Protein AF-0000000074148153 (afdb_homodimer)

pLDDT: mean 95.46, std 7.58, range [33.03, 98.88]

InterPro domains:
  IPR000821 Alanine racemase [PTHR30511] (5-358)
  IPR001608 Alanine racemase, N-terminal [PF01168] (11-228)
  IPR029066 PLP-binding barrel [G3DSA:3.20.20.10] (13-226)
  IPR029066 PLP-binding barrel [SSF51419] (11-236)

Sequence (724 aa):
MDNICSPYLEINLPAIYHNAKIIVEKGRDYGILIDGVTKVSLGDPKIAEVLVEAGVFGISDSRIESIKRMKESNLNTNFTLIRLPCLSQVEEEIKYADISLNSELSTLRALNEAGEKLKKKHRVVIMVEMGDIREGIWNREELYFVVREVLKMKNLELFGVGTNFTCFGGVIPTEEKYMDFIEIVDDLKRKFNISFAIVSGGNSSTIPLLFKGKIPLGVNHLRIGEGIMLGRETAYRKVIPGARTDTFRFIGEILEVKEKPSVPWGVIGEDAFGHKPSFKARGVRKRAILNFGRQDIDPEGIKPEILGVEVLGATSDYTVVDISERDDLKVGDSISFSLNYSALLQAFTSPFVKKIYKEVDLMDNICSPYLEINLPAIYHNAKIIVEKGRDYGILIDGVTKVSLGDPKIAEVLVEAGVFGISDSRIESIKRMKESNLNTNFTLIRLPCLSQVEEEIKYADISLNSELSTLRALNEAGEKLKKKHRVVIMVEMGDIREGIWNREELYFVVREVLKMKNLELFGVGTNFTCFGGVIPTEEKYMDFIEIVDDLKRKFNISFAIVSGGNSSTIPLLFKGKIPLGVNHLRIGEGIMLGRETAYRKVIPGARTDTFRFIGEILEVKEKPSVPWGVIGEDAFGHKPSFKARGVRKRAILNFGRQDIDPEGIKPEILGVEVLGATSDYTVVDISERDDLKVGDSISFSLNYSALLQAFTSPFVKKIYKEVDL

Radius of gyration: 27.19 Å; Cα contacts (8 Å, |Δi|>4): 1797; chains: 2; bounding box: 56×82×61 Å

Secondary structure (DSSP, 8-state):
---PPSSEEEEEHHHHHHHHHHHHHHHHHTT-EEEEE-GGGTS-HHHHHHHHHTT-SEEEES-HHHHHHHHHTT--SEEEE-SPPPGGGHHHHHHH-SEEEE--HHHHHHHHHHHHHHT--EEEEEEB--SS-SSSB--HHHHHHHHHHHHT-TTEEEEEEE---SSSS-BPP-HHHHHHHHHHHHHHHHHHT---SEEE---GGGHHHHHTT-SPTT--EEEESHHHHHSB-SSS-PBPTT--STTEEEEEEEEEEEEEESS--S-B---TTS--------SEEEEEEES--TTTS-GGGEEESSTT-EEEEE-SS-EEEE-TT-TT--TT-EEEEEE-HHHHHHHHH-TTSEEEEE----/---PPSSEEEEEHHHHHHHHHHHHHHHHHTT-EEEEE-GGGTS-HHHHHHHHHTT-SEEEES-HHHHHHHHHTT--SEEEE-SPPPGGGHHHHHHH-SEEEE--HHHHHHHHHHHHHHT--EEEEEEB--SS-SSSB--HHHHHHHHHHHHT-TTEEEEEEE---SSSS-BPP-HHHHHHHHHHHHHHHHHHT---SEEE---GGGHHHHHTT-SPTT--EEEESHHHHHSB-SSS-PBPTT--STTEEEEEEEEEEEEEESS--SSB---TTS--------SEEEEEEES--TTTS-GGGEEESSTT-EEEEE-SS-EEEE-TT-TT--TT-EEEEEE-HHHHHHHHH-TTSEEEEE----

Organism: Dictyoglomus thermophilum (strain ATCC 35947 / DSM 3960 / H-6-12) (NCBI:txid309799)

Foldseek 3Di:
DPPDADFAKEFELVQLLQLLLVLCVLLVVQQAAEEEECALLLLDLSNLLSNVVSPHQFYEYQDLVSQVVNVVVVDDHAYEHEHEDDLVCLLSCQVRHQEYEHADLVSLVSNLVSLVVVVAAHEYAAEDELDLPDGHDDDLVVVLVSLVVSVVRDRYDDQYYEYEACDRNHHQDDLVSLVVVQVSVVVSCVVVVDDHNAYEYEELSCLVCSNVVNNDPPHRYYYYYQCSQQQAGRNVRDHRVPHDRPRMKTKWFWADKDWDFQDDDDDFDADPVRHRADTDGPGIFIKTKTQAFPQQFDLVFKDWPDPQKAFRHGDHGITMITNRVPPPDDGGDMIMIGGHSRRSSRNSVHPRHHYHYDDDPD/DPPDADFAKEFELVQLLQLLLVLCVLLVVQQAAEEEECALLLLDLSNLLSNVVSPHQFYEYQDLVSQVVNVVVVDDHAYEHEHEDDLVCLLSCQVRHQEYEYADLVSLVSNLVSLVVVVAAHEYAAEDELDLPDGHDDDLVVVLVSLVVNVPRDRYDDQYYEYEACDRNHHQDDLVSLVVVQVSVVVSCVVVVDDHNAYEYEELSCLVCSNVVNNDPPHRYYYYYQCSQQQAGRNVRDHRVPHDRPRMKTKWFWADKDWDFQDDDDDFDADPVRHRADTDGPGIFIKTKTQAFPQQFDLVFKDWPDPQKAFRHGDHGITMITNRVPPPDDGGDMIMIGGHSRRSSRNSVHPRHHYHYDDDPD

Solvent-accessible surface area (backbone atoms only — not comparable to full-atom values): 36446 Å² total; per-residue (Å²): 129,84,83,72,55,66,30,30,36,40,35,29,48,54,39,32,26,51,19,34,29,56,51,31,52,53,25,52,76,70,64,23,44,32,26,39,36,31,52,56,53,60,30,41,50,72,58,50,49,36,36,51,74,36,57,36,66,26,40,27,30,58,43,66,69,25,48,41,53,25,46,74,67,69,55,87,68,48,32,30,31,66,36,64,61,42,71,74,42,33,59,62,42,60,71,57,34,50,30,35,36,39,64,39,63,72,50,51,52,49,40,29,53,37,13,56,77,67,72,38,77,38,30,34,26,45,27,36,44,74,28,18,72,67,74,39,38,63,52,64,69,57,45,53,50,45,53,57,54,49,74,68,38,86,22,41,39,76,37,24,40,28,41,63,55,24,50,55,38,3,17,48,74,43,59,67,56,50,50,57,50,43,51,53,54,51,48,50,27,63,76,67,72,54,78,58,85,34,28,32,64,29,37,24,47,37,44,69,37,54,77,67,68,50,63,56,87,72,54,32,26,33,45,33,29,54,28,29,58,45,11,24,27,53,54,80,64,42,74,41,90,91,40,42,63,73,18,49,40,38,37,32,30,30,45,38,68,47,70,42,63,44,48,57,52,76,54,67,37,33,17,72,74,68,44,69,68,80,67,66,81,67,50,72,37,36,32,34,32,29,62,41,15,55,65,37,26,40,72,89,27,51,41,62,70,56,85,51,52,42,83,73,50,61,34,62,57,28,28,35,28,39,31,66,73,37,86,82,68,51,66,60,39,72,52,47,24,40,63,40,64,54,15,42,33,32,32,58,46,15,87,72,38,44,81,42,73,46,80,60,91,119,127,85,83,71,56,66,30,29,34,39,35,29,50,54,40,32,27,50,18,33,29,55,51,30,53,53,26,53,76,71,63,23,43,32,25,38,36,31,52,56,53,60,32,40,53,71,61,51,50,37,37,53,73,34,55,36,66,24,40,28,29,58,41,65,69,25,48,41,52,25,47,74,68,70,55,87,69,47,32,31,30,65,37,64,62,45,71,76,41,33,59,62,41,61,73,57,35,50,31,35,35,39,64,40,64,71,50,50,52,47,41,29,52,37,15,56,74,68,73,38,75,38,31,34,24,46,27,36,44,76,26,16,73,64,76,38,38,62,51,64,68,57,46,54,50,46,52,56,53,50,75,69,38,86,22,41,38,75,36,25,39,29,41,60,53,24,51,56,38,3,16,50,75,43,58,68,55,48,50,56,50,42,52,54,52,51,49,50,27,61,76,68,71,53,77,58,84,32,30,32,62,28,36,24,46,38,44,69,37,54,78,67,68,50,63,57,88,72,55,32,27,34,44,32,29,54,30,29,59,45,11,25,27,53,54,81,63,42,72,40,91,90,40,42,63,74,16,49,39,38,36,33,31,29,46,37,68,47,70,40,64,45,47,58,52,78,54,69,37,33,16,71,74,68,45,70,69,80,66,66,81,67,52,72,37,35,32,33,32,29,62,40,15,56,65,38,27,39,73,89,29,52,42,61,70,54,85,53,51,42,83,72,48,62,32,63,56,28,28,37,28,38,30,66,74,38,86,83,67,49,66,60,39,74,51,48,24,41,64,40,63,54,15,42,34,32,33,55,46,16,87,72,38,45,80,42,74,47,78,60,92,120

Structure (mmCIF, N/CA/C/O backbone):
data_AF-0000000074148153-model_v1
#
loop_
_entity.id
_entity.type
_entity.pdbx_description
1 polymer 'Amino acid racemase'
#
loop_
_atom_site.group_PDB
_atom_site.id
_atom_site.type_symbol
_atom_site.label_atom_id
_atom_site.label_alt_id
_atom_site.label_comp_id
_atom_site.label_asym_id
_atom_site.label_entity_id
_atom_site.label_seq_id
_atom_site.pdbx_PDB_ins_code
_atom_site.Cartn_x
_atom_site.Cartn_y
_atom_site.Cartn_z
_atom_site.occupancy
_atom_site.B_iso_or_equiv
_atom_site.auth_seq_id
_atom_site.auth_comp_id
_atom_site.auth_asym_id
_atom_site.auth_atom_id
_atom_site.pdbx_PDB_model_num
ATOM 1 N N . MET A 1 1 ? -25.188 -2.354 17.781 1 33.88 1 MET A N 1
ATOM 2 C CA . MET A 1 1 ? -24.25 -2.605 16.688 1 33.88 1 MET A CA 1
ATOM 3 C C . MET A 1 1 ? -22.875 -2.012 17 1 33.88 1 MET A C 1
ATOM 5 O O . MET A 1 1 ? -22.766 -0.837 17.344 1 33.88 1 MET A O 1
ATOM 9 N N . ASP A 1 2 ? -21.891 -2.617 17.359 1 46.88 2 ASP A N 1
ATOM 10 C CA . ASP A 1 2 ? -20.594 -2.305 17.922 1 46.88 2 ASP A CA 1
ATOM 11 C C . ASP A 1 2 ? -19.875 -1.222 17.109 1 46.88 2 ASP A C 1
ATOM 13 O O . ASP A 1 2 ? -19.875 -1.268 15.883 1 46.88 2 ASP A O 1
ATOM 17 N N . ASN A 1 3 ? -19.891 0.045 17.469 1 62.47 3 ASN A N 1
ATOM 18 C CA . ASN A 1 3 ? -19.406 1.287 16.875 1 62.47 3 ASN A CA 1
ATOM 19 C C . ASN A 1 3 ? -18 1.124 16.297 1 62.47 3 ASN A C 1
ATOM 21 O O . ASN A 1 3 ? -17.016 1.4 16.984 1 62.47 3 ASN A O 1
ATOM 25 N N . ILE A 1 4 ? -17.906 0.357 15.172 1 74.5 4 ILE A N 1
ATOM 26 C CA . ILE A 1 4 ? -16.625 0.093 14.555 1 74.5 4 ILE A CA 1
ATOM 27 C C . ILE A 1 4 ? -16.078 1.37 13.914 1 74.5 4 ILE A C 1
ATOM 29 O O . ILE A 1 4 ? -16.766 1.999 13.102 1 74.5 4 ILE A O 1
ATOM 33 N N . CYS A 1 5 ? -14.984 1.671 14.367 1 85.62 5 CYS A N 1
ATOM 34 C CA . CYS A 1 5 ? -14.344 2.861 13.82 1 85.62 5 CYS A CA 1
ATOM 35 C C . CYS A 1 5 ? -13.844 2.613 12.406 1 85.62 5 CYS A C 1
ATOM 37 O O . CYS A 1 5 ? -13.258 1.566 12.125 1 85.62 5 CYS A O 1
ATOM 39 N N . SER A 1 6 ? -14.18 3.393 11.562 1 91.25 6 SER A N 1
ATOM 40 C CA . SER A 1 6 ? -13.703 3.318 10.18 1 91.25 6 SER A CA 1
ATOM 41 C C . SER A 1 6 ? -12.289 3.879 10.055 1 91.25 6 SER A C 1
ATOM 43 O O . SER A 1 6 ? -11.789 4.531 10.977 1 91.25 6 SER A O 1
ATOM 45 N N . PRO A 1 7 ? -11.641 3.559 8.891 1 97 7 PRO A N 1
ATOM 46 C CA . PRO A 1 7 ? -12.109 2.748 7.766 1 97 7 PRO A CA 1
ATOM 47 C C . PRO A 1 7 ? -12.008 1.248 8.031 1 97 7 PRO A C 1
ATOM 49 O O . PRO A 1 7 ? -11.164 0.814 8.82 1 97 7 PRO A O 1
ATOM 52 N N . TYR A 1 8 ? -12.898 0.481 7.477 1 97.81 8 TYR A N 1
ATOM 53 C CA . TYR A 1 8 ? -12.797 -0.969 7.609 1 97.81 8 TYR A CA 1
ATOM 54 C C . TYR A 1 8 ? -13.305 -1.664 6.348 1 97.81 8 TYR A C 1
ATOM 56 O O . TYR A 1 8 ? -13.938 -1.037 5.496 1 97.81 8 TYR A O 1
ATOM 64 N N . LEU A 1 9 ? -12.898 -2.869 6.168 1 98.5 9 LEU A N 1
ATOM 65 C CA . LEU A 1 9 ? -13.289 -3.758 5.078 1 98.5 9 LEU A CA 1
ATOM 66 C C . LEU A 1 9 ? -14.227 -4.848 5.578 1 98.5 9 LEU A C 1
ATOM 68 O O . LEU A 1 9 ? -13.875 -5.625 6.469 1 98.5 9 LEU A O 1
ATOM 72 N N . GLU A 1 10 ? -15.43 -4.82 5.074 1 98.12 10 GLU A N 1
ATOM 73 C CA . GLU A 1 10 ? -16.344 -5.918 5.34 1 98.12 10 GLU A CA 1
ATOM 74 C C . GLU A 1 10 ? -16.078 -7.105 4.422 1 98.12 10 GLU A C 1
ATOM 76 O O . GLU A 1 10 ? -15.992 -6.941 3.201 1 98.12 10 GLU A O 1
ATOM 81 N N . ILE A 1 11 ? -15.969 -8.281 4.977 1 98.69 11 ILE A N 1
ATOM 82 C CA . ILE A 1 11 ? -15.641 -9.508 4.254 1 98.69 11 ILE A CA 1
ATOM 83 C C . ILE A 1 11 ? -16.797 -10.492 4.352 1 98.69 11 ILE A C 1
ATOM 85 O O . ILE A 1 11 ? -17.141 -10.953 5.445 1 98.69 11 ILE A O 1
ATOM 89 N N . ASN A 1 12 ? -17.391 -10.75 3.27 1 98.44 12 ASN A N 1
ATOM 90 C CA . ASN A 1 12 ? -18.516 -11.664 3.172 1 98.44 12 ASN A CA 1
ATOM 91 C C . ASN A 1 12 ? -18.047 -13.102 2.916 1 98.44 12 ASN A C 1
ATOM 93 O O . ASN A 1 12 ? -18.031 -13.555 1.771 1 98.44 12 ASN A O 1
ATOM 97 N N . LEU A 1 13 ? -17.781 -13.859 3.969 1 98.56 13 LEU A N 1
ATOM 98 C CA . LEU A 1 13 ? -17.188 -15.188 3.865 1 98.56 13 LEU A CA 1
ATOM 99 C C . LEU A 1 13 ? -18.109 -16.141 3.119 1 98.56 13 LEU A C 1
ATOM 101 O O . LEU A 1 13 ? -17.656 -16.922 2.275 1 98.56 13 LEU A O 1
ATOM 105 N N . PRO A 1 14 ? -19.469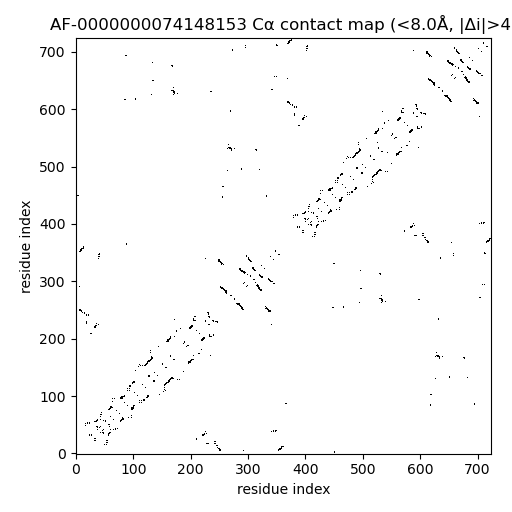 -16.078 3.354 1 98.25 14 PRO A N 1
ATOM 106 C CA . PRO A 1 14 ? -20.359 -16.938 2.58 1 98.25 14 PRO A CA 1
ATOM 107 C C . PRO A 1 14 ? -20.266 -16.703 1.076 1 98.25 14 PRO A C 1
ATOM 109 O O . PRO A 1 14 ? -20.312 -17.641 0.288 1 98.25 14 PRO A O 1
ATOM 112 N N . ALA A 1 15 ? -20.172 -15.445 0.716 1 98.5 15 ALA A N 1
ATOM 113 C CA . ALA A 1 15 ? -20.047 -15.109 -0.701 1 98.5 15 ALA A CA 1
ATOM 114 C C . ALA A 1 15 ? -18.75 -15.664 -1.284 1 98.5 15 ALA A C 1
ATOM 116 O O . ALA A 1 15 ? -18.734 -16.156 -2.41 1 98.5 15 ALA A O 1
ATOM 117 N N . ILE A 1 16 ? -17.688 -15.578 -0.573 1 98.75 16 ILE A N 1
ATOM 118 C CA . ILE A 1 16 ? -16.406 -16.109 -1.016 1 98.75 16 ILE A CA 1
ATOM 119 C C . ILE A 1 16 ? -16.484 -17.625 -1.143 1 98.75 16 ILE A C 1
ATOM 121 O O . ILE A 1 16 ? -16 -18.203 -2.123 1 98.75 16 ILE A O 1
ATOM 125 N N . TYR A 1 17 ? -17.094 -18.266 -0.165 1 98.62 17 TYR A N 1
ATOM 126 C CA . TYR A 1 17 ? -17.328 -19.703 -0.226 1 98.62 17 TYR A CA 1
ATOM 127 C C . TYR A 1 17 ? -18.094 -20.078 -1.493 1 98.62 17 TYR A C 1
ATOM 129 O O . TYR A 1 17 ? -17.703 -21.016 -2.197 1 98.62 17 TYR A O 1
ATOM 137 N N . HIS A 1 18 ? -19.172 -19.344 -1.689 1 98.62 18 HIS A N 1
ATOM 138 C CA . HIS A 1 18 ? -20 -19.594 -2.857 1 98.62 18 HIS A CA 1
ATOM 139 C C . HIS A 1 18 ? -19.188 -19.516 -4.145 1 98.62 18 HIS A C 1
ATOM 141 O O . HIS A 1 18 ? -19.297 -20.391 -5.004 1 98.62 18 HIS A O 1
ATOM 147 N N . ASN A 1 19 ? -18.422 -18.422 -4.305 1 98.81 19 ASN A N 1
ATOM 148 C CA . ASN A 1 19 ? -17.594 -18.25 -5.492 1 98.81 19 ASN A CA 1
ATOM 149 C C . ASN A 1 19 ? -16.594 -19.391 -5.656 1 98.81 19 ASN A C 1
ATOM 151 O O . ASN A 1 19 ? -16.438 -19.922 -6.758 1 98.81 19 ASN A O 1
ATOM 155 N N . ALA A 1 20 ? -15.938 -19.75 -4.551 1 98.88 20 ALA A N 1
ATOM 156 C CA . ALA A 1 20 ? -14.969 -20.844 -4.594 1 98.88 20 ALA A CA 1
ATOM 157 C C . ALA A 1 20 ? -15.641 -22.141 -5.02 1 98.88 20 ALA A C 1
ATOM 159 O O . ALA A 1 20 ? -15.109 -22.859 -5.867 1 98.88 20 ALA A O 1
ATOM 160 N N . LYS A 1 21 ? -16.75 -22.406 -4.477 1 98.75 21 LYS A N 1
ATOM 161 C CA . LYS A 1 21 ? -17.469 -23.641 -4.746 1 98.75 21 LYS A CA 1
ATOM 162 C C . LYS A 1 21 ? -17.844 -23.75 -6.223 1 98.75 21 LYS A C 1
ATOM 164 O O . LYS A 1 21 ? -17.656 -24.797 -6.84 1 98.75 21 LYS A O 1
ATOM 169 N N . ILE A 1 22 ? -18.359 -22.656 -6.762 1 98.5 22 ILE A N 1
ATOM 170 C CA . ILE A 1 22 ? -18.781 -22.672 -8.164 1 98.5 22 ILE A CA 1
ATOM 171 C C . ILE A 1 22 ? -17.578 -22.969 -9.055 1 98.5 22 ILE A C 1
ATOM 173 O O . ILE A 1 22 ? -17.688 -23.75 -10.008 1 98.5 22 ILE A O 1
ATOM 177 N N . ILE A 1 23 ? -16.469 -22.438 -8.773 1 98.69 23 ILE A N 1
ATOM 178 C CA . ILE A 1 23 ? -15.273 -22.578 -9.602 1 98.69 23 ILE A CA 1
ATOM 179 C C . ILE A 1 23 ? -14.68 -23.984 -9.414 1 98.69 23 ILE A C 1
ATOM 181 O O . ILE A 1 23 ? -14.273 -24.625 -10.383 1 98.69 23 ILE A O 1
ATOM 185 N N . VAL A 1 24 ? -14.641 -24.453 -8.172 1 98.81 24 VAL A N 1
ATOM 186 C CA . VAL A 1 24 ? -14.125 -25.781 -7.863 1 98.81 24 VAL A CA 1
ATOM 187 C C . VAL A 1 24 ? -14.977 -26.828 -8.57 1 98.81 24 VAL A C 1
ATOM 189 O O . VAL A 1 24 ? -14.445 -27.766 -9.172 1 98.81 24 VAL A O 1
ATOM 192 N N . GLU A 1 25 ? -16.297 -26.656 -8.469 1 98.62 25 GLU A N 1
ATOM 193 C CA . GLU A 1 25 ? -17.188 -27.609 -9.109 1 98.62 25 GLU A CA 1
ATOM 194 C C . GLU A 1 25 ? -17.031 -27.609 -10.625 1 98.62 25 GLU A C 1
ATOM 196 O O . GLU A 1 25 ? -17.047 -28.656 -11.258 1 98.62 25 GLU A O 1
ATOM 201 N N . LYS A 1 26 ? -16.906 -26.438 -11.18 1 98.31 26 LYS A N 1
ATOM 202 C CA . LYS A 1 26 ? -16.672 -26.359 -12.617 1 98.31 26 LYS A CA 1
ATOM 203 C C . LYS A 1 26 ? -15.367 -27.047 -13 1 98.31 26 LYS A C 1
ATOM 205 O O . LYS A 1 26 ? -15.297 -27.734 -14.023 1 98.31 26 LYS A O 1
ATOM 210 N N . GLY A 1 27 ? -14.266 -26.812 -12.234 1 98.06 27 GLY A N 1
ATOM 211 C CA . GLY A 1 27 ? -13.023 -27.531 -12.453 1 98.06 27 GLY A CA 1
ATOM 212 C C . GLY A 1 27 ? -13.188 -29.031 -12.414 1 98.06 27 GLY A C 1
ATOM 213 O O . GLY A 1 27 ? -12.68 -29.75 -13.281 1 98.06 27 GLY A O 1
ATOM 214 N N . ARG A 1 28 ? -13.953 -29.484 -11.469 1 97.75 28 ARG A N 1
ATOM 215 C CA . ARG A 1 28 ? -14.195 -30.922 -11.305 1 97.75 28 ARG A CA 1
ATOM 216 C C . ARG A 1 28 ? -14.867 -31.516 -12.539 1 97.75 28 ARG A C 1
ATOM 218 O O . ARG A 1 28 ? -14.555 -32.625 -12.953 1 97.75 28 ARG A O 1
ATOM 225 N N . ASP A 1 29 ? -15.758 -30.75 -13.094 1 97.62 29 ASP A N 1
ATOM 226 C CA . ASP A 1 29 ? -16.453 -31.188 -14.297 1 97.62 29 ASP A CA 1
ATOM 227 C C . ASP A 1 29 ? -15.477 -31.547 -15.406 1 97.62 29 ASP A C 1
ATOM 229 O O . ASP A 1 29 ? -15.758 -32.406 -16.25 1 97.62 29 ASP A O 1
ATOM 233 N N . TYR A 1 30 ? -14.328 -30.953 -15.383 1 97.06 30 TYR A N 1
ATOM 234 C CA . TYR A 1 30 ? -13.391 -31.141 -16.484 1 97.06 30 TYR A CA 1
ATOM 235 C C . TYR A 1 30 ? -12.094 -31.781 -15.984 1 97.06 30 TYR A C 1
ATOM 237 O O . TYR A 1 30 ? -11.086 -31.766 -16.688 1 97.06 30 TYR A O 1
ATOM 245 N N . GLY A 1 31 ? -12.109 -32.25 -14.734 1 97.12 31 GLY A N 1
ATOM 246 C CA . GLY A 1 31 ? -10.938 -32.906 -14.18 1 97.12 31 GLY A CA 1
ATOM 247 C C . GLY A 1 31 ? -9.797 -31.969 -13.891 1 97.12 31 GLY A C 1
ATOM 248 O O . GLY A 1 31 ? -8.625 -32.312 -14.023 1 97.12 31 GLY A O 1
ATOM 249 N N . ILE A 1 32 ? -10.117 -30.75 -13.578 1 98.31 32 ILE A N 1
ATOM 250 C CA . ILE A 1 32 ? -9.117 -29.734 -13.305 1 98.31 32 ILE A CA 1
ATOM 251 C C . ILE A 1 32 ? -9.148 -29.375 -11.82 1 98.31 32 ILE A C 1
ATOM 253 O O . ILE A 1 32 ? -10.203 -29.031 -11.273 1 98.31 32 ILE A O 1
ATOM 257 N N . LEU A 1 33 ? -8.008 -29.484 -11.148 1 98.44 33 LEU A N 1
ATOM 258 C CA . LEU A 1 33 ? -7.859 -29.109 -9.75 1 98.44 33 LEU A CA 1
ATOM 259 C C . LEU A 1 33 ? -7.73 -27.594 -9.602 1 98.44 33 LEU A C 1
ATOM 261 O O . LEU A 1 33 ? -7.086 -26.938 -10.422 1 98.44 33 LEU A O 1
ATOM 265 N N . ILE A 1 34 ? -8.383 -27.078 -8.562 1 98.75 34 ILE A N 1
ATOM 266 C CA . ILE A 1 34 ? -8.359 -25.641 -8.344 1 98.75 34 ILE A CA 1
ATOM 267 C C . ILE A 1 34 ? -7.625 -25.328 -7.035 1 98.75 34 ILE A C 1
ATOM 269 O O . ILE A 1 34 ? -8.031 -25.797 -5.965 1 98.75 34 ILE A O 1
ATOM 273 N N . ASP A 1 35 ? -6.555 -24.594 -7.09 1 98.75 35 ASP A N 1
ATOM 274 C CA . ASP A 1 35 ? -6 -23.969 -5.898 1 98.75 35 ASP A CA 1
ATOM 275 C C . ASP A 1 35 ? -6.664 -22.609 -5.641 1 98.75 35 ASP A C 1
ATOM 277 O O . ASP A 1 35 ? -6.91 -21.844 -6.574 1 98.75 35 ASP A O 1
ATOM 281 N N . GLY A 1 36 ? -7.02 -22.375 -4.414 1 98.81 36 GLY A N 1
ATOM 282 C CA . GLY A 1 36 ? -7.402 -21.031 -4.016 1 98.81 36 GLY A CA 1
ATOM 283 C C . GLY A 1 36 ? -6.215 -20.141 -3.689 1 98.81 36 GLY A C 1
ATOM 284 O O . GLY A 1 36 ? -5.406 -20.484 -2.822 1 98.81 36 GLY A O 1
ATOM 285 N N . VAL A 1 37 ? -6.07 -19.031 -4.387 1 98.69 37 VAL A N 1
ATOM 286 C CA . VAL A 1 37 ? -4.953 -18.125 -4.16 1 98.69 37 VAL A CA 1
ATOM 287 C C . VAL A 1 37 ? -5.348 -17.078 -3.119 1 98.69 37 VAL A C 1
ATOM 289 O O . VAL A 1 37 ? -6.34 -16.359 -3.289 1 98.69 37 VAL A O 1
ATOM 292 N N . THR A 1 38 ? -4.551 -16.938 -2.057 1 98.69 38 THR A N 1
ATOM 293 C CA . THR A 1 38 ? -4.895 -16.078 -0.932 1 98.69 38 THR A CA 1
ATOM 294 C C . THR A 1 38 ? -4.016 -14.828 -0.919 1 98.69 38 THR A C 1
ATOM 296 O O . THR A 1 38 ? -4.047 -14.047 0.038 1 98.69 38 THR A O 1
ATOM 299 N N . LYS A 1 39 ? -3.295 -14.586 -1.935 1 97.12 39 LYS A N 1
ATOM 300 C CA . LYS A 1 39 ? -2.344 -13.484 -2.051 1 97.12 39 LYS A CA 1
ATOM 301 C C . LYS A 1 39 ? -3.002 -12.148 -1.715 1 97.12 39 LYS A C 1
ATOM 303 O O . LYS A 1 39 ? -2.479 -11.383 -0.911 1 97.12 39 LYS A O 1
ATOM 308 N N . VAL A 1 40 ? -4.168 -11.898 -2.254 1 97.69 40 VAL A N 1
ATOM 309 C CA . VAL A 1 40 ? -4.793 -10.586 -2.17 1 97.69 40 VAL A CA 1
ATOM 310 C C . VAL A 1 40 ? -5.246 -10.32 -0.736 1 97.69 40 VAL A C 1
ATOM 312 O O . VAL A 1 40 ? -5.344 -9.164 -0.314 1 97.69 40 VAL A O 1
ATOM 315 N N . SER A 1 41 ? -5.488 -11.391 0.025 1 98.38 41 SER A N 1
ATOM 316 C CA . SER A 1 41 ? -5.949 -11.266 1.403 1 98.38 41 SER A CA 1
ATOM 317 C C . SER A 1 41 ? -4.805 -11.477 2.391 1 98.38 41 SER A C 1
ATOM 319 O O . SER A 1 41 ? -5.035 -11.688 3.582 1 98.38 41 SER A O 1
ATOM 321 N N . LEU A 1 42 ? -3.57 -11.531 1.92 1 97.88 42 LEU A N 1
ATOM 322 C CA . LEU A 1 42 ? -2.373 -11.711 2.734 1 97.88 42 LEU A CA 1
ATOM 323 C C . LEU A 1 42 ? -2.449 -13.016 3.523 1 97.88 42 LEU A C 1
ATOM 325 O O . LEU A 1 42 ? -2.051 -13.062 4.691 1 97.88 42 LEU A O 1
ATOM 329 N N . GLY A 1 43 ? -3.029 -14.023 2.943 1 98.19 43 GLY A N 1
ATOM 330 C CA . GLY A 1 43 ? -3.139 -15.297 3.633 1 98.19 43 GLY A CA 1
ATOM 331 C C . GLY A 1 43 ? -4.035 -15.242 4.855 1 98.19 43 GLY A C 1
ATOM 332 O O . GLY A 1 43 ? -3.689 -15.773 5.91 1 98.19 43 GLY A O 1
ATOM 333 N N . ASP A 1 44 ? -5.16 -14.57 4.762 1 98.31 44 ASP A N 1
ATOM 334 C CA . ASP A 1 44 ? -6.113 -14.516 5.867 1 98.31 44 ASP A CA 1
ATOM 335 C C . ASP A 1 44 ? -6.621 -15.914 6.223 1 98.31 44 ASP A C 1
ATOM 337 O O . ASP A 1 44 ? -7.234 -16.594 5.391 1 98.31 44 ASP A O 1
ATOM 341 N N . PRO A 1 45 ? -6.441 -16.375 7.434 1 98.06 45 PRO A N 1
ATOM 342 C CA . PRO A 1 45 ? -6.777 -17.75 7.785 1 98.06 45 PRO A CA 1
ATOM 343 C C . PRO A 1 45 ? -8.273 -18.047 7.672 1 98.06 45 PRO A C 1
ATOM 345 O O . PRO A 1 45 ? -8.664 -19.156 7.301 1 98.06 45 PRO A O 1
ATOM 348 N N . LYS A 1 46 ? -9.125 -17.047 7.977 1 97.62 46 LYS A N 1
ATOM 349 C CA . LYS A 1 46 ? -10.562 -17.266 7.879 1 97.62 46 LYS A CA 1
ATOM 350 C C . LYS A 1 46 ? -11 -17.469 6.43 1 97.62 46 LYS A C 1
ATOM 352 O O . LYS A 1 46 ? -11.812 -18.344 6.137 1 97.62 46 LYS A O 1
ATOM 357 N N . ILE A 1 47 ? -10.453 -16.703 5.574 1 98.5 47 ILE A N 1
ATOM 358 C CA . ILE A 1 47 ? -10.758 -16.844 4.156 1 98.5 47 ILE A CA 1
ATOM 359 C C . ILE A 1 47 ? -10.219 -18.172 3.639 1 98.5 47 ILE A C 1
ATOM 361 O O . ILE A 1 47 ? -10.898 -18.891 2.902 1 98.5 47 ILE A O 1
ATOM 365 N N . ALA A 1 48 ? -8.969 -18.516 4.047 1 98.62 48 ALA A N 1
ATOM 366 C CA . ALA A 1 48 ? -8.352 -19.766 3.623 1 98.62 48 ALA A CA 1
ATOM 367 C C . ALA A 1 48 ? -9.195 -20.969 4.062 1 98.62 48 ALA A C 1
ATOM 369 O O . ALA A 1 48 ? -9.344 -21.922 3.314 1 98.62 48 ALA A O 1
ATOM 370 N N . GLU A 1 49 ? -9.688 -20.875 5.25 1 98 49 GLU A N 1
ATOM 371 C CA . GLU A 1 49 ? -10.539 -21.953 5.762 1 98 49 GLU A CA 1
ATOM 372 C C . GLU A 1 49 ? -11.781 -22.125 4.891 1 98 49 GLU A C 1
ATOM 374 O O . GLU A 1 49 ? -12.172 -23.266 4.59 1 98 49 GLU A O 1
ATOM 379 N N . VAL A 1 50 ? -12.336 -21.031 4.527 1 97.5 50 VAL A N 1
ATOM 380 C CA . VAL A 1 50 ? -13.523 -21.031 3.672 1 97.5 50 VAL A CA 1
ATOM 381 C C . VAL A 1 50 ? -13.188 -21.688 2.33 1 97.5 50 VAL A C 1
ATOM 383 O O . VAL A 1 50 ? -13.984 -22.453 1.789 1 97.5 50 VAL A O 1
ATOM 386 N N . LEU A 1 51 ? -12.055 -21.391 1.797 1 98.75 51 LEU A N 1
ATOM 387 C CA . LEU A 1 51 ? -11.625 -21.969 0.53 1 98.75 51 LEU A CA 1
ATOM 388 C C . LEU A 1 51 ? -11.453 -23.484 0.653 1 98.75 51 LEU A C 1
ATOM 390 O O . LEU A 1 51 ? -11.883 -24.234 -0.229 1 98.75 51 LEU A O 1
ATOM 394 N N . VAL A 1 52 ? -10.828 -23.922 1.737 1 98.56 52 VAL A N 1
ATOM 395 C CA . VAL A 1 52 ? -10.633 -25.344 1.971 1 98.56 52 VAL A CA 1
ATOM 396 C C . VAL A 1 52 ? -11.984 -26.047 2.094 1 98.56 52 VAL A C 1
ATOM 398 O O . VAL A 1 52 ? -12.195 -27.109 1.514 1 98.56 52 VAL A O 1
ATOM 401 N N . GLU A 1 53 ? -12.891 -25.422 2.812 1 97.94 53 GLU A N 1
ATOM 402 C CA . GLU A 1 53 ? -14.234 -25.969 2.979 1 97.94 53 GLU A CA 1
ATOM 403 C C . GLU A 1 53 ? -14.961 -26.062 1.641 1 97.94 53 GLU A C 1
ATOM 405 O O . GLU A 1 53 ? -15.789 -26.953 1.433 1 97.94 53 GLU A O 1
ATOM 410 N N . ALA A 1 54 ? -14.664 -25.141 0.766 1 98.5 54 ALA A N 1
ATOM 411 C CA . ALA A 1 54 ? -15.312 -25.094 -0.543 1 98.5 54 ALA A CA 1
ATOM 412 C C . ALA A 1 54 ? -14.75 -26.188 -1.457 1 98.5 54 ALA A C 1
ATOM 414 O O . ALA A 1 54 ? -15.289 -26.438 -2.539 1 98.5 54 ALA A O 1
ATOM 415 N N . GLY A 1 55 ? -13.625 -26.828 -1.076 1 98.44 55 GLY A N 1
ATOM 416 C CA . GLY A 1 55 ? -13.148 -28 -1.789 1 98.44 55 GLY A CA 1
ATOM 417 C C . GLY A 1 55 ? -11.961 -27.719 -2.688 1 98.44 55 GLY A C 1
ATOM 418 O O . GLY A 1 55 ? -11.695 -28.453 -3.631 1 98.44 55 GLY A O 1
ATOM 419 N N . VAL A 1 56 ? -11.219 -26.641 -2.471 1 98.69 56 VAL A N 1
ATOM 420 C CA . VAL A 1 56 ? -10.023 -26.391 -3.264 1 98.69 56 VAL A CA 1
ATOM 421 C C . VAL A 1 56 ? -9.023 -27.516 -3.064 1 98.69 56 VAL A C 1
ATOM 423 O O . VAL A 1 56 ? -9.055 -28.219 -2.043 1 98.69 56 VAL A O 1
ATOM 426 N N . PHE A 1 57 ? -8.164 -27.719 -4.02 1 98.25 57 PHE A N 1
ATOM 427 C CA . PHE A 1 57 ? -7.113 -28.734 -3.951 1 98.25 57 PHE A CA 1
ATOM 428 C C . PHE A 1 57 ? -6.031 -28.328 -2.957 1 98.25 57 PHE A C 1
ATOM 430 O O . PHE A 1 57 ? -5.477 -29.172 -2.252 1 98.25 57 PHE A O 1
ATOM 437 N N . GLY A 1 58 ? -5.816 -27.078 -2.949 1 98.56 58 GLY A N 1
ATOM 438 C CA . GLY A 1 58 ? -4.832 -26.484 -2.059 1 98.56 58 GLY A CA 1
ATOM 439 C C . GLY A 1 58 ? -4.918 -24.969 -2.004 1 98.56 58 GLY A C 1
ATOM 440 O O . GLY A 1 58 ? -5.75 -24.359 -2.684 1 98.56 58 GLY A O 1
ATOM 441 N N . ILE A 1 59 ? -4.094 -24.391 -1.135 1 98.81 59 ILE A N 1
ATOM 442 C CA . ILE A 1 59 ? -3.992 -22.953 -0.994 1 98.81 59 ILE A CA 1
ATOM 443 C C . ILE A 1 59 ? -2.65 -22.469 -1.541 1 98.81 59 ILE A C 1
ATOM 445 O O . ILE A 1 59 ? -1.607 -23.062 -1.245 1 98.81 59 ILE A O 1
ATOM 449 N N . SER A 1 60 ? -2.734 -21.5 -2.357 1 98.62 60 SER A N 1
ATOM 450 C CA . SER A 1 60 ? -1.535 -20.891 -2.924 1 98.62 60 SER A CA 1
ATOM 451 C C . SER A 1 60 ? -1.364 -19.453 -2.443 1 98.62 60 SER A C 1
ATOM 453 O O . SER A 1 60 ? -2.336 -18.703 -2.363 1 98.62 60 SER A O 1
ATOM 455 N N . ASP A 1 61 ? -0.175 -19.078 -2.129 1 98.44 61 ASP A N 1
ATOM 456 C CA . ASP A 1 61 ? 0.147 -17.703 -1.751 1 98.44 61 ASP A CA 1
ATOM 457 C C . ASP A 1 61 ? 1.561 -17.328 -2.191 1 98.44 61 ASP A C 1
ATOM 459 O O . ASP A 1 61 ? 2.402 -18.203 -2.4 1 98.44 61 ASP A O 1
ATOM 463 N N . SER A 1 62 ? 1.806 -16.047 -2.328 1 97.69 62 SER A N 1
ATOM 464 C CA . SER A 1 62 ? 3.09 -15.594 -2.85 1 97.69 62 SER A CA 1
ATOM 465 C C . SER A 1 62 ? 4.07 -15.297 -1.72 1 97.69 62 SER A C 1
ATOM 467 O O . SER A 1 62 ? 5.262 -15.086 -1.964 1 97.69 62 SER A O 1
ATOM 469 N N . ARG A 1 63 ? 3.604 -15.297 -0.525 1 97.81 63 ARG A N 1
ATOM 470 C CA . ARG A 1 63 ? 4.469 -14.961 0.601 1 97.81 63 ARG A CA 1
ATOM 471 C C . ARG A 1 63 ? 4.566 -16.125 1.584 1 97.81 63 ARG A C 1
ATOM 473 O O . ARG A 1 63 ? 3.545 -16.641 2.047 1 97.81 63 ARG A O 1
ATOM 480 N N . ILE A 1 64 ? 5.797 -16.453 1.957 1 97.44 64 ILE A N 1
ATOM 481 C CA . ILE A 1 64 ? 6 -17.562 2.887 1 97.44 64 ILE A CA 1
ATOM 482 C C . ILE A 1 64 ? 5.441 -17.188 4.262 1 97.44 64 ILE A C 1
ATOM 484 O O . ILE A 1 64 ? 4.938 -18.047 4.984 1 97.44 64 ILE A O 1
ATOM 488 N N . GLU A 1 65 ? 5.457 -15.891 4.613 1 96.81 65 GLU A N 1
ATOM 489 C CA . GLU A 1 65 ? 4.887 -15.414 5.867 1 96.81 65 GLU A CA 1
ATOM 490 C C . GLU A 1 65 ? 3.387 -15.695 5.934 1 96.81 65 GLU A C 1
ATOM 492 O O . GLU A 1 65 ? 2.863 -16.047 6.992 1 96.81 65 GLU A O 1
ATOM 497 N N . SER A 1 66 ? 2.732 -15.523 4.82 1 97.75 66 SER A N 1
ATOM 498 C CA . SER A 1 66 ? 1.302 -15.805 4.746 1 97.75 66 SER A CA 1
ATOM 499 C C . SER A 1 66 ? 1.02 -17.297 4.926 1 97.75 66 SER A C 1
ATOM 501 O O . SER A 1 66 ? 0.091 -17.672 5.641 1 97.75 66 SER A O 1
ATOM 503 N N . ILE A 1 67 ? 1.824 -18.094 4.246 1 98.25 67 ILE A N 1
ATOM 504 C CA . ILE A 1 67 ? 1.66 -19.547 4.336 1 98.25 67 ILE A CA 1
ATOM 505 C C . ILE A 1 67 ? 1.902 -20 5.77 1 98.25 67 ILE A C 1
ATOM 507 O O . ILE A 1 67 ? 1.13 -20.797 6.312 1 98.25 67 ILE A O 1
ATOM 511 N N . LYS A 1 68 ? 2.947 -19.516 6.367 1 97.62 68 LYS A N 1
ATOM 512 C CA . LYS A 1 68 ? 3.252 -19.828 7.762 1 97.62 68 LYS A CA 1
ATOM 513 C C . LYS A 1 68 ? 2.068 -19.5 8.672 1 97.62 68 LYS A C 1
ATOM 515 O O . LYS A 1 68 ? 1.67 -20.312 9.5 1 97.62 68 LYS A O 1
ATOM 520 N N . ARG A 1 69 ? 1.498 -18.328 8.508 1 97 69 ARG A N 1
ATOM 521 C CA . ARG A 1 69 ? 0.371 -17.891 9.32 1 97 69 ARG A CA 1
ATOM 522 C C . ARG A 1 69 ? -0.821 -18.828 9.172 1 97 69 ARG A C 1
ATOM 524 O O . ARG A 1 69 ? -1.467 -19.188 10.156 1 97 69 ARG A O 1
ATOM 531 N N . MET A 1 70 ? -1.115 -19.188 7.949 1 97.94 70 MET A N 1
ATOM 532 C CA . MET A 1 70 ? -2.238 -20.094 7.695 1 97.94 70 MET A CA 1
ATOM 533 C C . MET A 1 70 ? -1.963 -21.484 8.266 1 97.94 70 MET A C 1
ATOM 535 O O . MET A 1 70 ? -2.846 -22.094 8.867 1 97.94 70 MET A O 1
ATOM 539 N N . LYS A 1 71 ? -0.765 -21.938 8.102 1 96.44 71 LYS A N 1
ATOM 540 C CA . LYS A 1 71 ? -0.398 -23.234 8.641 1 96.44 71 LYS A CA 1
ATOM 541 C C . LYS A 1 71 ? -0.482 -23.25 10.164 1 96.44 71 LYS A C 1
ATOM 543 O O . LYS A 1 71 ? -0.961 -24.219 10.758 1 96.44 71 LYS A O 1
ATOM 548 N N . GLU A 1 72 ? -0.068 -22.219 10.773 1 96.56 72 GLU A N 1
ATOM 549 C CA . GLU A 1 72 ? -0.067 -22.109 12.234 1 96.56 72 GLU A CA 1
ATOM 550 C C . GLU A 1 72 ? -1.482 -21.922 12.773 1 96.56 72 GLU A C 1
ATOM 552 O O . GLU A 1 72 ? -1.726 -22.094 13.969 1 96.56 72 GLU A O 1
ATOM 557 N N . SER A 1 73 ? -2.342 -21.625 11.938 1 95.81 73 SER A N 1
ATOM 558 C CA . SER A 1 73 ? -3.746 -21.547 12.328 1 95.81 73 SER A CA 1
ATOM 559 C C . SER A 1 73 ? -4.441 -22.891 12.172 1 95.81 73 SER A C 1
ATOM 561 O O . SER A 1 73 ? -5.672 -22.969 12.172 1 95.81 73 SER A O 1
ATOM 563 N N . ASN A 1 74 ? -3.719 -23.953 11.898 1 93.38 74 ASN A N 1
ATOM 564 C CA . ASN A 1 74 ? -4.121 -25.359 11.859 1 93.38 74 ASN A CA 1
ATOM 565 C C . ASN A 1 74 ? -4.949 -25.672 10.617 1 93.38 74 ASN A C 1
ATOM 567 O O . ASN A 1 74 ? -5.891 -26.469 10.68 1 93.38 74 ASN A O 1
ATOM 571 N N . LEU A 1 75 ? -4.727 -24.906 9.648 1 94.75 75 LEU A N 1
ATOM 572 C CA . LEU A 1 75 ? -5.328 -25.25 8.367 1 94.75 75 LEU A CA 1
ATOM 573 C C . LEU A 1 75 ? -4.59 -26.422 7.723 1 94.75 75 LEU A C 1
ATOM 575 O O . LEU A 1 75 ? -3.371 -26.375 7.555 1 94.75 75 LEU A O 1
ATOM 579 N N . ASN A 1 76 ? -5.344 -27.469 7.422 1 92 76 ASN A N 1
ATOM 580 C CA . ASN A 1 76 ? -4.75 -28.656 6.828 1 92 76 ASN A CA 1
ATOM 581 C C . ASN A 1 76 ? -5.012 -28.734 5.328 1 92 76 ASN A C 1
ATOM 583 O O . ASN A 1 76 ? -6.105 -29.109 4.902 1 92 76 ASN A O 1
ATOM 587 N N . THR A 1 77 ? -4.098 -28.438 4.555 1 97.25 77 THR A N 1
ATOM 588 C CA . THR A 1 77 ? -4.156 -28.453 3.098 1 97.25 77 THR A CA 1
ATOM 589 C C . THR A 1 77 ? -2.756 -28.375 2.498 1 97.25 77 THR A C 1
ATOM 591 O O . THR A 1 77 ? -1.77 -28.25 3.227 1 97.25 77 THR A O 1
ATOM 594 N N . ASN A 1 78 ? -2.664 -28.578 1.189 1 97.06 78 ASN A N 1
ATOM 595 C CA . ASN A 1 78 ? -1.408 -28.297 0.501 1 97.06 78 ASN A CA 1
ATOM 596 C C . ASN A 1 78 ? -1.181 -26.797 0.344 1 97.06 78 ASN A C 1
ATOM 598 O O . ASN A 1 78 ? -2.092 -26.062 -0.045 1 97.06 78 ASN A O 1
ATOM 602 N N . PHE A 1 79 ? -0.014 -26.375 0.759 1 98.69 79 PHE A N 1
ATOM 603 C CA . PHE A 1 79 ? 0.349 -24.984 0.57 1 98.69 79 PHE A CA 1
ATOM 604 C C . PHE A 1 79 ? 1.38 -24.844 -0.543 1 98.69 79 PHE A C 1
ATOM 606 O O . PHE A 1 79 ? 2.43 -25.484 -0.513 1 98.69 79 PHE A O 1
ATOM 613 N N . THR A 1 80 ? 1.046 -24.047 -1.502 1 98.69 80 THR A N 1
ATOM 614 C CA . THR A 1 80 ? 1.938 -23.781 -2.627 1 98.69 80 THR A CA 1
ATOM 615 C C . THR A 1 80 ? 2.471 -22.359 -2.576 1 98.69 80 THR A C 1
ATOM 617 O O . THR A 1 80 ? 1.694 -21.406 -2.486 1 98.69 80 THR A O 1
ATOM 620 N N . LEU A 1 81 ? 3.771 -22.188 -2.566 1 98.69 81 LEU A N 1
ATOM 621 C CA . LEU A 1 81 ? 4.406 -20.891 -2.754 1 98.69 81 LEU A CA 1
ATOM 622 C C . LEU A 1 81 ? 4.484 -20.531 -4.234 1 98.69 81 LEU A C 1
ATOM 624 O O . LEU A 1 81 ? 5.23 -21.156 -4.992 1 98.69 81 LEU A O 1
ATOM 628 N N . ILE A 1 82 ? 3.758 -19.5 -4.598 1 98.06 82 ILE A N 1
ATOM 629 C CA . ILE A 1 82 ? 3.643 -19.234 -6.027 1 98.06 82 ILE A CA 1
ATOM 630 C C . ILE A 1 82 ? 4.629 -18.141 -6.43 1 98.06 82 ILE A C 1
ATOM 632 O O . ILE A 1 82 ? 4.871 -17.922 -7.621 1 98.06 82 ILE A O 1
ATOM 636 N N . ARG A 1 83 ? 5.176 -17.375 -5.527 1 97.44 83 ARG A N 1
ATOM 637 C CA . ARG A 1 83 ? 6.359 -16.578 -5.84 1 97.44 83 ARG A CA 1
ATOM 638 C C . ARG A 1 83 ? 7.602 -17.469 -5.93 1 97.44 83 ARG A C 1
ATOM 640 O O . ARG A 1 83 ? 7.738 -18.422 -5.172 1 97.44 83 ARG A O 1
ATOM 647 N N . LEU A 1 84 ? 8.555 -17.094 -6.781 1 98.31 84 LEU A N 1
ATOM 648 C CA . LEU A 1 84 ? 9.828 -17.812 -6.832 1 98.31 84 LEU A CA 1
ATOM 649 C C . LEU A 1 84 ? 10.547 -17.734 -5.488 1 98.31 84 LEU A C 1
ATOM 651 O O . LEU A 1 84 ? 10.555 -16.672 -4.844 1 98.31 84 LEU A O 1
ATOM 655 N N . PRO A 1 85 ? 11.125 -18.828 -5.09 1 97.75 85 PRO A N 1
ATOM 656 C CA . PRO A 1 85 ? 11.797 -18.828 -3.789 1 97.75 85 PRO A CA 1
ATOM 657 C C . PRO A 1 85 ? 13.016 -17.906 -3.754 1 97.75 85 PRO A C 1
ATOM 659 O O . PRO A 1 85 ? 13.727 -17.781 -4.754 1 97.75 85 PRO A O 1
ATOM 662 N N . CYS A 1 86 ? 13.18 -17.344 -2.645 1 95.75 86 CYS A N 1
ATOM 663 C CA . CYS A 1 86 ? 14.367 -16.547 -2.365 1 95.75 86 CYS A CA 1
ATOM 664 C C . CYS A 1 86 ? 15.484 -17.422 -1.796 1 95.75 86 CYS A C 1
ATOM 666 O O . CYS A 1 86 ? 15.25 -18.203 -0.877 1 95.75 86 CYS A O 1
ATOM 668 N N . LEU A 1 87 ? 16.688 -17.234 -2.316 1 97 87 LEU A N 1
ATOM 669 C CA . LEU A 1 87 ? 17.812 -17.969 -1.749 1 97 87 LEU A CA 1
ATOM 670 C C . LEU A 1 87 ? 17.969 -17.672 -0.262 1 97 87 LEU A C 1
ATOM 672 O O . LEU A 1 87 ? 18.328 -18.547 0.521 1 97 87 LEU A O 1
ATOM 676 N N . SER A 1 88 ? 17.578 -16.469 0.115 1 93.69 88 SER A N 1
ATOM 677 C CA . SER A 1 88 ? 17.75 -16.031 1.497 1 93.69 88 SER A CA 1
ATOM 678 C C . SER A 1 88 ? 16.688 -16.641 2.402 1 93.69 88 SER A C 1
ATOM 680 O O . SER A 1 88 ? 16.766 -16.531 3.627 1 93.69 88 SER A O 1
ATOM 682 N N . GLN A 1 89 ? 15.688 -17.375 1.827 1 95.06 89 GLN A N 1
ATOM 683 C CA . GLN A 1 89 ? 14.586 -17.859 2.643 1 95.06 89 GLN A CA 1
ATOM 684 C C . GLN A 1 89 ? 14.297 -19.328 2.35 1 95.06 89 GLN A C 1
ATOM 686 O O . GLN A 1 89 ? 13.195 -19.812 2.623 1 95.06 89 GLN A O 1
ATOM 691 N N . VAL A 1 90 ? 15.203 -20.062 1.773 1 96.75 90 VAL A N 1
ATOM 692 C CA . VAL A 1 90 ? 14.938 -21.406 1.271 1 96.75 90 VAL A CA 1
ATOM 693 C C . VAL A 1 90 ? 14.547 -22.328 2.43 1 96.75 90 VAL A C 1
ATOM 695 O O . VAL A 1 90 ? 13.695 -23.203 2.275 1 96.75 90 VAL A O 1
ATOM 698 N N . GLU A 1 91 ? 15.18 -22.141 3.613 1 97.25 91 GLU A N 1
ATOM 699 C CA . GLU A 1 91 ? 14.867 -23.016 4.738 1 97.25 91 GLU A CA 1
ATOM 700 C C . GLU A 1 91 ? 13.43 -22.812 5.223 1 97.25 91 GLU A C 1
ATOM 702 O O . GLU A 1 91 ? 12.719 -23.781 5.5 1 97.25 91 GLU A O 1
ATOM 707 N N . GLU A 1 92 ? 13.031 -21.547 5.363 1 97 92 GLU A N 1
ATOM 708 C CA . GLU A 1 92 ? 11.656 -21.25 5.746 1 97 92 GLU A CA 1
ATOM 709 C C . GLU A 1 92 ? 10.664 -21.781 4.715 1 97 92 GLU A C 1
ATOM 711 O O . GLU A 1 92 ? 9.586 -22.25 5.07 1 97 92 GLU A O 1
ATOM 716 N N . GLU A 1 93 ? 11.039 -21.656 3.471 1 97.5 93 GLU A N 1
ATOM 717 C CA . GLU A 1 93 ? 10.164 -22.109 2.393 1 97.5 93 GLU A CA 1
ATOM 718 C C . GLU A 1 93 ? 9.984 -23.625 2.428 1 97.5 93 GLU A C 1
ATOM 720 O O . GLU A 1 93 ? 8.875 -24.141 2.26 1 97.5 93 GLU A O 1
ATOM 725 N N . ILE A 1 94 ? 11.102 -24.391 2.699 1 98.5 94 ILE A N 1
ATOM 726 C CA . ILE A 1 94 ? 11.023 -25.844 2.836 1 98.5 94 ILE A CA 1
ATOM 727 C C . ILE A 1 94 ? 10.195 -26.203 4.066 1 98.5 94 ILE A C 1
ATOM 729 O O . ILE A 1 94 ? 9.414 -27.141 4.039 1 98.5 94 ILE A O 1
ATOM 733 N N . LYS A 1 95 ? 10.281 -25.422 5.094 1 97.75 95 LYS A N 1
ATOM 734 C CA . LYS A 1 95 ? 9.602 -25.719 6.355 1 97.75 95 LYS A CA 1
ATOM 735 C C . LYS A 1 95 ? 8.094 -25.562 6.219 1 97.75 95 LYS A C 1
ATOM 737 O O . LYS A 1 95 ? 7.332 -26.359 6.785 1 97.75 95 LYS A O 1
ATOM 742 N N . TYR A 1 96 ? 7.613 -24.578 5.426 1 97.81 96 TYR A N 1
ATOM 743 C CA . TYR A 1 96 ? 6.199 -24.234 5.531 1 97.81 96 TYR A CA 1
ATOM 744 C C . TYR A 1 96 ? 5.457 -24.562 4.242 1 97.81 96 TYR A C 1
ATOM 746 O O . TYR A 1 96 ? 4.301 -24.984 4.273 1 97.81 96 TYR A O 1
ATOM 754 N N . ALA A 1 97 ? 6.062 -24.375 3.119 1 98.38 97 ALA A N 1
ATOM 755 C CA . ALA A 1 97 ? 5.387 -24.672 1.86 1 98.38 97 ALA A CA 1
ATOM 756 C C . ALA A 1 97 ? 5.539 -26.156 1.495 1 98.38 97 ALA A C 1
ATOM 758 O O . ALA A 1 97 ? 6.59 -26.75 1.737 1 98.38 97 ALA A O 1
ATOM 759 N N . ASP A 1 98 ? 4.547 -26.75 0.893 1 98.44 98 ASP A N 1
ATOM 760 C CA . ASP A 1 98 ? 4.602 -28.125 0.394 1 98.44 98 ASP A CA 1
ATOM 761 C C . ASP A 1 98 ? 5.078 -28.172 -1.056 1 98.44 98 ASP A C 1
ATOM 763 O O . ASP A 1 98 ? 5.699 -29.141 -1.484 1 98.44 98 ASP A O 1
ATOM 767 N N . ILE A 1 99 ? 4.715 -27.188 -1.794 1 98.75 99 ILE A N 1
ATOM 768 C CA . ILE A 1 99 ? 5.004 -27.062 -3.219 1 98.75 99 ILE A CA 1
ATOM 769 C C . ILE A 1 99 ? 5.535 -25.656 -3.512 1 98.75 99 ILE A C 1
ATOM 771 O O . ILE A 1 99 ? 5.125 -24.688 -2.875 1 98.75 99 ILE A O 1
ATOM 775 N N . SER A 1 100 ? 6.465 -25.453 -4.391 1 98.75 100 SER A N 1
ATOM 776 C CA . SER A 1 100 ? 6.895 -24.141 -4.828 1 98.75 100 SER A CA 1
ATOM 777 C C . SER A 1 100 ? 7.062 -24.078 -6.344 1 98.75 100 SER A C 1
ATOM 779 O O . SER A 1 100 ? 7.426 -25.078 -6.969 1 98.75 100 SER A O 1
ATOM 781 N N . LEU A 1 101 ? 6.766 -22.984 -6.938 1 98.62 101 LEU A N 1
ATOM 782 C CA . LEU A 1 101 ? 7.066 -22.703 -8.336 1 98.62 101 LEU A CA 1
ATOM 783 C C . LEU A 1 101 ? 8.516 -22.266 -8.5 1 98.62 101 LEU A C 1
ATOM 785 O O . LEU A 1 101 ? 9.039 -21.516 -7.668 1 98.62 101 LEU A O 1
ATOM 789 N N . ASN A 1 102 ? 9.172 -22.688 -9.609 1 98.75 102 ASN A N 1
ATOM 790 C CA . ASN A 1 102 ? 10.602 -22.438 -9.781 1 98.75 102 ASN A CA 1
ATOM 791 C C . ASN A 1 102 ? 10.953 -22.188 -11.242 1 98.75 102 ASN A C 1
ATOM 793 O O . ASN A 1 102 ? 10.328 -22.734 -12.141 1 98.75 102 ASN A O 1
ATOM 797 N N . SER A 1 103 ? 12.039 -21.375 -11.375 1 98.38 103 SER A N 1
ATOM 798 C CA . SER A 1 103 ? 12.508 -21.141 -12.734 1 98.38 103 SER A CA 1
ATOM 799 C C . SER A 1 103 ? 14.031 -21.109 -12.797 1 98.38 103 SER A C 1
ATOM 801 O O . SER A 1 103 ? 14.617 -20.875 -13.859 1 98.38 103 SER A O 1
ATOM 803 N N . GLU A 1 104 ? 14.742 -21.312 -11.672 1 98.62 104 GLU A N 1
ATOM 804 C CA . GLU A 1 104 ? 16.203 -21.203 -11.633 1 98.62 104 GLU A CA 1
ATOM 805 C C . GLU A 1 104 ? 16.844 -22.438 -11.023 1 98.62 104 GLU A C 1
ATOM 807 O O . GLU A 1 104 ? 16.469 -22.859 -9.922 1 98.62 104 GLU A O 1
ATOM 812 N N . LEU A 1 105 ? 17.859 -22.922 -11.734 1 98.56 105 LEU A N 1
ATOM 813 C CA . LEU A 1 105 ? 18.547 -24.125 -11.266 1 98.56 105 LEU A CA 1
ATOM 814 C C . LEU A 1 105 ? 19.25 -23.859 -9.938 1 98.56 105 LEU A C 1
ATOM 816 O O . LEU A 1 105 ? 19.25 -24.719 -9.055 1 98.56 105 LEU A O 1
ATOM 820 N N . SER A 1 106 ? 19.859 -22.688 -9.812 1 98.31 106 SER A N 1
ATOM 821 C CA . SER A 1 106 ? 20.562 -22.359 -8.578 1 98.31 106 SER A CA 1
ATOM 822 C C . SER A 1 106 ? 19.625 -22.406 -7.379 1 98.31 106 SER A C 1
ATOM 824 O O . SER A 1 106 ? 19.984 -22.891 -6.312 1 98.31 106 SER A O 1
ATOM 826 N N . THR A 1 107 ? 18.438 -21.938 -7.527 1 98.5 107 THR A N 1
ATOM 827 C CA . THR A 1 107 ? 17.438 -21.969 -6.465 1 98.5 107 THR A CA 1
ATOM 828 C C . THR A 1 107 ? 17 -23.391 -6.164 1 98.5 107 THR A C 1
ATOM 830 O O . THR A 1 107 ? 16.844 -23.766 -4.996 1 98.5 107 THR A O 1
ATOM 833 N N . LEU A 1 108 ? 16.828 -24.203 -7.211 1 98.81 108 LEU A N 1
ATOM 834 C CA . LEU A 1 108 ? 16.453 -25.594 -7.039 1 98.81 108 LEU A CA 1
ATOM 835 C C . LEU A 1 108 ? 17.531 -26.359 -6.266 1 98.81 108 LEU A C 1
ATOM 837 O O . LEU A 1 108 ? 17.219 -27.172 -5.398 1 98.81 108 LEU A O 1
ATOM 841 N N . ARG A 1 109 ? 18.766 -26.062 -6.605 1 98.81 109 ARG A N 1
ATOM 842 C CA . ARG A 1 109 ? 19.859 -26.672 -5.867 1 98.81 109 ARG A CA 1
ATOM 843 C C . ARG A 1 109 ? 19.812 -26.281 -4.395 1 98.81 109 ARG A C 1
ATOM 845 O O . ARG A 1 109 ? 20.016 -27.109 -3.516 1 98.81 109 ARG A O 1
ATOM 852 N N . ALA A 1 110 ? 19.547 -25.016 -4.129 1 98.62 110 ALA A N 1
ATOM 853 C CA . ALA A 1 110 ? 19.469 -24.531 -2.754 1 98.62 110 ALA A CA 1
ATOM 854 C C . ALA A 1 110 ? 18.297 -25.188 -2.016 1 98.62 110 ALA A C 1
ATOM 856 O O . ALA A 1 110 ? 18.422 -25.531 -0.838 1 98.62 110 ALA A O 1
ATOM 857 N N . LEU A 1 111 ? 17.188 -25.344 -2.682 1 98.81 111 LEU A N 1
ATOM 858 C CA . LEU A 1 111 ? 16.031 -26.016 -2.098 1 98.81 111 LEU A CA 1
ATOM 859 C C . LEU A 1 111 ? 16.375 -27.469 -1.766 1 98.81 111 LEU A C 1
ATOM 861 O O . LEU A 1 111 ? 15.992 -27.969 -0.702 1 98.81 111 LEU A O 1
ATOM 865 N N . ASN A 1 112 ? 17.047 -28.109 -2.713 1 98.81 112 ASN A N 1
ATOM 866 C CA . ASN A 1 112 ? 17.469 -29.484 -2.492 1 98.81 112 ASN A CA 1
ATOM 867 C C . ASN A 1 112 ? 18.359 -29.609 -1.254 1 98.81 112 ASN A C 1
ATOM 869 O O . ASN A 1 112 ? 18.172 -30.531 -0.447 1 98.81 112 ASN A O 1
ATOM 873 N N . GLU A 1 113 ? 19.297 -28.703 -1.136 1 98.75 113 GLU A N 1
ATOM 874 C CA . GLU A 1 113 ? 20.172 -28.703 0.021 1 98.75 113 GLU A CA 1
ATOM 875 C C . GLU A 1 113 ? 19.406 -28.453 1.312 1 98.75 113 GLU A C 1
ATOM 877 O O . GLU A 1 113 ? 19.656 -29.109 2.326 1 98.75 113 GLU A O 1
ATOM 882 N N . ALA A 1 114 ? 18.516 -27.531 1.319 1 98.56 114 ALA A N 1
ATOM 883 C CA . ALA A 1 114 ? 17.703 -27.234 2.488 1 98.56 114 ALA A CA 1
ATOM 884 C C . ALA A 1 114 ? 16.812 -28.422 2.854 1 98.56 114 ALA A C 1
ATOM 886 O O . ALA A 1 114 ? 16.578 -28.703 4.035 1 98.56 114 ALA A O 1
ATOM 887 N N . GLY A 1 115 ? 16.297 -29.078 1.825 1 98.62 115 GLY A N 1
ATOM 888 C CA . GLY A 1 115 ? 15.508 -30.281 2.061 1 98.62 115 GLY A CA 1
ATOM 889 C C . GLY A 1 115 ? 16.281 -31.375 2.775 1 98.62 115 GLY A C 1
ATOM 890 O O . GLY A 1 115 ? 15.758 -32.031 3.672 1 98.62 115 GLY A O 1
ATOM 891 N N . GLU A 1 116 ? 17.5 -31.484 2.361 1 98.56 116 GLU A N 1
ATOM 892 C CA . GLU A 1 116 ? 18.359 -32.438 3.027 1 98.56 116 GLU A CA 1
ATOM 893 C C . GLU A 1 116 ? 18.578 -32.094 4.496 1 98.56 116 GLU A C 1
ATOM 895 O O . GLU A 1 116 ? 18.438 -32.938 5.375 1 98.56 116 GLU A O 1
ATOM 900 N N . LYS A 1 117 ? 18.875 -30.891 4.707 1 98.25 117 LYS A N 1
ATOM 901 C CA . LYS A 1 117 ? 19.141 -30.406 6.059 1 98.25 117 LYS A CA 1
ATOM 902 C C . LYS A 1 117 ? 17.922 -30.594 6.957 1 98.25 117 LYS A C 1
ATOM 904 O O . LYS A 1 117 ? 18.062 -30.953 8.125 1 98.25 117 LYS A O 1
ATOM 909 N N . LEU A 1 118 ? 16.75 -30.359 6.414 1 98.25 118 LEU A N 1
ATOM 910 C CA . LEU A 1 118 ? 15.531 -30.391 7.207 1 98.25 118 LEU A CA 1
ATOM 911 C C . LEU A 1 118 ? 14.836 -31.734 7.102 1 98.25 118 LEU A C 1
ATOM 913 O O . LEU A 1 118 ? 13.766 -31.938 7.68 1 98.25 118 LEU A O 1
ATOM 917 N N . LYS A 1 119 ? 15.367 -32.656 6.363 1 98.19 119 LYS A N 1
ATOM 918 C CA . LYS A 1 119 ? 14.836 -34 6.156 1 98.19 119 LYS A CA 1
ATOM 919 C C . LYS A 1 119 ? 13.406 -33.938 5.625 1 98.19 119 LYS A C 1
ATOM 921 O O . LYS A 1 119 ? 12.516 -34.594 6.164 1 98.19 119 LYS A O 1
ATOM 926 N N . LYS A 1 120 ? 13.266 -33.125 4.641 1 97.88 120 LYS A N 1
ATOM 927 C CA . LYS A 1 120 ? 11.969 -32.969 3.994 1 97.88 120 LYS A CA 1
ATOM 928 C C . LYS A 1 120 ? 12.094 -33.062 2.475 1 97.88 120 LYS A C 1
ATOM 930 O O . LYS A 1 120 ? 13.023 -32.5 1.896 1 97.88 120 LYS A O 1
ATOM 935 N N . LYS A 1 121 ? 11.25 -33.812 1.881 1 98.06 121 LYS A N 1
ATOM 936 C CA . LYS A 1 121 ? 11.141 -33.812 0.425 1 98.06 121 LYS A CA 1
ATOM 937 C C . LYS A 1 121 ? 10.195 -32.719 -0.057 1 98.06 121 LYS A C 1
ATOM 939 O O . LYS A 1 121 ? 9.078 -32.594 0.436 1 98.06 121 LYS A O 1
ATOM 944 N N . HIS A 1 122 ? 10.602 -31.906 -0.892 1 98.69 122 HIS A N 1
ATOM 945 C CA . HIS A 1 122 ? 9.859 -30.75 -1.363 1 98.69 122 HIS A CA 1
ATOM 946 C C . HIS A 1 122 ? 9.414 -30.938 -2.811 1 98.69 122 HIS A C 1
ATOM 948 O O . HIS A 1 122 ? 10.18 -31.422 -3.643 1 98.69 122 HIS A O 1
ATOM 954 N N . ARG A 1 123 ? 8.188 -30.625 -3.08 1 98.81 123 ARG A N 1
ATOM 955 C CA . ARG A 1 123 ? 7.652 -30.719 -4.434 1 98.81 123 ARG A CA 1
ATOM 956 C C . ARG A 1 123 ? 7.895 -29.438 -5.219 1 98.81 123 ARG A C 1
ATOM 958 O O . ARG A 1 123 ? 7.672 -28.344 -4.707 1 98.81 123 ARG A O 1
ATOM 965 N N . VAL A 1 124 ? 8.352 -29.578 -6.441 1 98.88 124 VAL A N 1
ATOM 966 C CA . VAL A 1 124 ? 8.664 -28.375 -7.223 1 98.88 124 VAL A CA 1
ATOM 967 C C . VAL A 1 124 ? 7.906 -28.422 -8.547 1 98.88 124 VAL A C 1
ATOM 969 O O . VAL A 1 124 ? 7.723 -29.484 -9.133 1 98.88 124 VAL A O 1
ATOM 972 N N . VAL A 1 125 ? 7.414 -27.312 -8.969 1 98.88 125 VAL A N 1
ATOM 973 C CA . VAL A 1 125 ? 6.824 -27.094 -10.281 1 98.88 125 VAL A CA 1
ATOM 974 C C . VAL A 1 125 ? 7.746 -26.203 -11.109 1 98.88 125 VAL A C 1
ATOM 976 O O . VAL A 1 125 ? 8.125 -25.109 -10.672 1 98.88 125 VAL A O 1
ATOM 979 N N . ILE A 1 126 ? 8.125 -26.625 -12.289 1 98.81 126 ILE A N 1
ATOM 980 C CA . ILE A 1 126 ? 9 -25.844 -13.156 1 98.81 126 ILE A CA 1
ATOM 981 C C . ILE A 1 126 ? 8.156 -24.969 -14.07 1 98.81 126 ILE A C 1
ATOM 983 O O . ILE A 1 126 ? 7.266 -25.453 -14.773 1 98.81 126 ILE A O 1
ATOM 987 N N . MET A 1 127 ? 8.438 -23.672 -14.023 1 98.44 127 MET A N 1
ATOM 988 C CA . MET A 1 127 ? 7.652 -22.688 -14.773 1 98.44 127 MET A CA 1
ATOM 989 C C . MET A 1 127 ? 8.234 -22.484 -16.172 1 98.44 127 MET A C 1
ATOM 991 O O . MET A 1 127 ? 9.43 -22.25 -16.312 1 98.44 127 MET A O 1
ATOM 995 N N . VAL A 1 128 ? 7.367 -22.516 -17.125 1 98 128 VAL A N 1
ATOM 996 C CA . VAL A 1 128 ? 7.723 -22.328 -18.516 1 98 128 VAL A CA 1
ATOM 997 C C . VAL A 1 128 ? 7.211 -20.969 -19.016 1 98 128 VAL A C 1
ATOM 999 O O . VAL A 1 128 ? 6.086 -20.578 -18.688 1 98 128 VAL A O 1
ATOM 1002 N N . GLU A 1 129 ? 8.062 -20.234 -19.734 1 96.62 129 GLU A N 1
ATOM 1003 C CA . GLU A 1 129 ? 7.668 -18.953 -20.312 1 96.62 129 GLU A CA 1
ATOM 1004 C C . GLU A 1 129 ? 6.84 -19.156 -21.578 1 96.62 129 GLU A C 1
ATOM 1006 O O . GLU A 1 129 ? 7.309 -19.75 -22.547 1 96.62 129 GLU A O 1
ATOM 1011 N N . MET A 1 130 ? 5.629 -18.609 -21.531 1 95.38 130 MET A N 1
ATOM 1012 C CA . MET A 1 130 ? 4.734 -18.797 -22.672 1 95.38 130 MET A CA 1
ATOM 1013 C C . MET A 1 130 ? 4.332 -17.469 -23.281 1 95.38 130 MET A C 1
ATOM 1015 O O . MET A 1 130 ? 3.361 -17.391 -24.031 1 95.38 130 MET A O 1
ATOM 1019 N N . GLY A 1 131 ? 4.969 -16.422 -22.859 1 93.81 131 GLY A N 1
ATOM 1020 C CA . GLY A 1 131 ? 4.723 -15.172 -23.562 1 93.81 131 GLY A CA 1
ATOM 1021 C C . GLY A 1 131 ? 4.48 -14 -22.625 1 93.81 131 GLY A C 1
ATOM 1022 O O . GLY A 1 131 ? 4.582 -12.836 -23.031 1 93.81 131 GLY A O 1
ATOM 1023 N N . ASP A 1 132 ? 4.168 -14.25 -21.359 1 92.62 132 ASP A N 1
ATOM 1024 C CA . ASP A 1 132 ? 3.844 -13.18 -20.422 1 92.62 132 ASP A CA 1
ATOM 1025 C C . ASP A 1 132 ? 5.102 -12.43 -19.984 1 92.62 132 ASP A C 1
ATOM 1027 O O . ASP A 1 132 ? 5.016 -11.328 -19.438 1 92.62 132 ASP A O 1
ATOM 1031 N N . ILE A 1 133 ? 6.227 -13.047 -20.109 1 93.31 133 ILE A N 1
ATOM 1032 C CA . ILE A 1 133 ? 7.57 -12.523 -19.891 1 93.31 133 ILE A CA 1
ATOM 1033 C C . ILE A 1 133 ? 7.742 -12.117 -18.438 1 93.31 133 ILE A C 1
ATOM 1035 O O . ILE A 1 133 ? 8.43 -11.141 -18.125 1 93.31 133 ILE A O 1
ATOM 1039 N N . ARG A 1 134 ? 6.961 -12.656 -17.578 1 93.88 134 ARG A N 1
ATOM 1040 C CA . ARG A 1 134 ? 7.23 -12.57 -16.156 1 93.88 134 ARG A CA 1
ATOM 1041 C C . ARG A 1 134 ? 8.273 -13.602 -15.727 1 93.88 134 ARG A C 1
ATOM 1043 O O . ARG A 1 134 ? 9.453 -13.477 -16.078 1 93.88 134 ARG A O 1
ATOM 1050 N N . GLU A 1 135 ? 7.91 -14.617 -14.938 1 95.12 135 GLU A N 1
ATOM 1051 C CA . GLU A 1 135 ? 8.875 -15.664 -14.586 1 95.12 135 GLU A CA 1
ATOM 1052 C C . GLU A 1 135 ? 8.688 -16.891 -15.469 1 95.12 135 GLU A C 1
ATOM 1054 O O . GLU A 1 135 ? 7.586 -17.156 -15.953 1 95.12 135 GLU A O 1
ATOM 1059 N N . GLY A 1 136 ? 9.758 -17.672 -15.648 1 97.38 136 GLY A N 1
ATOM 1060 C CA . GLY A 1 136 ? 9.703 -18.938 -16.375 1 97.38 136 GLY A CA 1
ATOM 1061 C C . GLY A 1 136 ? 10.875 -19.141 -17.312 1 97.38 136 GLY A C 1
ATOM 1062 O O . GLY A 1 136 ? 11.539 -18.172 -17.703 1 97.38 136 GLY A O 1
ATOM 1063 N N . ILE A 1 137 ? 11.086 -20.375 -17.688 1 98.06 137 ILE A N 1
ATOM 1064 C CA . ILE A 1 137 ? 12.18 -20.734 -18.594 1 98.06 137 ILE A CA 1
ATOM 1065 C C . ILE A 1 137 ? 11.703 -20.641 -20.031 1 98.06 137 ILE A C 1
ATOM 1067 O O . ILE A 1 137 ? 10.766 -21.328 -20.438 1 98.06 137 ILE A O 1
ATOM 1071 N N . TRP A 1 138 ? 12.391 -19.812 -20.75 1 95 138 TRP A N 1
ATOM 1072 C CA . TRP A 1 138 ? 12.039 -19.562 -22.156 1 95 138 TRP A CA 1
ATOM 1073 C C . TRP A 1 138 ? 12.805 -20.516 -23.078 1 95 138 TRP A C 1
ATOM 1075 O O . TRP A 1 138 ? 12.219 -21.109 -23.984 1 95 138 TRP A O 1
ATOM 1085 N N . ASN A 1 139 ? 14.047 -20.688 -22.812 1 95.75 139 ASN A N 1
ATOM 1086 C CA . ASN A 1 139 ? 14.93 -21.516 -23.641 1 95.75 139 ASN A CA 1
ATOM 1087 C C . ASN A 1 139 ? 14.664 -23 -23.438 1 95.75 139 ASN A C 1
ATOM 1089 O O . ASN A 1 139 ? 14.812 -23.516 -22.328 1 95.75 139 ASN A O 1
ATOM 1093 N N . ARG A 1 140 ? 14.375 -23.75 -24.516 1 96.25 140 ARG A N 1
ATOM 1094 C CA . ARG A 1 140 ? 14 -25.156 -24.438 1 96.25 140 ARG A CA 1
ATOM 1095 C C . ARG A 1 140 ? 15.172 -26.016 -23.953 1 96.25 140 ARG A C 1
ATOM 1097 O O . ARG A 1 140 ? 14.984 -26.953 -23.172 1 96.25 140 ARG A O 1
ATOM 1104 N N . GLU A 1 141 ? 16.328 -25.656 -24.422 1 97.44 141 GLU A N 1
ATOM 1105 C CA . GLU A 1 141 ? 17.5 -26.406 -24 1 97.44 141 GLU A CA 1
ATOM 1106 C C . GLU A 1 141 ? 17.75 -26.234 -22.5 1 97.44 141 GLU A C 1
ATOM 1108 O O . GLU A 1 141 ? 18.125 -27.203 -21.812 1 97.44 141 GLU A O 1
ATOM 1113 N N . GLU A 1 142 ? 17.578 -25.031 -22.062 1 97.81 142 GLU A N 1
ATOM 1114 C CA . GLU A 1 142 ? 17.703 -24.797 -20.625 1 97.81 142 GLU A CA 1
ATOM 1115 C C . GLU A 1 142 ? 16.641 -25.578 -19.844 1 97.81 142 GLU A C 1
ATOM 1117 O O . GLU A 1 142 ? 16.938 -26.141 -18.781 1 97.81 142 GLU A O 1
ATOM 1122 N N . LEU A 1 143 ? 15.453 -25.562 -20.406 1 98.44 143 LEU A N 1
ATOM 1123 C CA . LEU A 1 143 ? 14.359 -26.281 -19.766 1 98.44 143 LEU A CA 1
ATOM 1124 C C . LEU A 1 143 ? 14.703 -27.766 -19.594 1 98.44 143 LEU A C 1
ATOM 1126 O O . LEU A 1 143 ? 14.555 -28.328 -18.516 1 98.44 143 LEU A O 1
ATOM 1130 N N . TYR A 1 144 ? 15.211 -28.359 -20.672 1 98.44 144 TYR A N 1
ATOM 1131 C CA . TYR A 1 144 ? 15.594 -29.766 -20.641 1 98.44 144 TYR A CA 1
ATOM 1132 C C . TYR A 1 144 ? 16.703 -29.984 -19.625 1 98.44 144 TYR A C 1
ATOM 1134 O O . TYR A 1 144 ? 16.688 -30.969 -18.875 1 98.44 144 TYR A O 1
ATOM 1142 N N . PHE A 1 145 ? 17.609 -29.062 -19.656 1 98.56 145 PHE A N 1
ATOM 1143 C CA . PHE A 1 145 ? 18.734 -29.188 -18.734 1 98.56 145 PHE A CA 1
ATOM 1144 C C . PHE A 1 145 ? 18.281 -29.109 -17.281 1 98.56 145 PHE A C 1
ATOM 1146 O O . PHE A 1 145 ? 18.688 -29.938 -16.469 1 98.56 145 PHE A O 1
ATOM 1153 N N . VAL A 1 146 ? 17.453 -28.188 -16.938 1 98.69 146 VAL A N 1
ATOM 1154 C CA . VAL A 1 146 ? 16.969 -28 -15.57 1 98.69 146 VAL A CA 1
ATOM 1155 C C . VAL A 1 146 ? 16.172 -29.234 -15.133 1 98.69 146 VAL A C 1
ATOM 1157 O O . VAL A 1 146 ? 16.359 -29.734 -14.023 1 98.69 146 VAL A O 1
ATOM 1160 N N . VAL A 1 147 ? 15.289 -29.734 -16 1 98.69 147 VAL A N 1
ATOM 1161 C CA . VAL A 1 147 ? 14.484 -30.906 -15.68 1 98.69 147 VAL A CA 1
ATOM 1162 C C . VAL A 1 147 ? 15.391 -32.094 -15.398 1 98.69 147 VAL A C 1
ATOM 1164 O O . VAL A 1 147 ? 15.203 -32.812 -14.414 1 98.69 147 VAL A O 1
ATOM 1167 N N . ARG A 1 148 ? 16.375 -32.281 -16.266 1 98.56 148 ARG A N 1
ATOM 1168 C CA . ARG A 1 148 ? 17.344 -33.375 -16.078 1 98.56 148 ARG A CA 1
ATOM 1169 C C . ARG A 1 148 ? 18.031 -33.25 -14.727 1 98.56 148 ARG A C 1
ATOM 1171 O O . ARG A 1 148 ? 18.172 -34.25 -14.023 1 98.56 148 ARG A O 1
ATOM 1178 N N . GLU A 1 149 ? 18.453 -32.094 -14.367 1 98.69 149 GLU A N 1
ATOM 1179 C CA . GLU A 1 149 ? 19.156 -31.891 -13.109 1 98.69 149 GLU A CA 1
ATOM 1180 C C . GLU A 1 149 ? 18.25 -32.125 -11.914 1 98.69 149 GLU A C 1
ATOM 1182 O O . GLU A 1 149 ? 18.656 -32.719 -10.914 1 98.69 149 GLU A O 1
ATOM 1187 N N . VAL A 1 150 ? 17.016 -31.656 -11.953 1 98.75 150 VAL A N 1
ATOM 1188 C CA . VAL A 1 150 ? 16.078 -31.797 -10.852 1 98.75 150 VAL A CA 1
ATOM 1189 C C . VAL A 1 150 ? 15.805 -33.281 -10.594 1 98.75 150 VAL A C 1
ATOM 1191 O O . VAL A 1 150 ? 15.688 -33.719 -9.445 1 98.75 150 VAL A O 1
ATOM 1194 N N . LEU A 1 151 ? 15.734 -34.094 -11.641 1 98.56 151 LEU A N 1
ATOM 1195 C CA . LEU A 1 151 ? 15.438 -35.5 -11.523 1 98.56 151 LEU A CA 1
ATOM 1196 C C . LEU A 1 151 ? 16.547 -36.25 -10.773 1 98.56 151 LEU A C 1
ATOM 1198 O O . LEU A 1 151 ? 16.328 -37.344 -10.242 1 98.56 151 LEU A O 1
ATOM 1202 N N . LYS A 1 152 ? 17.688 -35.594 -10.695 1 98.38 152 LYS A N 1
ATOM 1203 C CA . LYS A 1 152 ? 18.812 -36.188 -9.977 1 98.38 152 LYS A CA 1
ATOM 1204 C C . LYS A 1 152 ? 18.797 -35.812 -8.508 1 98.38 152 LYS A C 1
ATOM 1206 O O . LYS A 1 152 ? 19.531 -36.375 -7.695 1 98.38 152 LYS A O 1
ATOM 1211 N N . MET A 1 153 ? 18.047 -34.875 -8.125 1 98.62 153 MET A N 1
ATOM 1212 C CA . MET A 1 153 ? 18.047 -34.344 -6.77 1 98.62 153 MET A CA 1
ATOM 1213 C C . MET A 1 153 ? 17.188 -35.188 -5.848 1 98.62 153 MET A C 1
ATOM 1215 O O . MET A 1 153 ? 15.992 -35.375 -6.082 1 98.62 153 MET A O 1
ATOM 1219 N N . LYS A 1 154 ? 17.703 -35.594 -4.762 1 98.25 154 LYS A N 1
ATOM 1220 C CA . LYS A 1 154 ? 17.094 -36.594 -3.908 1 98.25 154 LYS A CA 1
ATOM 1221 C C . LYS A 1 154 ? 16.031 -36 -3.008 1 98.25 154 LYS A C 1
ATOM 1223 O O . LYS A 1 154 ? 15.117 -36.688 -2.545 1 98.25 154 LYS A O 1
ATOM 1228 N N . ASN A 1 155 ? 16.172 -34.688 -2.715 1 98.62 155 ASN A N 1
ATOM 1229 C CA . ASN A 1 155 ? 15.266 -34.062 -1.754 1 98.62 155 ASN A CA 1
ATOM 1230 C C . ASN A 1 155 ? 14.211 -33.219 -2.449 1 98.62 155 ASN A C 1
ATOM 1232 O O . ASN A 1 155 ? 13.516 -32.438 -1.801 1 98.62 155 ASN A O 1
ATOM 1236 N N . LEU A 1 156 ? 14.094 -33.344 -3.771 1 98.81 156 LEU A N 1
ATOM 1237 C CA . LEU A 1 156 ? 13.039 -32.688 -4.547 1 98.81 156 LEU A CA 1
ATOM 1238 C C . LEU A 1 156 ? 12.219 -33.719 -5.312 1 98.81 156 LEU A C 1
ATOM 1240 O O . LEU A 1 156 ? 12.727 -34.781 -5.672 1 98.81 156 LEU A O 1
ATOM 1244 N N . GLU A 1 157 ? 10.992 -33.469 -5.398 1 98.69 157 GLU A N 1
ATOM 1245 C CA . GLU A 1 157 ? 10.094 -34.188 -6.293 1 98.69 157 GLU A CA 1
ATOM 1246 C C . GLU A 1 157 ? 9.586 -33.281 -7.41 1 98.69 157 GLU A C 1
ATOM 1248 O O . GLU A 1 157 ? 8.945 -32.25 -7.145 1 98.69 157 GLU A O 1
ATOM 1253 N N . LEU A 1 158 ? 9.961 -33.625 -8.633 1 98.69 158 LEU A N 1
ATOM 1254 C CA . LEU A 1 158 ? 9.375 -32.875 -9.75 1 98.69 158 LEU A CA 1
ATOM 1255 C C . LEU A 1 158 ? 7.879 -33.156 -9.859 1 98.69 158 LEU A C 1
ATOM 1257 O O . LEU A 1 158 ? 7.465 -34.125 -10.516 1 98.69 158 LEU A O 1
ATOM 1261 N N . PHE A 1 159 ? 7.125 -32.281 -9.25 1 98.5 159 PHE A N 1
ATOM 1262 C CA . PHE A 1 159 ? 5.691 -32.469 -9.055 1 98.5 159 PHE A CA 1
ATOM 1263 C C . PHE A 1 159 ? 4.922 -32.062 -10.305 1 98.5 159 PHE A C 1
ATOM 1265 O O . PHE A 1 159 ? 3.873 -32.625 -10.609 1 98.5 159 PHE A O 1
ATOM 1272 N N . GLY A 1 160 ? 5.477 -31.094 -10.992 1 98.38 160 GLY A N 1
ATOM 1273 C CA . GLY A 1 160 ? 4.754 -30.656 -12.172 1 98.38 160 GLY A CA 1
ATOM 1274 C C . GLY A 1 160 ? 5.492 -29.594 -12.969 1 98.38 160 GLY A C 1
ATOM 1275 O O . GLY A 1 160 ? 6.68 -29.359 -12.742 1 98.38 160 GLY A O 1
ATOM 1276 N N . VAL A 1 161 ? 4.758 -29.078 -14.008 1 98.5 161 VAL A N 1
ATOM 1277 C CA . VAL A 1 161 ? 5.168 -27.953 -14.836 1 98.5 161 VAL A CA 1
ATOM 1278 C C . VAL A 1 161 ? 4.051 -26.906 -14.883 1 98.5 161 VAL A C 1
ATOM 1280 O O . VAL A 1 161 ? 2.875 -27.25 -14.727 1 98.5 161 VAL A O 1
ATOM 1283 N N . GLY A 1 162 ? 4.43 -25.672 -14.922 1 98.12 162 GLY A N 1
ATOM 1284 C CA . GLY A 1 162 ? 3.414 -24.625 -14.938 1 98.12 162 GLY A CA 1
ATOM 1285 C C . GLY A 1 162 ? 3.773 -23.469 -15.836 1 98.12 162 GLY A C 1
ATOM 1286 O O . GLY A 1 162 ? 4.879 -23.406 -16.375 1 98.12 162 GLY A O 1
ATOM 1287 N N . THR A 1 163 ? 2.795 -22.594 -16.047 1 96.81 163 THR A N 1
ATOM 1288 C CA . THR A 1 163 ? 2.979 -21.344 -16.766 1 96.81 163 THR A CA 1
ATOM 1289 C C . THR A 1 163 ? 2.07 -20.25 -16.188 1 96.81 163 THR A C 1
ATOM 1291 O O . THR A 1 163 ? 1.212 -20.531 -15.352 1 96.81 163 THR A O 1
ATOM 1294 N N . ASN A 1 164 ? 2.363 -19 -16.531 1 93.19 164 ASN A N 1
ATOM 1295 C CA . ASN A 1 164 ? 1.563 -17.859 -16.078 1 93.19 164 ASN A CA 1
ATOM 1296 C C . ASN A 1 164 ? 1.058 -17.031 -17.25 1 93.19 164 ASN A C 1
ATOM 1298 O O . ASN A 1 164 ? 1.774 -16.844 -18.234 1 93.19 164 ASN A O 1
ATOM 1302 N N . PHE A 1 165 ? -0.161 -16.5 -17.062 1 91.5 165 PHE A N 1
ATOM 1303 C CA . PHE A 1 165 ? -0.769 -15.609 -18.047 1 91.5 165 PHE A CA 1
ATOM 1304 C C . PHE A 1 165 ? -1.331 -14.359 -17.391 1 91.5 165 PHE A C 1
ATOM 1306 O O . PHE A 1 165 ? -1.703 -14.383 -16.203 1 91.5 165 PHE A O 1
ATOM 1313 N N . THR A 1 166 ? -1.364 -13.172 -18.109 1 88.5 166 THR A N 1
ATOM 1314 C CA . THR A 1 166 ? -2.143 -11.969 -17.859 1 88.5 166 THR A CA 1
ATOM 1315 C C . THR A 1 166 ? -1.537 -11.164 -16.703 1 88.5 166 THR A C 1
ATOM 1317 O O . THR A 1 166 ? -2.027 -10.078 -16.375 1 88.5 166 THR A O 1
ATOM 1320 N N . CYS A 1 167 ? -0.451 -11.547 -16.172 1 87.44 167 CYS A N 1
ATOM 1321 C CA . CYS A 1 167 ? 0.037 -10.93 -14.953 1 87.44 167 CYS A CA 1
ATOM 1322 C C . CYS A 1 167 ? 0.952 -9.75 -15.258 1 87.44 167 CYS A C 1
ATOM 1324 O O . CYS A 1 167 ? 0.749 -8.648 -14.75 1 87.44 167 CYS A O 1
ATOM 1326 N N . PHE A 1 168 ? 1.927 -9.922 -16.062 1 89.31 168 PHE A N 1
ATOM 1327 C CA . PHE A 1 168 ? 2.893 -8.867 -16.344 1 89.31 168 PHE A CA 1
ATOM 1328 C C . PHE A 1 168 ? 2.699 -8.328 -17.75 1 89.31 168 PHE A C 1
ATOM 1330 O O . PHE A 1 168 ? 2.348 -7.164 -17.938 1 89.31 168 PHE A O 1
ATOM 1337 N N . GLY A 1 169 ? 2.717 -9.156 -18.703 1 88.75 169 GLY A N 1
ATOM 1338 C CA . GLY A 1 169 ? 2.602 -8.773 -20.094 1 88.75 169 GLY A CA 1
ATOM 1339 C C . GLY A 1 169 ? 1.163 -8.664 -20.562 1 88.75 169 GLY A C 1
ATOM 1340 O O . GLY A 1 169 ? 0.903 -8.195 -21.672 1 88.75 169 GLY A O 1
ATOM 1341 N N . GLY A 1 170 ? 0.25 -9.133 -19.766 1 89.12 170 GLY A N 1
ATOM 1342 C CA . GLY A 1 170 ? -1.164 -9.055 -20.094 1 89.12 170 GLY A CA 1
ATOM 1343 C C . GLY A 1 170 ? -1.598 -10.094 -21.109 1 89.12 170 GLY A C 1
ATOM 1344 O O . GLY A 1 170 ? -2.615 -9.922 -21.781 1 89.12 170 GLY A O 1
ATOM 1345 N N . VAL A 1 171 ? -0.808 -11.094 -21.328 1 91.06 171 VAL A N 1
ATOM 1346 C CA . VAL A 1 171 ? -1.108 -12.102 -22.344 1 91.06 171 VAL A CA 1
ATOM 1347 C C . VAL A 1 171 ? -2.326 -12.914 -21.906 1 91.06 171 VAL A C 1
ATOM 1349 O O . VAL A 1 171 ? -2.303 -13.57 -20.875 1 91.06 171 VAL A O 1
ATOM 1352 N N . ILE A 1 172 ? -3.307 -12.922 -22.688 1 92.38 172 ILE A N 1
ATOM 1353 C CA . ILE A 1 172 ? -4.539 -13.656 -22.422 1 92.38 172 ILE A CA 1
ATOM 1354 C C . ILE A 1 172 ? -4.363 -15.125 -22.797 1 92.38 172 ILE A C 1
ATOM 1356 O O . ILE A 1 172 ? -3.834 -15.438 -23.875 1 92.38 172 ILE A O 1
ATOM 1360 N N . PRO A 1 173 ? -4.738 -16.031 -21.891 1 94.12 173 PRO A N 1
ATOM 1361 C CA . PRO A 1 173 ? -4.688 -17.453 -22.281 1 94.12 173 PRO A CA 1
ATOM 1362 C C . PRO A 1 173 ? -5.695 -17.797 -23.375 1 94.12 173 PRO A C 1
ATOM 1364 O O . PRO A 1 173 ? -6.875 -17.453 -23.266 1 94.12 173 PRO A O 1
ATOM 1367 N N . THR A 1 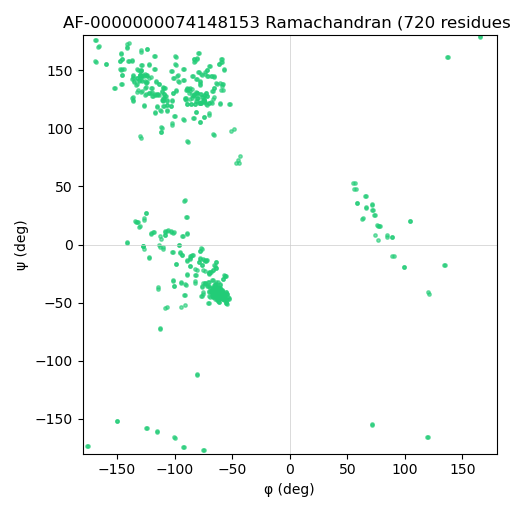174 ? -5.238 -18.344 -24.406 1 94.62 174 THR A N 1
ATOM 1368 C CA . THR A 1 174 ? -6.074 -18.859 -25.484 1 94.62 174 THR A CA 1
ATOM 1369 C C . THR A 1 174 ? -5.914 -20.359 -25.625 1 94.62 174 THR A C 1
ATOM 1371 O O . THR A 1 174 ? -4.98 -20.953 -25.062 1 94.62 174 THR A O 1
ATOM 1374 N N . GLU A 1 175 ? -6.855 -20.984 -26.297 1 95.62 175 GLU A N 1
ATOM 1375 C CA . GLU A 1 175 ? -6.73 -22.422 -26.578 1 95.62 175 GLU A CA 1
ATOM 1376 C C . GLU A 1 175 ? -5.414 -22.734 -27.281 1 95.62 175 GLU A C 1
ATOM 1378 O O . GLU A 1 175 ? -4.75 -23.719 -26.938 1 95.62 175 GLU A O 1
ATOM 1383 N N . GLU A 1 176 ? -5.098 -21.922 -28.188 1 95 176 GLU A N 1
ATOM 1384 C CA . GLU A 1 176 ? -3.855 -22.109 -28.938 1 95 176 GLU A CA 1
ATOM 1385 C C . GLU A 1 176 ? -2.643 -22.047 -28.016 1 95 176 GLU A C 1
ATOM 1387 O O . GLU A 1 176 ? -1.72 -22.859 -28.141 1 95 176 GLU A O 1
ATOM 1392 N N . LYS A 1 177 ? -2.625 -21.156 -27.125 1 94 177 LYS A N 1
ATOM 1393 C CA . LYS A 1 177 ? -1.52 -21.016 -26.172 1 94 177 LYS A CA 1
ATOM 1394 C C . LYS A 1 177 ? -1.396 -22.25 -25.297 1 94 177 LYS A C 1
ATOM 1396 O O . LYS A 1 177 ? -0.288 -22.672 -24.953 1 94 177 LYS A O 1
ATOM 1401 N N . TYR A 1 178 ? -2.523 -22.734 -24.906 1 95.81 178 TYR A N 1
ATOM 1402 C CA . TYR A 1 178 ? -2.506 -23.938 -24.078 1 95.81 178 TYR A CA 1
ATOM 1403 C C . TYR A 1 178 ? -1.991 -25.141 -24.891 1 95.81 178 TYR A C 1
ATOM 1405 O O . TYR A 1 178 ? -1.272 -25.984 -24.344 1 95.81 178 TYR A O 1
ATOM 1413 N N . MET A 1 179 ? -2.381 -25.141 -26.141 1 96.44 179 MET A N 1
ATOM 1414 C CA . MET A 1 179 ? -1.89 -26.219 -26.984 1 96.44 179 MET A CA 1
ATOM 1415 C C . MET A 1 179 ? -0.371 -26.172 -27.109 1 96.44 179 MET A C 1
ATOM 1417 O O . MET A 1 179 ? 0.301 -27.203 -27.047 1 96.44 179 MET A O 1
ATOM 1421 N N . ASP A 1 180 ? 0.121 -24.984 -27.328 1 96 180 ASP A N 1
ATOM 1422 C CA . ASP A 1 180 ? 1.569 -24.812 -27.375 1 96 180 ASP A CA 1
ATOM 1423 C C . ASP A 1 180 ? 2.223 -25.266 -26.078 1 96 180 ASP A C 1
ATOM 1425 O O . ASP A 1 180 ? 3.268 -25.922 -26.094 1 96 180 ASP A O 1
ATOM 1429 N N . PHE A 1 181 ? 1.67 -24.922 -25 1 97.12 181 PHE A N 1
ATOM 1430 C CA . PHE A 1 181 ? 2.18 -25.281 -23.688 1 97.12 181 PHE A CA 1
ATOM 1431 C C . PHE A 1 181 ? 2.166 -26.797 -23.5 1 97.12 181 PHE A C 1
ATOM 1433 O O . PHE A 1 181 ? 3.156 -27.375 -23.047 1 97.12 181 PHE A O 1
ATOM 1440 N N . ILE A 1 182 ? 1.099 -27.438 -23.844 1 97.31 182 ILE A N 1
ATOM 1441 C CA . ILE A 1 182 ? 0.937 -28.875 -23.688 1 97.31 182 ILE A CA 1
ATOM 1442 C C . ILE A 1 182 ? 1.957 -29.609 -24.562 1 97.31 182 ILE A C 1
ATOM 1444 O O . ILE A 1 182 ? 2.484 -30.656 -24.172 1 97.31 182 ILE A O 1
ATOM 1448 N N . GLU A 1 183 ? 2.211 -29.047 -25.703 1 97.81 183 GLU A N 1
ATOM 1449 C CA . GLU A 1 183 ? 3.234 -29.641 -26.547 1 97.81 183 GLU A CA 1
ATOM 1450 C C . GLU A 1 183 ? 4.578 -29.719 -25.828 1 97.81 183 GLU A C 1
ATOM 1452 O O . GLU A 1 183 ? 5.289 -30.719 -25.938 1 97.81 183 GLU A O 1
ATOM 1457 N N . ILE A 1 184 ? 4.93 -28.656 -25.172 1 98 184 ILE A N 1
ATOM 1458 C CA . ILE A 1 184 ? 6.172 -28.625 -24.406 1 98 184 ILE A CA 1
ATOM 1459 C C . ILE A 1 184 ? 6.113 -29.656 -23.281 1 98 184 ILE A C 1
ATOM 1461 O O . ILE A 1 184 ? 7.074 -30.391 -23.062 1 98 184 ILE A O 1
ATOM 1465 N N . VAL A 1 185 ? 5.004 -29.766 -22.594 1 97.88 185 VAL A N 1
ATOM 1466 C CA . VAL A 1 185 ? 4.805 -30.703 -21.516 1 97.88 185 VAL A CA 1
ATOM 1467 C C . VAL A 1 185 ? 4.977 -32.125 -22.031 1 97.88 185 VAL A C 1
ATOM 1469 O O . VAL A 1 185 ? 5.676 -32.938 -21.406 1 97.88 185 VAL A O 1
ATOM 1472 N N . ASP A 1 186 ? 4.363 -32.375 -23.156 1 98 186 ASP A N 1
ATOM 1473 C CA . ASP A 1 186 ? 4.434 -33.719 -23.734 1 98 186 ASP A CA 1
ATOM 1474 C C . ASP A 1 186 ? 5.863 -34.062 -24.156 1 98 186 ASP A C 1
ATOM 1476 O O . ASP A 1 186 ? 6.293 -35.219 -24.031 1 98 186 ASP A O 1
ATOM 1480 N N . ASP A 1 187 ? 6.48 -33.094 -24.672 1 98 187 ASP A N 1
ATOM 1481 C CA . ASP A 1 187 ? 7.875 -33.312 -25.047 1 98 187 ASP A CA 1
ATOM 1482 C C . ASP A 1 187 ? 8.727 -33.688 -23.844 1 98 187 ASP A C 1
ATOM 1484 O O . ASP A 1 187 ? 9.586 -34.562 -23.938 1 98 187 ASP A O 1
ATOM 1488 N N . LEU A 1 188 ? 8.555 -33.031 -22.734 1 98.31 188 LEU A N 1
ATOM 1489 C CA . LEU A 1 188 ? 9.273 -33.344 -21.5 1 98.31 188 LEU A CA 1
ATOM 1490 C C . LEU A 1 188 ? 8.969 -34.75 -21.031 1 98.31 188 LEU A C 1
ATOM 1492 O O . LEU A 1 188 ? 9.875 -35.5 -20.641 1 98.31 188 LEU A O 1
ATOM 1496 N N . LYS A 1 189 ? 7.703 -35.125 -21.062 1 98.19 189 LYS A N 1
ATOM 1497 C CA . LYS A 1 189 ? 7.301 -36.469 -20.641 1 98.19 189 LYS A CA 1
ATOM 1498 C C . LYS A 1 189 ? 8.008 -37.531 -21.484 1 98.19 189 LYS A C 1
ATOM 1500 O O . LYS A 1 189 ? 8.516 -38.531 -20.938 1 98.19 189 LYS A O 1
ATOM 1505 N N . ARG A 1 190 ? 8.047 -37.312 -22.719 1 98.19 190 ARG A N 1
ATOM 1506 C CA . ARG A 1 190 ? 8.641 -38.281 -23.625 1 98.19 190 ARG A CA 1
ATOM 1507 C C . ARG A 1 190 ? 10.156 -38.344 -23.453 1 98.19 190 ARG A C 1
ATOM 1509 O O . ARG A 1 190 ? 10.734 -39.406 -23.344 1 98.19 190 ARG A O 1
ATOM 1516 N N . LYS A 1 191 ? 10.734 -37.188 -23.484 1 97.88 191 LYS A N 1
ATOM 1517 C CA . LYS A 1 191 ? 12.195 -37.094 -23.453 1 97.88 191 LYS A CA 1
ATOM 1518 C C . LYS A 1 191 ? 12.75 -37.719 -22.172 1 97.88 191 LYS A C 1
ATOM 1520 O O . LYS A 1 191 ? 13.812 -38.375 -22.203 1 97.88 191 LYS A O 1
ATOM 1525 N N . PHE A 1 192 ? 12.102 -37.562 -21.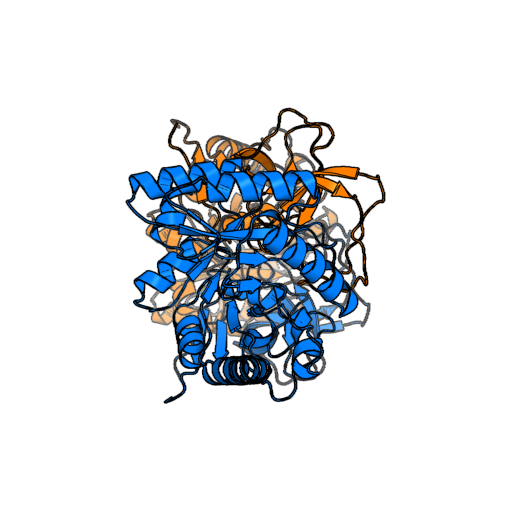078 1 98.31 192 PHE A N 1
ATOM 1526 C CA . PHE A 1 192 ? 12.656 -38 -19.812 1 98.31 192 PHE A CA 1
ATOM 1527 C C . PHE A 1 192 ? 11.898 -39.188 -19.266 1 98.31 192 PHE A C 1
ATOM 1529 O O . PHE A 1 192 ? 12.242 -39.719 -18.203 1 98.31 192 PHE A O 1
ATOM 1536 N N . ASN A 1 193 ? 10.859 -39.656 -19.922 1 98.12 193 ASN A N 1
ATOM 1537 C CA . ASN A 1 193 ? 10.023 -40.781 -19.516 1 98.12 193 ASN A CA 1
ATOM 1538 C C . ASN A 1 193 ? 9.453 -40.594 -18.109 1 98.12 193 ASN A C 1
ATOM 1540 O O . ASN A 1 193 ? 9.625 -41.438 -17.234 1 98.12 193 ASN A O 1
ATOM 1544 N N . ILE A 1 194 ? 8.805 -39.406 -17.938 1 97.69 194 ILE A N 1
ATOM 1545 C CA . ILE A 1 194 ? 8.227 -39.062 -16.641 1 97.69 194 ILE A CA 1
ATOM 1546 C C . ILE A 1 194 ? 6.777 -38.625 -16.844 1 97.69 194 ILE A C 1
ATOM 1548 O O . ILE A 1 194 ? 6.316 -38.438 -17.969 1 97.69 194 ILE A O 1
ATOM 1552 N N . SER A 1 195 ? 6.039 -38.531 -15.734 1 97.38 195 SER A N 1
ATOM 1553 C CA . SER A 1 195 ? 4.711 -37.938 -15.68 1 97.38 195 SER A CA 1
ATOM 1554 C C . SER A 1 195 ? 4.664 -36.781 -14.664 1 97.38 195 SER A C 1
ATOM 1556 O O . SER A 1 195 ? 5.484 -36.719 -13.742 1 97.38 195 SER A O 1
ATOM 1558 N N . PHE A 1 196 ? 3.807 -35.938 -14.867 1 97.94 196 PHE A N 1
ATOM 1559 C CA . PHE A 1 196 ? 3.617 -34.812 -13.945 1 97.94 196 PHE A CA 1
ATOM 1560 C C . PHE A 1 196 ? 2.301 -34.938 -13.195 1 97.94 196 PHE A C 1
ATOM 1562 O O . PHE A 1 196 ? 1.261 -35.219 -13.797 1 97.94 196 PHE A O 1
ATOM 1569 N N . ALA A 1 197 ? 2.324 -34.781 -11.906 1 97.88 197 ALA A N 1
ATOM 1570 C CA . ALA A 1 197 ? 1.094 -34.781 -11.117 1 97.88 197 ALA A CA 1
ATOM 1571 C C . ALA A 1 197 ? 0.215 -33.594 -11.461 1 97.88 197 ALA A C 1
ATOM 1573 O O . ALA A 1 197 ? -1.01 -33.719 -11.539 1 97.88 197 ALA A O 1
ATOM 1574 N N . ILE A 1 198 ? 0.888 -32.438 -11.711 1 97.88 198 ILE A N 1
ATOM 1575 C CA . ILE A 1 198 ? 0.094 -31.266 -12.086 1 97.88 198 ILE A CA 1
ATOM 1576 C C . ILE A 1 198 ? 0.729 -30.594 -13.297 1 97.88 198 ILE A C 1
ATOM 1578 O O . ILE A 1 198 ? 1.955 -30.531 -13.406 1 97.88 198 ILE A O 1
ATOM 1582 N N . VAL A 1 199 ? -0.067 -30.219 -14.172 1 98.5 199 VAL A N 1
ATOM 1583 C CA . VAL A 1 199 ? 0.201 -29.266 -15.234 1 98.5 199 VAL A CA 1
ATOM 1584 C C . VAL A 1 199 ? -0.6 -27.984 -14.992 1 98.5 199 VAL A C 1
ATOM 1586 O O . VAL A 1 199 ? -1.782 -27.906 -15.336 1 98.5 199 VAL A O 1
ATOM 1589 N N . SER A 1 200 ? 0.115 -27.016 -14.383 1 97.31 200 SER A N 1
ATOM 1590 C CA . SER A 1 200 ? -0.532 -25.812 -13.852 1 97.31 200 SER A CA 1
ATOM 1591 C C . SER A 1 200 ? -0.545 -24.703 -14.883 1 97.31 200 SER A C 1
ATOM 1593 O O . SER A 1 200 ? 0.491 -24.094 -15.156 1 97.31 200 SER A O 1
ATOM 1595 N N . GLY A 1 201 ? -1.722 -24.375 -15.484 1 85.38 201 GLY A N 1
ATOM 1596 C CA . GLY A 1 201 ? -1.686 -23.453 -16.625 1 85.38 201 GLY A CA 1
ATOM 1597 C C . GLY A 1 201 ? -2.617 -22.266 -16.453 1 85.38 201 GLY A C 1
ATOM 1598 O O . GLY A 1 201 ? -2.971 -21.625 -17.438 1 85.38 201 GLY A O 1
ATOM 1599 N N . GLY A 1 202 ? -2.98 -21.922 -15.195 1 86.94 202 GLY A N 1
ATOM 1600 C CA . GLY A 1 202 ? -3.939 -20.828 -15.336 1 86.94 202 GLY A CA 1
ATOM 1601 C C . GLY A 1 202 ? -4.254 -20.141 -14.016 1 86.94 202 GLY A C 1
ATOM 1602 O O . GLY A 1 202 ? -3.879 -20.625 -12.953 1 86.94 202 GLY A O 1
ATOM 1603 N N . ASN A 1 203 ? -4.703 -18.953 -14.242 1 94.38 203 ASN A N 1
ATOM 1604 C CA . ASN A 1 203 ? -5.227 -18.109 -13.164 1 94.38 203 ASN A CA 1
ATOM 1605 C C . ASN A 1 203 ? -6.645 -17.641 -13.461 1 94.38 203 ASN A C 1
ATOM 1607 O O . ASN A 1 203 ? -7.375 -18.281 -14.219 1 94.38 203 ASN A O 1
ATOM 1611 N N . SER A 1 204 ? -7.051 -16.578 -12.844 1 96.12 204 SER A N 1
ATOM 1612 C CA . SER A 1 204 ? -8.438 -16.125 -12.984 1 96.12 204 SER A CA 1
ATOM 1613 C C . SER A 1 204 ? -8.75 -15.719 -14.422 1 96.12 204 SER A C 1
ATOM 1615 O O . SER A 1 204 ? -9.914 -15.703 -14.828 1 96.12 204 SER A O 1
ATOM 1617 N N . SER A 1 205 ? -7.746 -15.43 -15.211 1 95.06 205 SER A N 1
ATOM 1618 C CA . SER A 1 205 ? -7.973 -15.07 -16.609 1 95.06 205 SER A CA 1
ATOM 1619 C C . SER A 1 205 ? -8.375 -16.297 -17.422 1 95.06 205 SER A C 1
ATOM 1621 O O . SER A 1 205 ? -8.852 -16.156 -18.562 1 95.06 205 SER A O 1
ATOM 1623 N N . THR A 1 206 ? -8.227 -17.516 -16.922 1 96.38 206 THR A N 1
ATOM 1624 C CA . THR A 1 206 ? -8.547 -18.766 -17.609 1 96.38 206 THR A CA 1
ATOM 1625 C C . THR A 1 206 ? -10.016 -19.125 -17.422 1 96.38 206 THR A C 1
ATOM 1627 O O . THR A 1 206 ? -10.539 -20 -18.109 1 96.38 206 THR A O 1
ATOM 1630 N N . ILE A 1 207 ? -10.711 -18.438 -16.562 1 97.25 207 ILE A N 1
ATOM 1631 C CA . ILE A 1 207 ? -12.055 -18.812 -16.125 1 97.25 207 ILE A CA 1
ATOM 1632 C C . ILE A 1 207 ? -13.008 -18.797 -17.312 1 97.25 207 ILE A C 1
ATOM 1634 O O . ILE A 1 207 ? -13.828 -19.703 -17.469 1 97.25 207 ILE A O 1
ATOM 1638 N N . PRO A 1 208 ? -12.922 -17.828 -18.234 1 96.25 208 PRO A N 1
ATOM 1639 C CA . PRO A 1 208 ? -13.82 -17.891 -19.391 1 96.25 208 PRO A CA 1
ATOM 1640 C C . PRO A 1 208 ? -13.68 -19.188 -20.188 1 96.25 208 PRO A C 1
ATOM 1642 O O . PRO A 1 208 ? -14.688 -19.781 -20.594 1 96.25 208 PRO A O 1
ATOM 1645 N N . LEU A 1 209 ? -12.438 -19.688 -20.406 1 96.94 209 LEU A N 1
ATOM 1646 C CA . LEU A 1 209 ? -12.219 -20.938 -21.109 1 96.94 209 LEU A CA 1
ATOM 1647 C C . LEU A 1 209 ? -12.734 -22.125 -20.281 1 96.94 209 LEU A C 1
ATOM 1649 O O . LEU A 1 209 ? -13.289 -23.078 -20.844 1 96.94 209 LEU A O 1
ATOM 1653 N N . LEU A 1 210 ? -12.5 -22.062 -18.969 1 97.56 210 LEU A N 1
ATOM 1654 C CA . LEU A 1 210 ? -12.961 -23.125 -18.078 1 97.56 210 LEU A CA 1
ATOM 1655 C C . LEU A 1 210 ? -14.469 -23.281 -18.172 1 97.56 210 LEU A C 1
ATOM 1657 O O . LEU A 1 210 ? -14.969 -24.406 -18.328 1 97.56 210 LEU A O 1
ATOM 1661 N N . PHE A 1 211 ? -15.195 -22.172 -18.141 1 97.31 211 PHE A N 1
ATOM 1662 C CA . PHE A 1 211 ? -16.656 -22.203 -18.078 1 97.31 211 PHE A CA 1
ATOM 1663 C C . PHE A 1 211 ? -17.234 -22.562 -19.438 1 97.31 211 PHE A C 1
ATOM 1665 O O . PHE A 1 211 ? -18.391 -23 -19.531 1 97.31 211 PHE A O 1
ATOM 1672 N N . LYS A 1 212 ? -16.453 -22.438 -20.453 1 96.5 212 LYS A N 1
ATOM 1673 C CA . LYS A 1 212 ? -16.891 -22.844 -21.781 1 96.5 212 LYS A CA 1
ATOM 1674 C C . LYS A 1 212 ? -16.438 -24.266 -22.109 1 96.5 212 LYS A C 1
ATOM 1676 O O . LYS A 1 212 ? -16.75 -24.812 -23.172 1 96.5 212 LYS A O 1
ATOM 1681 N N . GLY A 1 213 ? -15.617 -24.859 -21.234 1 96.5 213 GLY A N 1
ATOM 1682 C CA . GLY A 1 213 ? -15.086 -26.188 -21.469 1 96.5 213 GLY A CA 1
ATOM 1683 C C . GLY A 1 213 ? -14.047 -26.234 -22.578 1 96.5 213 GLY A C 1
ATOM 1684 O O . GLY A 1 213 ? -13.984 -27.203 -23.344 1 96.5 213 GLY A O 1
ATOM 1685 N N . LYS A 1 214 ? -13.305 -25.156 -22.625 1 96.56 214 LYS A N 1
ATOM 1686 C CA . LYS A 1 214 ? -12.414 -25.031 -23.781 1 96.56 214 LYS A CA 1
ATOM 1687 C C . LYS A 1 214 ? -10.953 -25.125 -23.359 1 96.56 214 LYS A C 1
ATOM 1689 O O . LYS A 1 214 ? -10.047 -24.875 -24.156 1 96.56 214 LYS A O 1
ATOM 1694 N N . ILE A 1 215 ? -10.664 -25.438 -22.125 1 96 215 ILE A N 1
ATOM 1695 C CA . ILE A 1 215 ? -9.297 -25.719 -21.719 1 96 215 ILE A CA 1
ATOM 1696 C C . ILE A 1 215 ? -8.867 -27.078 -22.281 1 96 215 ILE A C 1
ATOM 1698 O O . ILE A 1 215 ? -9.508 -28.094 -22.016 1 96 215 ILE A O 1
ATOM 1702 N N . PRO A 1 216 ? -7.824 -27.047 -23.062 1 94.69 216 PRO A N 1
ATOM 1703 C CA . PRO A 1 216 ? -7.406 -28.312 -23.672 1 94.69 216 PRO A CA 1
ATOM 1704 C C . PRO A 1 216 ? -7.059 -29.375 -22.625 1 94.69 216 PRO A C 1
ATOM 1706 O O . PRO A 1 216 ? -6.625 -29.047 -21.516 1 94.69 216 PRO A O 1
ATOM 1709 N N . LEU A 1 217 ? -7.176 -30.625 -23.172 1 93.38 217 LEU A N 1
ATOM 1710 C CA . LEU A 1 217 ? -6.754 -31.75 -22.344 1 93.38 217 LEU A CA 1
ATOM 1711 C C . LEU A 1 217 ? -5.262 -31.672 -22.047 1 93.38 217 LEU A C 1
ATOM 1713 O O . LEU A 1 217 ? -4.465 -31.312 -22.906 1 93.38 217 LEU A O 1
ATOM 1717 N N . GLY A 1 218 ? -4.895 -31.969 -20.844 1 94.38 218 GLY A N 1
ATOM 1718 C CA . GLY A 1 218 ? -3.502 -31.906 -20.422 1 94.38 218 GLY A CA 1
ATOM 1719 C C . GLY A 1 218 ? -3.273 -30.953 -19.266 1 94.38 218 GLY A C 1
ATOM 1720 O O . GLY A 1 218 ? -2.441 -31.219 -18.391 1 94.38 218 GLY A O 1
ATOM 1721 N N . VAL A 1 219 ? -3.949 -29.781 -19.375 1 96.94 219 VAL A N 1
ATOM 1722 C CA . VAL A 1 219 ? -3.918 -28.891 -18.219 1 96.94 219 VAL A CA 1
ATOM 1723 C C . VAL A 1 219 ? -4.859 -29.406 -17.141 1 96.94 219 VAL A C 1
ATOM 1725 O O . VAL A 1 219 ? -6.062 -29.547 -17.359 1 96.94 219 VAL A O 1
ATOM 1728 N N . ASN A 1 220 ? -4.344 -29.625 -15.961 1 98.06 220 ASN A N 1
ATOM 1729 C CA . ASN A 1 220 ? -5.211 -30.234 -14.961 1 98.06 220 ASN A CA 1
ATOM 1730 C C . ASN A 1 220 ? -5.172 -29.469 -13.648 1 98.06 220 ASN A C 1
ATOM 1732 O O . ASN A 1 220 ? -5.605 -29.984 -12.609 1 98.06 220 ASN A O 1
ATOM 1736 N N . HIS A 1 221 ? -4.668 -28.266 -13.656 1 98.44 221 HIS A N 1
ATOM 1737 C CA . HIS A 1 221 ? -4.551 -27.484 -12.422 1 98.44 221 HIS A CA 1
ATOM 1738 C C . HIS A 1 221 ? -4.605 -26 -12.719 1 98.44 221 HIS A C 1
ATOM 1740 O O . HIS A 1 221 ? -4 -25.516 -13.688 1 98.44 221 HIS A O 1
ATOM 1746 N N . LEU A 1 222 ? -5.387 -25.25 -11.945 1 98.44 222 LEU A N 1
ATOM 1747 C CA . LEU A 1 222 ? -5.473 -23.797 -12.047 1 98.44 222 LEU A CA 1
ATOM 1748 C C . LEU A 1 222 ? -5.281 -23.141 -10.688 1 98.44 222 LEU A C 1
ATOM 1750 O O . LEU A 1 222 ? -5.598 -23.734 -9.656 1 98.44 222 LEU A O 1
ATOM 1754 N N . ARG A 1 223 ? -4.746 -21.953 -10.656 1 98.5 223 ARG A N 1
ATOM 1755 C CA . ARG A 1 223 ? -4.555 -21.125 -9.477 1 98.5 223 ARG A CA 1
ATOM 1756 C C . ARG A 1 223 ? -5.461 -19.891 -9.523 1 98.5 223 ARG A C 1
ATOM 1758 O O . ARG A 1 223 ? -5.141 -18.906 -10.18 1 98.5 223 ARG A O 1
ATOM 1765 N N . ILE A 1 224 ? -6.543 -19.938 -8.805 1 98.5 224 ILE A N 1
ATOM 1766 C CA . ILE A 1 224 ? -7.586 -18.938 -8.953 1 98.5 224 ILE A CA 1
ATOM 1767 C C . ILE A 1 224 ? -7.625 -18.047 -7.719 1 98.5 224 ILE A C 1
ATOM 1769 O O . ILE A 1 224 ? -7.816 -18.516 -6.602 1 98.5 224 ILE A O 1
ATOM 1773 N N . GLY A 1 225 ? -7.398 -16.719 -7.902 1 97.81 225 GLY A N 1
ATOM 1774 C CA . GLY A 1 225 ? -7.469 -15.734 -6.836 1 97.81 225 GLY A CA 1
ATOM 1775 C C . GLY A 1 225 ? -8.617 -14.758 -7 1 97.81 225 GLY A C 1
ATOM 1776 O O . GLY A 1 225 ? -9.703 -14.969 -6.445 1 97.81 225 GLY A O 1
ATOM 1777 N N . GLU A 1 226 ? -8.469 -13.875 -7.965 1 97.06 226 GLU A N 1
ATOM 1778 C CA . GLU A 1 226 ? -9.414 -12.789 -8.195 1 97.06 226 GLU A CA 1
ATOM 1779 C C . GLU A 1 226 ? -10.812 -13.328 -8.484 1 97.06 226 GLU A C 1
ATOM 1781 O O . GLU A 1 226 ? -11.812 -12.781 -8 1 97.06 226 GLU A O 1
ATOM 1786 N N . GLY A 1 227 ? -10.906 -14.359 -9.289 1 98.12 227 GLY A N 1
ATOM 1787 C CA . GLY A 1 227 ? -12.203 -14.938 -9.609 1 98.12 227 GLY A CA 1
ATOM 1788 C C . GLY A 1 227 ? -12.992 -15.352 -8.383 1 98.12 227 GLY A C 1
ATOM 1789 O O . GLY A 1 227 ? -14.203 -15.125 -8.312 1 98.12 227 GLY A O 1
ATOM 1790 N N . ILE A 1 228 ? -12.297 -15.906 -7.457 1 98.81 228 ILE A N 1
ATOM 1791 C CA . ILE A 1 228 ? -12.953 -16.344 -6.227 1 98.81 228 ILE A CA 1
ATOM 1792 C C . ILE A 1 228 ? -13.227 -15.133 -5.336 1 98.81 228 ILE A C 1
ATOM 1794 O O . ILE A 1 228 ? -14.336 -14.984 -4.805 1 98.81 228 ILE A O 1
ATOM 1798 N N . MET A 1 229 ? -12.289 -14.25 -5.195 1 98.69 229 MET A N 1
ATOM 1799 C CA . MET A 1 229 ? -12.32 -13.164 -4.219 1 98.69 229 MET A CA 1
ATOM 1800 C C . MET A 1 229 ? -13.312 -12.086 -4.641 1 98.69 229 MET A C 1
ATOM 1802 O O . MET A 1 229 ? -13.953 -11.461 -3.795 1 98.69 229 MET A O 1
ATOM 1806 N N . LEU A 1 230 ? -13.453 -11.883 -5.945 1 98.25 230 LEU A N 1
ATOM 1807 C CA . LEU A 1 230 ? -14.242 -10.734 -6.383 1 98.25 230 LEU A CA 1
ATOM 1808 C C . LEU A 1 230 ? -15.398 -11.172 -7.27 1 98.25 230 LEU A C 1
ATOM 1810 O O . LEU A 1 230 ? -16.266 -10.367 -7.625 1 98.25 230 LEU A O 1
ATOM 1814 N N . GLY A 1 231 ? -15.398 -12.445 -7.711 1 98.38 231 GLY A N 1
ATOM 1815 C CA . GLY A 1 231 ? -16.453 -12.961 -8.57 1 98.38 231 GLY A CA 1
ATOM 1816 C C . GLY A 1 231 ? -16.312 -12.492 -10.016 1 98.38 231 GLY A C 1
ATOM 1817 O O . GLY A 1 231 ? -17.297 -12.516 -10.766 1 98.38 231 GLY A O 1
ATOM 1818 N N . ARG A 1 232 ? -15.148 -12 -10.352 1 96.38 232 ARG A N 1
ATOM 1819 C CA . ARG A 1 232 ? -14.867 -11.523 -11.703 1 96.38 232 ARG A CA 1
ATOM 1820 C C . ARG A 1 232 ? -13.594 -12.156 -12.258 1 96.38 232 ARG A C 1
ATOM 1822 O O . ARG A 1 232 ? -12.625 -12.352 -11.523 1 96.38 232 ARG A O 1
ATOM 1829 N N . GLU A 1 233 ? -13.688 -12.453 -13.508 1 93 233 GLU A N 1
ATOM 1830 C CA . GLU A 1 233 ? -12.469 -12.961 -14.133 1 93 233 GLU A CA 1
ATOM 1831 C C . GLU A 1 233 ? -11.547 -11.82 -14.562 1 93 233 GLU A C 1
ATOM 1833 O O . GLU A 1 233 ? -11.969 -10.664 -14.609 1 93 233 GLU A O 1
ATOM 1838 N N . THR A 1 234 ? -10.25 -12.07 -14.758 1 89.81 234 THR A N 1
ATOM 1839 C CA . THR A 1 234 ? -9.203 -11.055 -14.875 1 89.81 234 THR A CA 1
ATOM 1840 C C . THR A 1 234 ? -9.031 -10.617 -16.328 1 89.81 234 THR A C 1
ATOM 1842 O O . THR A 1 234 ? -8.617 -9.492 -16.594 1 89.81 234 THR A O 1
ATOM 1845 N N . ALA A 1 235 ? -9.367 -11.461 -17.297 1 86.5 235 ALA A N 1
ATOM 1846 C CA . ALA A 1 235 ? -9.062 -11.203 -18.703 1 86.5 235 ALA A CA 1
ATOM 1847 C C . ALA A 1 235 ? -9.906 -10.047 -19.234 1 86.5 235 ALA A C 1
ATOM 1849 O O . ALA A 1 235 ? -9.391 -9.172 -19.938 1 86.5 235 ALA A O 1
ATOM 1850 N N . TYR A 1 236 ? -11.164 -10.039 -18.938 1 88 236 TYR A N 1
ATOM 1851 C CA . TYR A 1 236 ? -12.102 -9.078 -19.5 1 88 236 TYR A CA 1
ATOM 1852 C C . TYR A 1 236 ? -12.875 -8.359 -18.406 1 88 236 TYR A C 1
ATOM 1854 O O . TYR A 1 236 ? -13.742 -7.527 -18.688 1 88 236 TYR A O 1
ATOM 1862 N N . ARG A 1 237 ? -12.617 -8.781 -17.219 1 90.06 237 ARG A N 1
ATOM 1863 C CA . ARG A 1 237 ? -13.188 -8.172 -16.016 1 90.06 237 ARG A CA 1
ATOM 1864 C C . ARG A 1 237 ? -14.695 -8.383 -15.961 1 90.06 237 ARG A C 1
ATOM 1866 O O . ARG A 1 237 ? -15.438 -7.512 -15.492 1 90.06 237 ARG A O 1
ATOM 1873 N N . LYS A 1 238 ? -15.125 -9.492 -16.484 1 94.62 238 LYS A N 1
ATOM 1874 C CA . LYS A 1 238 ? -16.547 -9.82 -16.469 1 94.62 238 LYS A CA 1
ATOM 1875 C C . LYS A 1 238 ? -16.906 -10.648 -15.242 1 94.62 238 LYS A C 1
ATOM 1877 O O . LYS A 1 238 ? -16.078 -11.398 -14.727 1 94.62 238 LYS A O 1
ATOM 1882 N N . VAL A 1 239 ? -18.125 -10.469 -14.867 1 97.56 239 VAL A N 1
ATOM 1883 C CA . VAL A 1 239 ? -18.641 -11.266 -13.758 1 97.56 239 VAL A CA 1
ATOM 1884 C C . VAL A 1 239 ? -18.703 -12.734 -14.172 1 97.56 239 VAL A C 1
ATOM 1886 O O . VAL A 1 239 ? -19.125 -13.062 -15.281 1 97.56 239 VAL A O 1
ATOM 1889 N N . ILE A 1 240 ? -18.266 -13.633 -13.344 1 98.25 240 ILE A N 1
ATOM 1890 C CA . ILE A 1 240 ? -18.328 -15.07 -13.562 1 98.25 240 ILE A CA 1
ATOM 1891 C C . ILE A 1 240 ? -19.766 -15.562 -13.406 1 98.25 240 ILE A C 1
ATOM 1893 O O . ILE A 1 240 ? -20.453 -15.219 -12.438 1 98.25 240 ILE A O 1
ATOM 1897 N N . PRO A 1 241 ? -20.281 -16.328 -14.352 1 97.75 241 PRO A N 1
ATOM 1898 C CA . PRO A 1 241 ? -21.656 -16.828 -14.234 1 97.75 241 PRO A CA 1
ATOM 1899 C C . PRO A 1 241 ? -21.922 -17.516 -12.898 1 97.75 241 PRO A C 1
ATOM 1901 O O . PRO A 1 241 ? -21.219 -18.453 -12.531 1 97.75 241 PRO A O 1
ATOM 1904 N N . GLY A 1 242 ? -22.891 -16.984 -12.188 1 97.94 242 GLY A N 1
ATOM 1905 C CA . GLY A 1 242 ? -23.312 -17.578 -10.93 1 97.94 242 GLY A CA 1
ATOM 1906 C C . GLY A 1 242 ? -22.547 -17.062 -9.734 1 97.94 242 GLY A C 1
ATOM 1907 O O . GLY A 1 242 ? -22.906 -17.328 -8.586 1 97.94 242 GLY A O 1
ATOM 1908 N N . ALA A 1 243 ? -21.5 -16.328 -9.938 1 98.5 243 ALA A N 1
ATOM 1909 C CA . ALA A 1 243 ? -20.672 -15.859 -8.836 1 98.5 243 ALA A CA 1
ATOM 1910 C C . ALA A 1 243 ? -21.266 -14.609 -8.195 1 98.5 243 ALA A C 1
ATOM 1912 O O . ALA A 1 243 ? -22.125 -13.945 -8.781 1 98.5 243 ALA A O 1
ATOM 1913 N N . ARG A 1 244 ? -20.891 -14.391 -6.996 1 98.19 244 ARG A N 1
ATOM 1914 C CA . ARG A 1 244 ? -21.281 -13.195 -6.258 1 98.19 244 ARG A CA 1
ATOM 1915 C C . ARG A 1 244 ? -20.188 -12.141 -6.312 1 98.19 244 ARG A C 1
ATOM 1917 O O . ARG A 1 244 ? -19 -12.469 -6.273 1 98.19 244 ARG A O 1
ATOM 1924 N N . THR A 1 245 ? -20.625 -10.891 -6.355 1 97.69 245 THR A N 1
ATOM 1925 C CA . THR A 1 245 ? -19.672 -9.789 -6.406 1 97.69 245 THR A CA 1
ATOM 1926 C C . THR A 1 245 ? -19.719 -8.977 -5.117 1 97.69 245 THR A C 1
ATOM 1928 O O . THR A 1 245 ? -18.969 -8.008 -4.965 1 97.69 245 THR A O 1
ATOM 1931 N N . ASP A 1 246 ? -20.562 -9.273 -4.156 1 97.31 246 ASP A N 1
ATOM 1932 C CA . ASP A 1 246 ? -20.656 -8.586 -2.873 1 97.31 246 ASP A CA 1
ATOM 1933 C C . ASP A 1 246 ? -19.766 -9.242 -1.824 1 97.31 246 ASP A C 1
ATOM 1935 O O . ASP A 1 246 ? -20.172 -9.406 -0.67 1 97.31 246 ASP A O 1
ATOM 1939 N N . THR A 1 247 ? -18.578 -9.695 -2.234 1 98.38 247 THR A N 1
ATOM 1940 C CA . THR A 1 247 ? -17.656 -10.406 -1.354 1 98.38 247 THR A CA 1
ATOM 1941 C C . THR A 1 247 ? -16.969 -9.43 -0.396 1 98.38 247 THR A C 1
ATOM 1943 O O . THR A 1 247 ? -16.641 -9.797 0.734 1 98.38 247 THR A O 1
ATOM 1946 N N . PHE A 1 248 ? -16.734 -8.219 -0.88 1 98.69 248 PHE A N 1
ATOM 1947 C CA . PHE A 1 248 ? -16.047 -7.227 -0.059 1 98.69 248 PHE A CA 1
ATOM 1948 C C . PHE A 1 248 ? -16.734 -5.867 -0.186 1 98.69 248 PHE A C 1
ATOM 1950 O O . PHE A 1 248 ? -17.219 -5.508 -1.261 1 98.69 248 PHE A O 1
ATOM 1957 N N . ARG A 1 249 ? -16.781 -5.195 0.885 1 98 249 ARG A N 1
ATOM 1958 C CA . ARG A 1 249 ? -17.266 -3.818 0.94 1 98 249 ARG A CA 1
ATOM 1959 C C . ARG A 1 249 ? -16.359 -2.953 1.811 1 98 249 ARG A C 1
ATOM 1961 O O . ARG A 1 249 ? -16.062 -3.305 2.955 1 98 249 ARG A O 1
ATOM 1968 N N . PHE A 1 250 ? -15.891 -1.837 1.256 1 98.69 250 PHE A N 1
ATOM 1969 C CA . PHE A 1 250 ? -15.023 -0.911 1.979 1 98.69 250 PHE A CA 1
ATOM 1970 C C . PHE A 1 250 ? -15.828 0.263 2.527 1 98.69 250 PHE A C 1
ATOM 1972 O O . PHE A 1 250 ? -16.625 0.867 1.805 1 98.69 250 PHE A O 1
ATOM 1979 N N . ILE A 1 251 ? -15.641 0.606 3.777 1 98.5 251 ILE A N 1
ATOM 1980 C CA . ILE A 1 251 ? -16.438 1.647 4.414 1 98.5 251 ILE A CA 1
ATOM 1981 C C . ILE A 1 251 ? -15.523 2.748 4.945 1 98.5 251 ILE A C 1
ATOM 1983 O O . ILE A 1 251 ? -14.516 2.467 5.598 1 98.5 251 ILE A O 1
ATOM 1987 N N . GLY A 1 252 ? -15.805 3.957 4.652 1 98.12 252 GLY A N 1
ATOM 1988 C CA . GLY A 1 252 ? -15.156 5.129 5.219 1 98.12 252 GLY A CA 1
ATOM 1989 C C . GLY A 1 252 ? -16.125 6.094 5.867 1 98.12 252 GLY A C 1
ATOM 1990 O O . GLY A 1 252 ? -17.344 5.965 5.699 1 98.12 252 GLY A O 1
ATOM 1991 N N . GLU A 1 253 ? -15.625 7.023 6.59 1 98.38 253 GLU A N 1
ATOM 1992 C CA . GLU A 1 253 ? -16.406 8.008 7.324 1 98.38 253 GLU A CA 1
ATOM 1993 C C . GLU A 1 253 ? -16.156 9.422 6.805 1 98.38 253 GLU A C 1
ATOM 1995 O O . GLU A 1 253 ? -15.023 9.781 6.504 1 98.38 253 GLU A O 1
ATOM 2000 N N . ILE A 1 254 ? -17.234 10.219 6.727 1 98.62 254 ILE A N 1
ATOM 2001 C CA . ILE A 1 254 ? -17.125 11.609 6.305 1 98.62 254 ILE A CA 1
ATOM 2002 C C . ILE A 1 254 ? -16.547 12.453 7.441 1 98.62 254 ILE A C 1
ATOM 2004 O O . ILE A 1 254 ? -17.094 12.461 8.547 1 98.62 254 ILE A O 1
ATOM 2008 N N . LEU A 1 255 ? -15.492 13.188 7.152 1 98.56 255 LEU A N 1
ATOM 2009 C CA . LEU A 1 255 ? -14.828 14.023 8.141 1 98.56 255 LEU A CA 1
ATOM 2010 C C . LEU A 1 255 ? -15.234 15.484 7.984 1 98.56 255 LEU A C 1
ATOM 2012 O O . LEU A 1 255 ? -15.227 16.25 8.953 1 98.56 255 LEU A O 1
ATOM 2016 N N . GLU A 1 256 ? -15.508 15.883 6.781 1 98.69 256 GLU A N 1
ATOM 2017 C CA . GLU A 1 256 ? -15.82 17.266 6.441 1 98.69 256 GLU A CA 1
ATOM 2018 C C . GLU A 1 256 ? -16.844 17.344 5.309 1 98.69 256 GLU A C 1
ATOM 2020 O O . GLU A 1 256 ? -16.797 16.531 4.383 1 98.69 256 GLU A O 1
ATOM 2025 N N . VAL A 1 257 ? -17.75 18.188 5.41 1 98.38 257 VAL A N 1
ATOM 2026 C CA . VAL A 1 257 ? -18.656 18.562 4.332 1 98.38 257 VAL A CA 1
ATOM 2027 C C . VAL A 1 257 ? -18.641 20.078 4.141 1 98.38 257 VAL A C 1
ATOM 2029 O O . VAL A 1 257 ? -18.953 20.828 5.066 1 98.38 257 VAL A O 1
ATOM 2032 N N . LYS A 1 258 ? -18.25 20.516 2.963 1 97.38 258 LYS A N 1
ATOM 2033 C CA . LYS A 1 258 ? -18.172 21.953 2.666 1 97.38 258 LYS A CA 1
ATOM 2034 C C . LYS A 1 258 ? -18.5 22.234 1.204 1 97.38 258 LYS A C 1
ATOM 2036 O O . LYS A 1 258 ? -18.312 21.375 0.344 1 97.38 258 LYS A O 1
ATOM 2041 N N . GLU A 1 259 ? -19.031 23.391 1.017 1 96 259 GLU A N 1
ATOM 2042 C CA . GLU A 1 259 ? -19.078 23.922 -0.34 1 96 259 GLU A CA 1
ATOM 2043 C C . GLU A 1 259 ? -17.781 24.656 -0.695 1 96 259 GLU A C 1
ATOM 2045 O O . GLU A 1 259 ? -17.328 25.531 0.051 1 96 259 GLU A O 1
ATOM 2050 N N . LYS A 1 260 ? -17.125 24.188 -1.735 1 95.12 260 LYS A N 1
ATOM 2051 C CA . LYS A 1 260 ? -15.875 24.781 -2.203 1 95.12 260 LYS A CA 1
ATOM 2052 C C . LYS A 1 260 ? -15.859 24.891 -3.725 1 95.12 260 LYS A C 1
ATOM 2054 O O . LYS A 1 260 ? -16.594 24.188 -4.414 1 95.12 260 LYS A O 1
ATOM 2059 N N . PRO A 1 261 ? -14.992 25.812 -4.215 1 94.12 261 PRO A N 1
ATOM 2060 C CA . PRO A 1 261 ? -14.789 25.797 -5.668 1 94.12 261 PRO A CA 1
ATOM 2061 C C . PRO A 1 261 ? -14.312 24.438 -6.18 1 94.12 261 PRO A C 1
ATOM 2063 O O . PRO A 1 261 ? -13.586 23.734 -5.477 1 94.12 261 PRO A O 1
ATOM 2066 N N . SER A 1 262 ? -14.672 24.109 -7.449 1 93.56 262 SER A N 1
ATOM 2067 C CA . SER A 1 262 ? -14.336 22.797 -8.016 1 93.56 262 SER A CA 1
ATOM 2068 C C . SER A 1 262 ? -12.883 22.75 -8.469 1 93.56 262 SER A C 1
ATOM 2070 O O . SER A 1 262 ? -12.352 21.672 -8.75 1 93.56 262 SER A O 1
ATOM 2072 N N . VAL A 1 263 ? -12.258 23.938 -8.578 1 93.81 263 VAL A N 1
ATOM 2073 C CA . VAL A 1 263 ? -10.875 24 -9.055 1 93.81 263 VAL A CA 1
ATOM 2074 C C . VAL A 1 263 ? -10.016 24.75 -8.031 1 93.81 263 VAL A C 1
ATOM 2076 O O . VAL A 1 263 ? -10.453 25.75 -7.465 1 93.81 263 VAL A O 1
ATOM 2079 N N . PRO A 1 264 ? -8.844 24.188 -7.754 1 91.81 264 PRO A N 1
ATOM 2080 C CA . PRO A 1 264 ? -7.926 24.938 -6.895 1 91.81 264 PRO A CA 1
ATOM 2081 C C . PRO A 1 264 ? -7.555 26.297 -7.48 1 91.81 264 PRO A C 1
ATOM 2083 O O . PRO A 1 264 ? -7.754 26.531 -8.672 1 91.81 264 PRO A O 1
ATOM 2086 N N . TRP A 1 265 ? -7.102 27.188 -6.641 1 92.19 265 TRP A N 1
ATOM 2087 C CA . TRP A 1 265 ? -6.668 28.5 -7.129 1 92.19 265 TRP A CA 1
ATOM 2088 C C . TRP A 1 265 ? -5.293 28.859 -6.57 1 92.19 265 TRP A C 1
ATOM 2090 O O . TRP A 1 265 ? -4.977 28.531 -5.426 1 92.19 265 TRP A O 1
ATOM 2100 N N . GLY A 1 266 ? -4.43 29.484 -7.387 1 91 266 GLY A N 1
ATOM 2101 C CA . GLY A 1 266 ? -3.033 29.797 -7.137 1 91 266 GLY A CA 1
ATOM 2102 C C . GLY A 1 266 ? -2.09 29.156 -8.133 1 91 266 GLY A C 1
ATOM 2103 O O . GLY A 1 266 ? -2.516 28.703 -9.203 1 91 266 GLY A O 1
ATOM 2104 N N . VAL A 1 267 ? -0.768 29.172 -7.758 1 89.81 267 VAL A N 1
ATOM 2105 C CA . VAL A 1 267 ? 0.224 28.484 -8.578 1 89.81 267 VAL A CA 1
ATOM 2106 C C . VAL A 1 267 ? 0.156 26.984 -8.328 1 89.81 267 VAL A C 1
ATOM 2108 O O . VAL A 1 267 ? 0.29 26.531 -7.191 1 89.81 267 VAL A O 1
ATOM 2111 N N . ILE A 1 268 ? -0.091 26.203 -9.383 1 87.94 268 ILE A N 1
ATOM 2112 C CA . ILE A 1 268 ? -0.331 24.781 -9.242 1 87.94 268 ILE A CA 1
ATOM 2113 C C . ILE A 1 268 ? 0.923 24 -9.641 1 87.94 268 ILE A C 1
ATOM 2115 O O . ILE A 1 268 ? 1.478 24.219 -10.719 1 87.94 268 ILE A O 1
ATOM 2119 N N . GLY A 1 269 ? 1.401 23.172 -8.727 1 86.44 269 GLY A N 1
ATOM 2120 C CA . GLY A 1 269 ? 2.471 22.219 -8.977 1 86.44 269 GLY A CA 1
ATOM 2121 C C . GLY A 1 269 ? 2.023 20.766 -8.844 1 86.44 269 GLY A C 1
ATOM 2122 O O . GLY A 1 269 ? 0.841 20.469 -9 1 86.44 269 GLY A O 1
ATOM 2123 N N . GLU A 1 270 ? 3.004 19.891 -8.664 1 83.94 270 GLU A N 1
ATOM 2124 C CA . GLU A 1 270 ? 2.695 18.484 -8.469 1 83.94 270 GLU A CA 1
ATOM 2125 C C . GLU A 1 270 ? 2.203 18.219 -7.047 1 83.94 270 GLU A C 1
ATOM 2127 O O . GLU A 1 270 ? 2.57 18.938 -6.117 1 83.94 270 GLU A O 1
ATOM 2132 N N . ASP A 1 271 ? 1.358 17.312 -7.004 1 78.75 271 ASP A N 1
ATOM 2133 C CA . ASP A 1 271 ? 0.962 16.906 -5.66 1 78.75 271 ASP A CA 1
ATOM 2134 C C . ASP A 1 271 ? 2.049 16.062 -5.004 1 78.75 271 ASP A C 1
ATOM 2136 O O . ASP A 1 271 ? 3.115 15.852 -5.582 1 78.75 271 ASP A O 1
ATOM 2140 N N . ALA A 1 272 ? 1.787 15.578 -3.795 1 75.31 272 ALA A N 1
ATOM 2141 C CA . ALA A 1 272 ? 2.766 14.859 -2.986 1 75.31 272 ALA A CA 1
ATOM 2142 C C . ALA A 1 272 ? 3.184 13.555 -3.666 1 75.31 272 ALA A C 1
ATOM 2144 O O . ALA A 1 272 ? 4.195 12.953 -3.299 1 75.31 272 ALA A O 1
ATOM 2145 N N . PHE A 1 273 ? 2.451 13.094 -4.656 1 80.31 273 PHE A N 1
ATOM 2146 C CA . PHE A 1 273 ? 2.719 11.82 -5.32 1 80.31 273 PHE A CA 1
ATOM 2147 C C . PHE A 1 273 ? 3.273 12.047 -6.719 1 80.31 273 PHE A C 1
ATOM 2149 O O . PHE A 1 273 ? 3.389 11.109 -7.508 1 80.31 273 PHE A O 1
ATOM 2156 N N . GLY A 1 274 ? 3.539 13.297 -6.918 1 75.69 274 GLY A N 1
ATOM 2157 C CA . GLY A 1 274 ? 4.223 13.609 -8.164 1 75.69 274 GLY A CA 1
ATOM 2158 C C . GLY A 1 274 ? 3.281 13.766 -9.336 1 75.69 274 GLY A C 1
ATOM 2159 O O . GLY A 1 274 ? 3.715 13.789 -10.492 1 75.69 274 GLY A O 1
ATOM 2160 N N . HIS A 1 275 ? 2.047 13.766 -9.094 1 79.94 275 HIS A N 1
ATOM 2161 C CA . HIS A 1 275 ? 1.068 13.922 -10.164 1 79.94 275 HIS A CA 1
ATOM 2162 C C . HIS A 1 275 ? 0.601 15.367 -10.281 1 79.94 275 HIS A C 1
ATOM 2164 O O . HIS A 1 275 ? 0.475 16.062 -9.281 1 79.94 275 HIS A O 1
ATOM 2170 N N . LYS A 1 276 ? 0.427 15.836 -11.453 1 79.81 276 LYS A N 1
ATOM 2171 C CA . LYS A 1 276 ? -0.277 17.094 -11.648 1 79.81 276 LYS A CA 1
ATOM 2172 C C . LYS A 1 276 ? -1.788 16.891 -11.672 1 79.81 276 LYS A C 1
ATOM 2174 O O . LYS A 1 276 ? -2.33 16.312 -12.617 1 79.81 276 LYS A O 1
ATOM 2179 N N . PRO A 1 277 ? -2.395 17.328 -10.648 1 80.69 277 PRO A N 1
ATOM 2180 C CA . PRO A 1 277 ? -3.83 17.047 -10.57 1 80.69 277 PRO A CA 1
ATOM 2181 C C . PRO A 1 277 ? -4.633 17.797 -11.641 1 80.69 277 PRO A C 1
ATOM 2183 O O . PRO A 1 277 ? -4.195 18.844 -12.125 1 80.69 277 PRO A O 1
ATOM 2186 N N . SER A 1 278 ? -5.672 17.156 -12.125 1 83.38 278 SER A N 1
ATOM 2187 C CA . SER A 1 278 ? -6.598 17.766 -13.07 1 83.38 278 SER A CA 1
ATOM 2188 C C . SER A 1 278 ? -8.008 17.828 -12.5 1 83.38 278 SER A C 1
ATOM 2190 O O . SER A 1 278 ? -8.516 16.844 -11.961 1 83.38 278 SER A O 1
ATOM 2192 N N . PHE A 1 279 ? -8.578 19.047 -12.547 1 87.38 279 PHE A N 1
ATOM 2193 C CA . PHE A 1 279 ? -9.914 19.266 -12 1 87.38 279 PHE A CA 1
ATOM 2194 C C . PHE A 1 279 ? -10.836 19.859 -13.055 1 87.38 279 PHE A C 1
ATOM 2196 O O . PHE A 1 279 ? -10.406 20.688 -13.867 1 87.38 279 PHE A O 1
ATOM 2203 N N . LYS A 1 280 ? -12.062 19.438 -13.125 1 86.81 280 LYS A N 1
ATOM 2204 C CA . LYS A 1 280 ? -13.086 20.031 -13.984 1 86.81 280 LYS A CA 1
ATOM 2205 C C . LYS A 1 280 ? -13.734 21.234 -13.328 1 86.81 280 LYS A C 1
ATOM 2207 O O . LYS A 1 280 ? -14.156 21.172 -12.172 1 86.81 280 LYS A O 1
ATOM 2212 N N . ALA A 1 281 ? -13.75 22.297 -14.031 1 89.56 281 ALA A N 1
ATOM 2213 C CA . ALA A 1 281 ? -14.43 23.484 -13.516 1 89.56 281 ALA A CA 1
ATOM 2214 C C . ALA A 1 281 ? -15.938 23.297 -13.5 1 89.56 281 ALA A C 1
ATOM 2216 O O . ALA A 1 281 ? -16.578 23.219 -14.555 1 89.56 281 ALA A O 1
ATOM 2217 N N . ARG A 1 282 ? -16.594 23.234 -12.422 1 93.12 282 ARG A N 1
ATOM 2218 C CA . ARG A 1 282 ? -18.016 23.016 -12.258 1 93.12 282 ARG A CA 1
ATOM 2219 C C . ARG A 1 282 ? -18.609 23.984 -11.25 1 93.12 282 ARG A C 1
ATOM 2221 O O . ARG A 1 282 ? -19.609 23.688 -10.586 1 93.12 282 ARG A O 1
ATOM 2228 N N . GLY A 1 283 ? -17.844 25.109 -11.039 1 94.38 283 GLY A N 1
ATOM 2229 C CA . GLY A 1 283 ? -18.297 26.078 -10.047 1 94.38 283 GLY A CA 1
ATOM 2230 C C . GLY A 1 283 ? -18.156 25.578 -8.625 1 94.38 283 GLY A C 1
ATOM 2231 O O . GLY A 1 283 ? -17.266 24.781 -8.32 1 94.38 283 GLY A O 1
ATOM 2232 N N . VAL A 1 284 ? -18.984 26.156 -7.758 1 95.38 284 VAL A N 1
ATOM 2233 C CA . VAL A 1 284 ? -19 25.75 -6.355 1 95.38 284 VAL A CA 1
ATOM 2234 C C . VAL A 1 284 ? -19.75 24.422 -6.215 1 95.38 284 VAL A C 1
ATOM 2236 O O . VAL A 1 284 ? -20.844 24.25 -6.738 1 95.38 284 VAL A O 1
ATOM 2239 N N . ARG A 1 285 ? -19.141 23.484 -5.543 1 95.94 285 ARG A N 1
ATOM 2240 C CA . ARG A 1 285 ? -19.703 22.156 -5.344 1 95.94 285 ARG A CA 1
ATOM 2241 C C . ARG A 1 285 ? -19.656 21.766 -3.871 1 95.94 285 ARG A C 1
ATOM 2243 O O . ARG A 1 285 ? -18.781 22.203 -3.127 1 95.94 285 ARG A O 1
ATOM 2250 N N . LYS A 1 286 ? -20.688 20.953 -3.555 1 97.25 286 LYS A N 1
ATOM 2251 C CA . LYS A 1 286 ? -20.656 20.344 -2.232 1 97.25 286 LYS A CA 1
ATOM 2252 C C . LYS A 1 286 ? -19.734 19.125 -2.221 1 97.25 286 LYS A C 1
ATOM 2254 O O . LYS A 1 286 ? -19.875 18.219 -3.051 1 97.25 286 LYS A O 1
ATOM 2259 N N . ARG A 1 287 ? -18.766 19.109 -1.28 1 97.06 287 ARG A N 1
ATOM 2260 C CA . ARG A 1 287 ? -17.781 18.047 -1.236 1 97.06 287 ARG A CA 1
ATOM 2261 C C . ARG A 1 287 ? -17.672 17.453 0.163 1 97.06 287 ARG A C 1
ATOM 2263 O O . ARG A 1 287 ? -18 18.109 1.151 1 97.06 287 ARG A O 1
ATOM 2270 N N . ALA A 1 288 ? -17.25 16.219 0.208 1 98.44 288 ALA A N 1
ATOM 2271 C CA . ALA A 1 288 ? -16.953 15.547 1.465 1 98.44 288 ALA A CA 1
ATOM 2272 C C . ALA A 1 288 ? -15.523 14.992 1.455 1 98.44 288 ALA A C 1
ATOM 2274 O O . ALA A 1 288 ? -15 14.625 0.4 1 98.44 288 ALA A O 1
ATOM 2275 N N . ILE A 1 289 ? -14.922 15.016 2.629 1 98.44 289 ILE A N 1
ATOM 2276 C CA . ILE A 1 289 ? -13.633 14.375 2.842 1 98.44 289 ILE A CA 1
ATOM 2277 C C . ILE A 1 289 ? -13.805 13.109 3.672 1 98.44 289 ILE A C 1
ATOM 2279 O O . ILE A 1 289 ? -14.43 13.141 4.738 1 98.44 289 ILE A O 1
ATOM 2283 N N . LEU A 1 290 ? -13.273 12.07 3.15 1 98.69 290 LEU A N 1
ATOM 2284 C CA . LEU A 1 290 ? -13.359 10.789 3.844 1 98.69 290 LEU A CA 1
ATOM 2285 C C . LEU A 1 290 ? -12.062 10.484 4.59 1 98.69 290 LEU A C 1
ATOM 2287 O O . LEU A 1 290 ? -11 11.008 4.23 1 98.69 290 LEU A O 1
ATOM 2291 N N . ASN A 1 291 ? -12.125 9.547 5.559 1 98.31 291 ASN A N 1
ATOM 2292 C CA . ASN A 1 291 ? -11.062 9.336 6.539 1 98.31 291 ASN A CA 1
ATOM 2293 C C . ASN A 1 291 ? -10.039 8.32 6.047 1 98.31 291 ASN A C 1
ATOM 2295 O O . ASN A 1 291 ? -9.398 7.633 6.848 1 98.31 291 ASN A O 1
ATOM 2299 N N . PHE A 1 292 ? -9.906 8.125 4.793 1 98.25 292 PHE A N 1
ATOM 2300 C CA . PHE A 1 292 ? -8.914 7.227 4.207 1 98.25 292 PHE A CA 1
ATOM 2301 C C . PHE A 1 292 ? -8.32 7.836 2.947 1 98.25 292 PHE A C 1
ATOM 2303 O O . PHE A 1 292 ? -8.906 8.734 2.344 1 98.25 292 PHE A O 1
ATOM 2310 N N . GLY A 1 293 ? -7.164 7.41 2.572 1 97.44 293 GLY A N 1
ATOM 2311 C CA . GLY A 1 293 ? -6.477 7.883 1.38 1 97.44 293 GLY A CA 1
ATOM 2312 C C . GLY A 1 293 ? -5.578 6.832 0.753 1 97.44 293 GLY A C 1
ATOM 2313 O O . GLY A 1 293 ? -5.844 5.633 0.866 1 97.44 293 GLY A O 1
ATOM 2314 N N . ARG A 1 294 ? -4.535 7.242 0.09 1 96.69 294 ARG A N 1
ATOM 2315 C CA . ARG A 1 294 ? -3.668 6.391 -0.716 1 96.69 294 ARG A CA 1
ATOM 2316 C C . ARG A 1 294 ? -2.861 5.441 0.165 1 96.69 294 ARG A C 1
ATOM 2318 O O . ARG A 1 294 ? -2.387 4.402 -0.303 1 96.69 294 ARG A O 1
ATOM 2325 N N . GLN A 1 295 ? -2.676 5.773 1.358 1 96.75 295 GLN A N 1
ATOM 2326 C CA . GLN A 1 295 ? -2.002 4.867 2.281 1 96.75 295 GLN A CA 1
ATOM 2327 C C . GLN A 1 295 ? -2.879 3.662 2.605 1 96.75 295 GLN A C 1
ATOM 2329 O O . GLN A 1 295 ? -2.373 2.594 2.957 1 96.75 295 GLN A O 1
ATOM 2334 N N . ASP A 1 296 ? -4.18 3.811 2.467 1 98 296 ASP A N 1
ATOM 2335 C CA . ASP A 1 296 ? -5.137 2.805 2.922 1 98 296 ASP A CA 1
ATOM 2336 C C . ASP A 1 296 ? -5.625 1.948 1.757 1 98 296 ASP A C 1
ATOM 2338 O O . ASP A 1 296 ? -5.906 0.76 1.928 1 98 296 ASP A O 1
ATOM 2342 N N . ILE A 1 297 ? -5.762 2.576 0.657 1 97.75 297 ILE A N 1
ATOM 2343 C CA . ILE A 1 297 ? -6.449 1.923 -0.452 1 97.75 297 ILE A CA 1
ATOM 2344 C C . ILE A 1 297 ? -6.066 2.6 -1.767 1 97.75 297 ILE A C 1
ATOM 2346 O O . ILE A 1 297 ? -5.605 3.742 -1.771 1 97.75 297 ILE A O 1
ATOM 2350 N N . ASP A 1 298 ? -6.172 1.86 -2.873 1 96.38 298 ASP A N 1
ATOM 2351 C CA . ASP A 1 298 ? -6.031 2.447 -4.203 1 96.38 298 ASP A CA 1
ATOM 2352 C C . ASP A 1 298 ? -7.273 3.256 -4.578 1 96.38 298 ASP A C 1
ATOM 2354 O O . ASP A 1 298 ? -8.32 2.688 -4.891 1 96.38 298 ASP A O 1
ATOM 2358 N N . PRO A 1 299 ? -7.191 4.559 -4.633 1 95.31 299 PRO A N 1
ATOM 2359 C CA . PRO A 1 299 ? -8.398 5.355 -4.875 1 95.31 299 PRO A CA 1
ATOM 2360 C C . PRO A 1 299 ? -8.977 5.137 -6.27 1 95.31 299 PRO A C 1
ATOM 2362 O O . PRO A 1 299 ? -10.172 5.367 -6.488 1 95.31 299 PRO A O 1
ATOM 2365 N N . GLU A 1 300 ? -8.211 4.684 -7.195 1 94.12 300 GLU A N 1
ATOM 2366 C CA . GLU A 1 300 ? -8.688 4.453 -8.555 1 94.12 300 GLU A CA 1
ATOM 2367 C C . GLU A 1 300 ? -9.484 3.152 -8.648 1 94.12 300 GLU A C 1
ATOM 2369 O O . GLU A 1 300 ? -10.172 2.91 -9.641 1 94.12 300 GLU A O 1
ATOM 2374 N N . GLY A 1 301 ? -9.406 2.363 -7.609 1 96.31 301 GLY A N 1
ATOM 2375 C CA . GLY A 1 301 ? -10.023 1.048 -7.664 1 96.31 301 GLY A CA 1
ATOM 2376 C C . GLY A 1 301 ? -11.297 0.952 -6.844 1 96.31 301 GLY A C 1
ATOM 2377 O O . GLY A 1 301 ? -11.789 -0.147 -6.586 1 96.31 301 GLY A O 1
ATOM 2378 N N . ILE A 1 302 ? -11.836 2.096 -6.387 1 98 302 ILE A N 1
ATOM 2379 C CA . ILE A 1 302 ? -13.047 2.041 -5.574 1 98 302 ILE A CA 1
ATOM 2380 C C . ILE A 1 302 ? -14.18 2.762 -6.297 1 98 302 ILE A C 1
ATOM 2382 O O . ILE A 1 302 ? -13.945 3.68 -7.086 1 98 302 ILE A O 1
ATOM 2386 N N . LYS A 1 303 ? -15.383 2.309 -6.023 1 98 303 LYS A N 1
ATOM 2387 C CA . LYS A 1 303 ? -16.609 2.92 -6.547 1 98 303 LYS A CA 1
ATOM 2388 C C . LYS A 1 303 ? -17.672 3.035 -5.461 1 98 303 LYS A C 1
ATOM 2390 O O . LYS A 1 303 ? -18.047 2.037 -4.836 1 98 303 LYS A O 1
ATOM 2395 N N . PRO A 1 304 ? -18.141 4.309 -5.258 1 98.44 304 PRO A N 1
ATOM 2396 C CA . PRO A 1 304 ? -19.219 4.441 -4.27 1 98.44 304 PRO A CA 1
ATOM 2397 C C . PRO A 1 304 ? -20.438 3.598 -4.609 1 98.44 304 PRO A C 1
ATOM 2399 O O . PRO A 1 304 ? -20.844 3.531 -5.773 1 98.44 304 PRO A O 1
ATOM 2402 N N . GLU A 1 305 ? -21 2.961 -3.598 1 97.75 305 GLU A N 1
ATOM 2403 C CA . GLU A 1 305 ? -22.172 2.131 -3.818 1 97.75 305 GLU A CA 1
ATOM 2404 C C . GLU A 1 305 ? -23.438 2.977 -3.857 1 97.75 305 GLU A C 1
ATOM 2406 O O . GLU A 1 305 ? -24.469 2.541 -4.383 1 97.75 305 GLU A O 1
ATOM 2411 N N . ILE A 1 306 ? -23.391 4.156 -3.287 1 96.94 306 ILE A N 1
ATOM 2412 C CA . ILE A 1 306 ? -24.562 5.035 -3.285 1 96.94 306 ILE A CA 1
ATOM 2413 C C . ILE A 1 306 ? -24.5 5.973 -4.488 1 96.94 306 ILE A C 1
ATOM 2415 O O . ILE A 1 306 ? -23.422 6.434 -4.875 1 96.94 306 ILE A O 1
ATOM 2419 N N . LEU A 1 307 ? -25.625 6.254 -5.121 1 96.62 307 LEU A N 1
ATOM 2420 C CA . LEU A 1 307 ? -25.703 7.156 -6.262 1 96.62 307 LEU A CA 1
ATOM 2421 C C . LEU A 1 307 ? -25.5 8.602 -5.828 1 96.62 307 LEU A C 1
ATOM 2423 O O . LEU A 1 307 ? -25.781 8.953 -4.68 1 96.62 307 LEU A O 1
ATOM 2427 N N . GLY A 1 308 ? -24.969 9.383 -6.703 1 97.62 308 GLY A N 1
ATOM 2428 C CA . GLY A 1 308 ? -24.828 10.805 -6.434 1 97.62 308 GLY A CA 1
ATOM 2429 C C . GLY A 1 308 ? -23.516 11.156 -5.746 1 97.62 308 GLY A C 1
ATOM 2430 O O . GLY A 1 308 ? -23.344 12.273 -5.254 1 97.62 308 GLY A O 1
ATOM 2431 N N . VAL A 1 309 ? -22.656 10.211 -5.598 1 98.31 309 VAL A N 1
ATOM 2432 C CA . VAL A 1 309 ? -21.344 10.43 -5.016 1 98.31 309 VAL A CA 1
ATOM 2433 C C . VAL A 1 309 ? -20.266 10.117 -6.051 1 98.31 309 VAL A C 1
ATOM 2435 O O . VAL A 1 309 ? -20.281 9.062 -6.691 1 98.31 309 VAL A O 1
ATOM 2438 N N . GLU A 1 310 ? -19.328 11.039 -6.242 1 97.25 310 GLU A N 1
ATOM 2439 C CA . GLU A 1 310 ? -18.234 10.875 -7.191 1 97.25 310 GLU A CA 1
ATOM 2440 C C . GLU A 1 310 ? -16.891 11.078 -6.516 1 97.25 310 GLU A C 1
ATOM 2442 O O . GLU A 1 310 ? -16.656 12.094 -5.855 1 97.25 310 GLU A O 1
ATOM 2447 N N . VAL A 1 311 ? -15.992 10.148 -6.695 1 96.94 311 VAL A N 1
ATOM 2448 C CA . VAL A 1 311 ? -14.641 10.297 -6.172 1 96.94 311 VAL A CA 1
ATOM 2449 C C . VAL A 1 311 ? -13.867 11.305 -7.012 1 96.94 311 VAL A C 1
ATOM 2451 O O . VAL A 1 311 ? -13.727 11.141 -8.227 1 96.94 311 VAL A O 1
ATOM 2454 N N . LEU A 1 312 ? -13.352 12.367 -6.418 1 94.81 312 LEU A N 1
ATOM 2455 C CA . LEU A 1 312 ? -12.625 13.422 -7.121 1 94.81 312 LEU A CA 1
ATOM 2456 C C . LEU A 1 312 ? -11.125 13.164 -7.09 1 94.81 312 LEU A C 1
ATOM 2458 O O . LEU A 1 312 ? -10.406 13.562 -8.008 1 94.81 312 LEU A O 1
ATOM 2462 N N . GLY A 1 313 ? -10.641 12.57 -6.043 1 93.62 313 GLY A N 1
ATOM 2463 C CA . GLY A 1 313 ? -9.227 12.289 -5.84 1 93.62 313 GLY A CA 1
ATOM 2464 C C . GLY A 1 313 ? -8.891 11.922 -4.406 1 93.62 313 GLY A C 1
ATOM 2465 O O . GLY A 1 313 ? -9.781 11.828 -3.561 1 93.62 313 GLY A O 1
ATOM 2466 N N . ALA A 1 314 ? -7.609 11.641 -4.23 1 95.38 314 ALA A N 1
ATOM 2467 C CA . ALA A 1 314 ? -7.188 11.234 -2.891 1 95.38 314 ALA A CA 1
ATOM 2468 C C . ALA A 1 314 ? -5.781 11.742 -2.584 1 95.38 314 ALA A C 1
ATOM 2470 O O . ALA A 1 314 ? -4.965 11.914 -3.492 1 95.38 314 ALA A O 1
ATOM 2471 N N . THR A 1 315 ? -5.531 12.078 -1.338 1 94.75 315 THR A N 1
ATOM 2472 C CA . THR A 1 315 ? -4.203 12.273 -0.771 1 94.75 315 THR A CA 1
ATOM 2473 C C . THR A 1 315 ? -3.762 11.047 0.017 1 94.75 315 THR A C 1
ATOM 2475 O O . THR A 1 315 ? -4.367 9.977 -0.1 1 94.75 315 THR A O 1
ATOM 2478 N N . SER A 1 316 ? -2.689 11.156 0.836 1 94.69 316 SER A N 1
ATOM 2479 C CA . SER A 1 316 ? -2.213 10.023 1.62 1 94.69 316 SER A CA 1
ATOM 2480 C C . SER A 1 316 ? -3.285 9.531 2.584 1 94.69 316 SER A C 1
ATOM 2482 O O . SER A 1 316 ? -3.459 8.32 2.762 1 94.69 316 SER A O 1
ATOM 2484 N N . ASP A 1 317 ? -4.094 10.555 3.088 1 95.94 317 ASP A N 1
ATOM 2485 C CA . ASP A 1 317 ? -4.926 10.164 4.223 1 95.94 317 ASP A CA 1
ATOM 2486 C C . ASP A 1 317 ? -6.391 10.523 3.975 1 95.94 317 ASP A C 1
ATOM 2488 O O . ASP A 1 317 ? -7.25 10.234 4.809 1 95.94 317 ASP A O 1
ATOM 2492 N N . TYR A 1 318 ? -6.652 11.141 2.812 1 97.44 318 TYR A N 1
ATOM 2493 C CA . TYR A 1 318 ? -8.008 11.586 2.521 1 97.44 318 TYR A CA 1
ATOM 2494 C C . TYR A 1 318 ? -8.453 11.117 1.138 1 97.44 318 TYR A C 1
ATOM 2496 O O . TYR A 1 318 ? -7.637 11.039 0.215 1 97.44 318 TYR A O 1
ATOM 2504 N N . THR A 1 319 ? -9.68 10.844 1.055 1 97.94 319 THR A N 1
ATOM 2505 C CA . THR A 1 319 ? -10.367 10.797 -0.228 1 97.94 319 THR A CA 1
ATOM 2506 C C . THR A 1 319 ? -11.43 11.883 -0.308 1 97.94 319 THR A C 1
ATOM 2508 O O . THR A 1 319 ? -12.203 12.078 0.634 1 97.94 319 THR A O 1
ATOM 2511 N N . VAL A 1 320 ? -11.391 12.641 -1.369 1 97.38 320 VAL A N 1
ATOM 2512 C CA . VAL A 1 320 ? -12.352 13.719 -1.57 1 97.38 320 VAL A CA 1
ATOM 2513 C C . VAL A 1 320 ? -13.43 13.273 -2.557 1 97.38 320 VAL A C 1
ATOM 2515 O O . VAL A 1 320 ? -13.117 12.75 -3.631 1 97.38 320 VAL A O 1
ATOM 2518 N N . VAL A 1 321 ? -14.664 13.469 -2.188 1 98.06 321 VAL A N 1
ATOM 2519 C CA . VAL A 1 321 ? -15.766 13.07 -3.059 1 98.06 321 VAL A CA 1
ATOM 2520 C C . VAL A 1 321 ? -16.703 14.25 -3.279 1 98.06 321 VAL A C 1
ATOM 2522 O O . VAL A 1 321 ? -16.844 15.109 -2.408 1 98.06 321 VAL A O 1
ATOM 2525 N N . ASP A 1 322 ? -17.25 14.312 -4.457 1 97.69 322 ASP A N 1
ATOM 2526 C CA . ASP A 1 322 ? -18.359 15.219 -4.75 1 97.69 322 ASP A CA 1
ATOM 2527 C C . ASP A 1 322 ? -19.688 14.641 -4.277 1 97.69 322 ASP A C 1
ATOM 2529 O O . ASP A 1 322 ? -20.047 13.523 -4.652 1 97.69 322 ASP A O 1
ATOM 2533 N N . ILE A 1 323 ? -20.328 15.367 -3.473 1 98.38 323 ILE A N 1
ATOM 2534 C CA . ILE A 1 323 ? -21.609 14.883 -2.971 1 98.38 323 ILE A CA 1
ATOM 2535 C C . ILE A 1 323 ? -22.703 15.914 -3.254 1 98.38 323 ILE A C 1
ATOM 2537 O O . ILE A 1 323 ? -23.625 16.078 -2.455 1 98.38 323 ILE A O 1
ATOM 2541 N N . SER A 1 324 ? -22.562 16.703 -4.266 1 97.62 324 SER A N 1
ATOM 2542 C CA . SER A 1 324 ? -23.484 17.781 -4.613 1 97.62 324 SER A CA 1
ATOM 2543 C C . SER A 1 324 ? -24.906 17.25 -4.809 1 97.62 324 SER A C 1
ATOM 2545 O O . SER A 1 324 ? -25.875 17.984 -4.602 1 97.62 324 SER A O 1
ATOM 2547 N N . GLU A 1 325 ? -25.109 16.047 -5.164 1 97.19 325 GLU A N 1
ATOM 2548 C CA . GLU A 1 325 ? -26.422 15.453 -5.395 1 97.19 325 GLU A CA 1
ATOM 2549 C C . GLU A 1 325 ? -26.938 14.766 -4.137 1 97.19 325 GLU A C 1
ATOM 2551 O O . GLU A 1 325 ? -27.953 14.055 -4.188 1 97.19 325 GLU A O 1
ATOM 2556 N N . ARG A 1 326 ? -26.219 14.953 -3.068 1 97.19 326 ARG A N 1
ATOM 2557 C CA . ARG A 1 326 ? -26.594 14.273 -1.826 1 97.19 326 ARG A CA 1
ATOM 2558 C C . ARG A 1 326 ? -26.656 15.258 -0.665 1 97.19 326 ARG A C 1
ATOM 2560 O O . ARG A 1 326 ? -25.688 15.43 0.069 1 97.19 326 ARG A O 1
ATOM 2567 N N . ASP A 1 327 ? -27.766 15.797 -0.368 1 95.81 327 ASP A N 1
ATOM 2568 C CA . ASP A 1 327 ? -27.938 16.781 0.701 1 95.81 327 ASP A CA 1
ATOM 2569 C C . ASP A 1 327 ? -28.141 16.094 2.051 1 95.81 327 ASP A C 1
ATOM 2571 O O . ASP A 1 327 ? -28.062 16.734 3.1 1 95.81 327 ASP A O 1
ATOM 2575 N N . ASP A 1 328 ? -28.312 14.797 1.99 1 97.12 328 ASP A N 1
ATOM 2576 C CA . ASP A 1 328 ? -28.609 14.039 3.201 1 97.12 328 ASP A CA 1
ATOM 2577 C C . ASP A 1 328 ? -27.312 13.633 3.916 1 97.12 328 ASP A C 1
ATOM 2579 O O . ASP A 1 328 ? -27.344 13.258 5.09 1 97.12 328 ASP A O 1
ATOM 2583 N N . LEU A 1 329 ? -26.234 13.656 3.23 1 98.12 329 LEU A N 1
ATOM 2584 C CA . LEU A 1 329 ? -24.969 13.227 3.818 1 98.12 329 LEU A CA 1
ATOM 2585 C C . LEU A 1 329 ? -24.391 14.312 4.727 1 98.12 329 LEU A C 1
ATOM 2587 O O . LEU A 1 329 ? -24.469 15.5 4.402 1 98.12 329 LEU A O 1
ATOM 2591 N N . LYS A 1 330 ? -23.906 13.922 5.848 1 98.12 330 LYS A N 1
ATOM 2592 C CA . LYS A 1 330 ? -23.312 14.836 6.824 1 98.12 330 LYS A CA 1
ATOM 2593 C C . LYS A 1 330 ? -22.062 14.227 7.457 1 98.12 330 LYS A C 1
ATOM 2595 O O . LYS A 1 330 ? -21.781 13.039 7.273 1 98.12 330 LYS A O 1
ATOM 2600 N N . VAL A 1 331 ? -21.391 15.023 8.234 1 98.31 331 VAL A N 1
ATOM 2601 C CA . VAL A 1 331 ? -20.203 14.586 8.961 1 98.31 331 VAL A CA 1
ATOM 2602 C C . VAL A 1 331 ? -20.578 13.422 9.883 1 98.31 331 VAL A C 1
ATOM 2604 O O . VAL A 1 331 ? -21.609 13.453 10.555 1 98.31 331 VAL A O 1
ATOM 2607 N N . GLY A 1 332 ? -19.75 12.375 9.844 1 97.69 332 GLY A N 1
ATOM 2608 C CA . GLY A 1 332 ? -20 11.211 10.672 1 97.69 332 GLY A CA 1
ATOM 2609 C C . GLY A 1 332 ? -20.672 10.078 9.922 1 97.69 332 GLY A C 1
ATOM 2610 O O . GLY A 1 332 ? -20.641 8.93 10.352 1 97.69 332 GLY A O 1
ATOM 2611 N N . ASP A 1 333 ? -21.281 10.414 8.797 1 98 333 ASP A N 1
ATOM 2612 C CA . ASP A 1 333 ? -21.906 9.367 7.992 1 98 333 ASP A CA 1
ATOM 2613 C C . ASP A 1 333 ? -20.859 8.469 7.348 1 98 333 ASP A C 1
ATOM 2615 O O . ASP A 1 333 ? -19.719 8.883 7.145 1 98 333 ASP A O 1
ATOM 2619 N N . SER A 1 334 ? -21.281 7.266 7.086 1 97.5 334 SER A N 1
ATOM 2620 C CA . SER A 1 334 ? -20.422 6.305 6.395 1 97.5 334 SER A CA 1
ATOM 2621 C C . SER A 1 334 ? -20.797 6.203 4.918 1 97.5 334 SER A C 1
ATOM 2623 O O . SER A 1 334 ? -21.953 6.34 4.551 1 97.5 334 SER A O 1
ATOM 2625 N N . ILE A 1 335 ? -19.828 6.051 4.105 1 98.19 335 ILE A N 1
ATOM 2626 C CA . ILE A 1 335 ? -20.016 5.742 2.693 1 98.19 335 ILE A CA 1
ATOM 2627 C C . ILE A 1 335 ? -19.344 4.41 2.363 1 98.19 335 ILE A C 1
ATOM 2629 O O . ILE A 1 335 ? -18.234 4.137 2.814 1 98.19 335 ILE A O 1
ATOM 2633 N N . SER A 1 336 ? -20.016 3.553 1.628 1 98.25 336 SER A N 1
ATOM 2634 C CA . SER A 1 336 ? -19.5 2.24 1.24 1 98.25 336 SER A CA 1
ATOM 2635 C C . SER A 1 336 ? -19.031 2.24 -0.208 1 98.25 336 SER A C 1
ATOM 2637 O O . SER A 1 336 ? -19.578 2.949 -1.051 1 98.25 336 SER A O 1
ATOM 2639 N N . PHE A 1 337 ? -18.062 1.426 -0.448 1 98.75 337 PHE A N 1
ATOM 2640 C CA . PHE A 1 337 ? -17.469 1.346 -1.773 1 98.75 337 PHE A CA 1
ATOM 2641 C C . PHE A 1 337 ? -17.266 -0.106 -2.195 1 98.75 337 PHE A C 1
ATOM 2643 O O . PHE A 1 337 ? -16.906 -0.951 -1.377 1 98.75 337 PHE A O 1
ATOM 2650 N N . SER A 1 338 ? -17.531 -0.396 -3.488 1 98.06 338 SER A N 1
ATOM 2651 C CA . SER A 1 338 ? -17.031 -1.623 -4.098 1 98.06 338 SER A CA 1
ATOM 2652 C C . SER A 1 338 ? -15.57 -1.475 -4.52 1 98.06 338 SER A C 1
ATOM 2654 O O . SER A 1 338 ? -15.055 -0.358 -4.617 1 98.06 338 SER A O 1
ATOM 2656 N N . LEU A 1 339 ? -14.953 -2.584 -4.688 1 97.31 339 LEU A N 1
ATOM 2657 C CA . LEU A 1 339 ? -13.508 -2.557 -4.906 1 97.31 339 LEU A CA 1
ATOM 2658 C C . LEU A 1 339 ? -13.125 -3.396 -6.121 1 97.31 339 LEU A C 1
ATOM 2660 O O . LEU A 1 339 ? -13.734 -4.438 -6.375 1 97.31 339 LEU A O 1
ATOM 2664 N N . ASN A 1 340 ? -12.109 -2.959 -6.836 1 96 340 ASN A N 1
ATOM 2665 C CA . ASN A 1 340 ? -11.422 -3.865 -7.746 1 96 340 ASN A CA 1
ATOM 2666 C C . ASN A 1 340 ? -10.227 -4.535 -7.07 1 96 340 ASN A C 1
ATOM 2668 O O . ASN A 1 340 ? -10.062 -4.438 -5.852 1 96 340 ASN A O 1
ATOM 2672 N N . TYR A 1 341 ? -9.477 -5.258 -7.801 1 95.75 341 TYR A N 1
ATOM 2673 C CA . TYR A 1 341 ? -8.398 -6.078 -7.254 1 95.75 341 TYR A CA 1
ATOM 2674 C C . TYR A 1 341 ? -7.352 -5.215 -6.562 1 95.75 341 TYR A C 1
ATOM 2676 O O . TYR A 1 341 ? -6.953 -5.496 -5.434 1 95.75 341 TYR A O 1
ATOM 2684 N N . SER A 1 342 ? -6.867 -4.145 -7.219 1 96.19 342 SER A N 1
ATOM 2685 C CA . SER A 1 342 ? -5.828 -3.271 -6.684 1 96.19 342 SER A CA 1
ATOM 2686 C C . SER A 1 342 ? -6.254 -2.66 -5.352 1 96.19 342 SER A C 1
ATOM 2688 O O . SER A 1 342 ? -5.477 -2.639 -4.395 1 96.19 342 SER A O 1
ATOM 2690 N N . ALA A 1 343 ? -7.461 -2.16 -5.316 1 97.75 343 ALA A N 1
ATOM 2691 C CA . ALA A 1 343 ? -7.992 -1.58 -4.086 1 97.75 343 ALA A CA 1
ATOM 2692 C C . ALA A 1 343 ? -8.078 -2.627 -2.98 1 97.75 343 ALA A C 1
ATOM 2694 O O . ALA A 1 343 ? -7.734 -2.355 -1.828 1 97.75 343 ALA A O 1
ATOM 2695 N N . LEU A 1 344 ? -8.531 -3.807 -3.344 1 98.38 344 LEU A N 1
ATOM 2696 C CA . LEU A 1 344 ? -8.656 -4.879 -2.361 1 98.38 344 LEU A CA 1
ATOM 2697 C C . LEU A 1 344 ? -7.293 -5.242 -1.783 1 98.38 344 LEU A C 1
ATOM 2699 O O . LEU A 1 344 ? -7.145 -5.363 -0.565 1 98.38 344 LEU A O 1
ATOM 2703 N N . LEU A 1 345 ? -6.32 -5.41 -2.637 1 98.12 345 LEU A N 1
ATOM 2704 C CA . LEU A 1 345 ? -4.965 -5.758 -2.213 1 98.12 345 LEU A CA 1
ATOM 2705 C C . LEU A 1 345 ? -4.43 -4.73 -1.223 1 98.12 345 LEU A C 1
ATOM 2707 O O . LEU A 1 345 ? -3.879 -5.094 -0.181 1 98.12 345 LEU A O 1
ATOM 2711 N N . GLN A 1 346 ? -4.602 -3.486 -1.518 1 97.88 346 GLN A N 1
ATOM 2712 C CA . GLN A 1 346 ? -4.078 -2.43 -0.657 1 97.88 346 GLN A CA 1
ATOM 2713 C C . GLN A 1 346 ? -4.852 -2.355 0.656 1 97.88 346 GLN A C 1
ATOM 2715 O O . GLN A 1 346 ? -4.27 -2.104 1.713 1 97.88 346 GLN A O 1
ATOM 2720 N N . ALA A 1 347 ? -6.172 -2.512 0.561 1 98.5 347 ALA A N 1
ATOM 2721 C CA . ALA A 1 347 ? -6.98 -2.492 1.776 1 98.5 347 ALA A CA 1
ATOM 2722 C C . ALA A 1 347 ? -6.539 -3.582 2.748 1 98.5 347 ALA A C 1
ATOM 2724 O O . ALA A 1 347 ? -6.516 -3.367 3.963 1 98.5 347 ALA A O 1
ATOM 2725 N N . PHE A 1 348 ? -6.207 -4.746 2.238 1 98.5 348 PHE A N 1
ATOM 2726 C CA . PHE A 1 348 ? -5.719 -5.824 3.092 1 98.5 348 PHE A CA 1
ATOM 2727 C C . PHE A 1 348 ? -4.324 -5.508 3.617 1 98.5 348 PHE A C 1
ATOM 2729 O O . PHE A 1 348 ? -3.967 -5.91 4.727 1 98.5 348 PHE A O 1
ATOM 2736 N N . THR A 1 349 ? -3.559 -4.828 2.852 1 97.88 349 THR A N 1
ATOM 2737 C CA . THR A 1 349 ? -2.16 -4.57 3.182 1 97.88 349 THR A CA 1
ATOM 2738 C C . THR A 1 349 ? -2.049 -3.496 4.258 1 97.88 349 THR A C 1
ATOM 2740 O O . THR A 1 349 ? -1.193 -3.584 5.141 1 97.88 349 THR A O 1
ATOM 2743 N N . SER A 1 350 ? -2.891 -2.502 4.258 1 97.56 350 SER A N 1
ATOM 2744 C CA . SER A 1 350 ? -2.832 -1.381 5.191 1 97.56 350 SER A CA 1
ATOM 2745 C C . SER A 1 350 ? -3.131 -1.832 6.617 1 97.56 350 SER A C 1
ATOM 2747 O O . SER A 1 350 ? -4.152 -2.479 6.867 1 97.56 350 SER A O 1
ATOM 2749 N N . PRO A 1 351 ? -2.312 -1.432 7.555 1 97 351 PRO A N 1
ATOM 2750 C CA . PRO A 1 351 ? -2.594 -1.767 8.953 1 97 351 PRO A CA 1
ATOM 2751 C C . PRO A 1 351 ? -3.701 -0.904 9.555 1 97 351 PRO A C 1
ATOM 2753 O O . PRO A 1 351 ? -4.16 -1.171 10.672 1 97 351 PRO A O 1
ATOM 2756 N N . PHE A 1 352 ? -4.219 0.055 8.828 1 96.88 352 PHE A N 1
ATOM 2757 C CA . PHE A 1 352 ? -5.184 1.004 9.367 1 96.88 352 PHE A CA 1
ATOM 2758 C C . PHE A 1 352 ? -6.602 0.639 8.938 1 96.88 352 PHE A C 1
ATOM 2760 O O . PHE A 1 352 ? -7.57 1.245 9.398 1 96.88 352 PHE A O 1
ATOM 2767 N N . VAL A 1 353 ? -6.711 -0.339 8.078 1 97.75 353 VAL A N 1
ATOM 2768 C CA . VAL A 1 353 ? -8.023 -0.797 7.633 1 97.75 353 VAL A CA 1
ATOM 2769 C C . VAL A 1 353 ? -8.422 -2.055 8.406 1 97.75 353 VAL A C 1
ATOM 2771 O O . VAL A 1 353 ? -7.824 -3.117 8.219 1 97.75 353 VAL A O 1
ATOM 2774 N N . LYS A 1 354 ? -9.375 -1.921 9.219 1 97 354 LYS A N 1
ATOM 2775 C CA . LYS A 1 354 ? -9.852 -3.066 9.984 1 97 354 LYS A CA 1
ATOM 2776 C C . LYS A 1 354 ? -10.609 -4.047 9.094 1 97 354 LYS A C 1
ATOM 2778 O O . LYS A 1 354 ? -11.266 -3.643 8.141 1 97 354 LYS A O 1
ATOM 2783 N N . LYS A 1 355 ? -10.484 -5.375 9.391 1 97.69 355 LYS A N 1
ATOM 2784 C CA . LYS A 1 355 ? -11.219 -6.418 8.68 1 97.69 355 LYS A CA 1
ATOM 2785 C C . LYS A 1 355 ? -12.391 -6.93 9.508 1 97.69 355 LYS A C 1
ATOM 2787 O O . LYS A 1 355 ? -12.203 -7.371 10.648 1 97.69 355 LYS A O 1
ATOM 2792 N N . ILE A 1 356 ? -13.539 -6.777 8.984 1 97.44 356 ILE A N 1
ATOM 2793 C CA . ILE A 1 356 ? -14.75 -7.238 9.656 1 97.44 356 ILE A CA 1
ATOM 2794 C C . ILE A 1 356 ? -15.383 -8.375 8.859 1 97.44 356 ILE A C 1
ATOM 2796 O O . ILE A 1 356 ? -15.664 -8.227 7.668 1 97.44 356 ILE A O 1
ATOM 2800 N N . TYR A 1 357 ? -15.688 -9.516 9.539 1 97.5 357 TYR A N 1
ATOM 2801 C CA . TYR A 1 357 ? -16.141 -10.711 8.844 1 97.5 357 TYR A CA 1
ATOM 2802 C C . TYR A 1 357 ? -17.641 -10.922 9.062 1 97.5 357 TYR A C 1
ATOM 2804 O O . TYR A 1 357 ? -18.125 -10.82 10.188 1 97.5 357 TYR A O 1
ATOM 2812 N N . LYS A 1 358 ? -18.328 -10.938 8.094 1 91.44 358 LYS A N 1
ATOM 2813 C CA . LYS A 1 358 ? -19.688 -11.469 8.156 1 91.44 358 LYS A CA 1
ATOM 2814 C C . LYS A 1 358 ? -19.672 -12.992 8.141 1 91.44 358 LYS A C 1
ATOM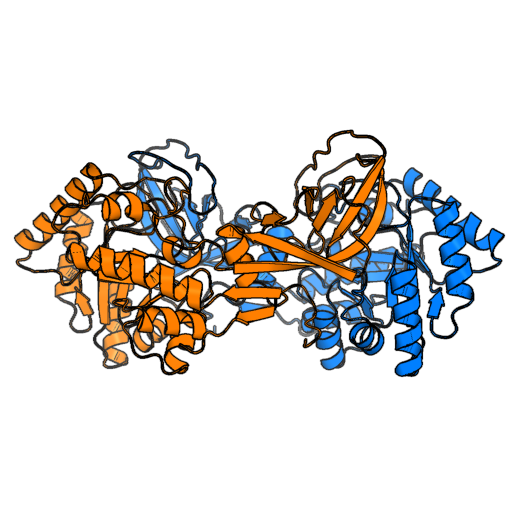 2816 O O . LYS A 1 358 ? -19.312 -13.609 7.137 1 91.44 358 LYS A O 1
ATOM 2821 N N . GLU A 1 359 ? -19.938 -13.57 9.352 1 78.62 359 GLU A N 1
ATOM 2822 C CA . GLU A 1 359 ? -19.859 -15.023 9.469 1 78.62 359 GLU A CA 1
ATOM 2823 C C . GLU A 1 359 ? -21.188 -15.672 9.07 1 78.62 359 GLU A C 1
ATOM 2825 O O . GLU A 1 359 ? -22.234 -15.023 9.117 1 78.62 359 GLU A O 1
ATOM 2830 N N . VAL A 1 360 ? -21.156 -16.734 8.203 1 57.66 360 VAL A N 1
ATOM 2831 C CA . VAL A 1 360 ? -22.328 -17.578 7.977 1 57.66 360 VAL A CA 1
ATOM 2832 C C . VAL A 1 360 ? -22.453 -18.594 9.102 1 57.66 360 VAL A C 1
ATOM 2834 O O . VAL A 1 360 ? -21.438 -19.047 9.664 1 57.66 360 VAL A O 1
ATOM 2837 N N . ASP A 1 361 ? -23.469 -18.766 9.805 1 45.38 361 ASP A N 1
ATOM 2838 C CA . ASP A 1 361 ? -23.688 -20.125 10.305 1 45.38 361 ASP A CA 1
ATOM 2839 C C . ASP A 1 361 ? -23.469 -21.156 9.195 1 45.38 361 ASP A C 1
ATOM 2841 O O . ASP A 1 361 ? -24.328 -21.297 8.305 1 45.38 361 ASP A O 1
ATOM 2845 N N . LEU A 1 362 ? -22.453 -21.391 8.836 1 36.84 362 LEU A N 1
ATOM 2846 C CA . LEU A 1 362 ? -22.266 -22.453 7.855 1 36.84 362 LEU A CA 1
ATOM 2847 C C . LEU A 1 362 ? -22.875 -23.766 8.344 1 36.84 362 LEU A C 1
ATOM 2849 O O . LEU A 1 362 ? -22.812 -24.078 9.539 1 36.84 362 LEU A O 1
ATOM 2853 N N . MET B 1 1 ? 27.75 -10.68 8.883 1 33.03 1 MET B N 1
ATOM 2854 C CA . MET B 1 1 ? 26.688 -9.703 8.672 1 33.03 1 MET B CA 1
ATOM 2855 C C . MET B 1 1 ? 25.328 -10.391 8.656 1 33.03 1 MET B C 1
AT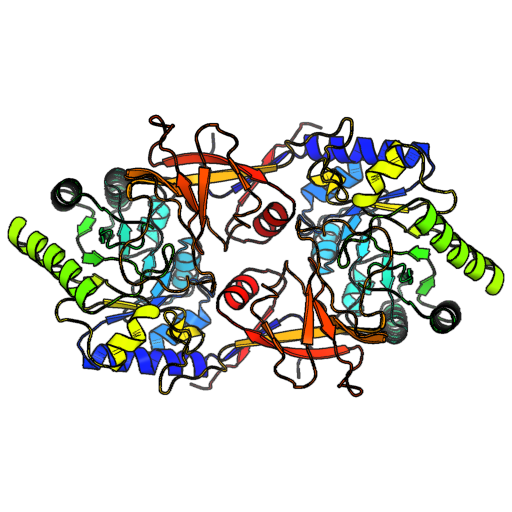OM 2857 O O . MET B 1 1 ? 25.141 -11.406 7.984 1 33.03 1 MET B O 1
ATOM 2861 N N . ASP B 1 2 ? 24.469 -10.383 9.508 1 46.5 2 ASP B N 1
ATOM 2862 C CA . ASP B 1 2 ? 23.234 -11.094 9.828 1 46.5 2 ASP B CA 1
ATOM 2863 C C . ASP B 1 2 ? 22.312 -11.18 8.609 1 46.5 2 ASP B C 1
ATOM 2865 O O . ASP B 1 2 ? 22.141 -10.203 7.883 1 46.5 2 ASP B O 1
ATOM 2869 N N . ASN B 1 3 ? 22.266 -12.289 7.867 1 62.38 3 ASN B N 1
ATOM 2870 C CA . ASN B 1 3 ? 21.625 -12.648 6.613 1 62.38 3 ASN B CA 1
ATOM 2871 C C . ASN B 1 3 ? 20.156 -12.203 6.582 1 62.38 3 ASN B C 1
ATOM 2873 O O . ASN B 1 3 ? 19.266 -12.977 6.895 1 62.38 3 ASN B O 1
ATOM 2877 N N . ILE B 1 4 ? 19.953 -10.852 6.492 1 74.31 4 ILE B N 1
ATOM 2878 C CA . ILE B 1 4 ? 18.594 -10.289 6.496 1 74.31 4 ILE B CA 1
ATOM 2879 C C . ILE B 1 4 ? 17.891 -10.648 5.195 1 74.31 4 ILE B C 1
ATOM 2881 O O . ILE B 1 4 ? 18.406 -10.383 4.105 1 74.31 4 ILE B O 1
ATOM 2885 N N . CYS B 1 5 ? 16.844 -11.273 5.414 1 85.81 5 CYS B N 1
ATOM 2886 C CA . CYS B 1 5 ? 16.047 -11.656 4.254 1 85.81 5 CYS B CA 1
ATOM 2887 C C . CYS B 1 5 ? 15.375 -10.445 3.633 1 85.81 5 CYS B C 1
ATOM 2889 O O . CYS B 1 5 ? 14.828 -9.602 4.344 1 85.81 5 CYS B O 1
ATOM 2891 N N . SER B 1 6 ? 15.523 -10.273 2.449 1 91.44 6 SER B N 1
ATOM 2892 C CA . SER B 1 6 ? 14.859 -9.195 1.716 1 91.44 6 SER B CA 1
ATOM 2893 C C . SER B 1 6 ? 13.414 -9.555 1.403 1 91.44 6 SER B C 1
ATOM 2895 O O . SER B 1 6 ? 13.008 -10.711 1.549 1 91.44 6 SER B O 1
ATOM 2897 N N . PRO B 1 7 ? 12.633 -8.492 1.021 1 97 7 PRO B N 1
ATOM 2898 C CA . PRO B 1 7 ? 12.984 -7.078 0.873 1 97 7 PRO B CA 1
ATOM 2899 C C . PRO B 1 7 ? 13.031 -6.336 2.207 1 97 7 PRO B C 1
ATOM 2901 O O . PRO B 1 7 ? 12.336 -6.723 3.152 1 97 7 PRO B O 1
ATOM 2904 N N . TYR B 1 8 ? 13.875 -5.363 2.322 1 97.81 8 TYR B N 1
ATOM 2905 C CA . TYR B 1 8 ? 13.891 -4.543 3.529 1 97.81 8 TYR B CA 1
ATOM 2906 C C . TYR B 1 8 ? 14.25 -3.1 3.203 1 97.81 8 TYR B C 1
ATOM 2908 O O . TYR B 1 8 ? 14.711 -2.803 2.098 1 97.81 8 TYR B O 1
ATOM 2916 N N . LEU B 1 9 ? 13.914 -2.219 4.066 1 98.5 9 LEU B N 1
ATOM 2917 C CA . LEU B 1 9 ? 14.195 -0.789 4.016 1 98.5 9 LEU B CA 1
ATOM 2918 C C . LEU B 1 9 ? 15.273 -0.413 5.027 1 98.5 9 LEU B C 1
ATOM 2920 O O . LEU B 1 9 ? 15.109 -0.628 6.23 1 98.5 9 LEU B O 1
ATOM 2924 N N . GLU B 1 10 ? 16.391 0.027 4.527 1 98.12 10 GLU B N 1
ATOM 2925 C CA . GLU B 1 10 ? 17.406 0.584 5.406 1 98.12 10 GLU B CA 1
ATOM 2926 C C . GLU B 1 10 ? 17.094 2.027 5.785 1 98.12 10 GLU B C 1
ATOM 2928 O O . GLU B 1 10 ? 16.812 2.857 4.914 1 98.12 10 GLU B O 1
ATOM 2933 N N . ILE B 1 11 ? 17.141 2.344 7.047 1 98.69 11 ILE B N 1
ATOM 2934 C CA . ILE B 1 11 ? 16.797 3.656 7.586 1 98.69 11 ILE B CA 1
ATOM 2935 C C . ILE B 1 11 ? 18.016 4.285 8.242 1 98.69 11 ILE B C 1
ATOM 2937 O O . ILE B 1 11 ? 18.547 3.76 9.219 1 98.69 11 ILE B O 1
ATOM 2941 N N . ASN B 1 12 ? 18.469 5.32 7.672 1 98.44 12 ASN B N 1
ATOM 2942 C CA . ASN B 1 12 ? 19.625 6.059 8.156 1 98.44 12 ASN B CA 1
ATOM 2943 C C . ASN B 1 12 ? 19.234 7.133 9.164 1 98.44 12 ASN B C 1
ATOM 2945 O O . ASN B 1 12 ? 19.078 8.305 8.805 1 98.44 12 ASN B O 1
ATOM 2949 N N . LEU B 1 13 ? 19.172 6.785 10.453 1 98.56 13 LEU B N 1
ATOM 2950 C CA . LEU B 1 13 ? 18.656 7.668 11.492 1 98.56 13 LEU B CA 1
ATOM 2951 C C . LEU B 1 13 ? 19.531 8.914 11.633 1 98.56 13 LEU B C 1
ATOM 2953 O O . LEU B 1 13 ? 19.016 10.023 11.766 1 98.56 13 LEU B O 1
ATOM 2957 N N . PRO B 1 14 ? 20.891 8.789 11.539 1 98.25 14 PRO B N 1
ATOM 2958 C CA . PRO B 1 14 ? 21.719 9.992 11.594 1 98.25 14 PRO B CA 1
ATOM 2959 C C . PRO B 1 14 ? 21.391 10.984 10.484 1 98.25 14 PRO B C 1
ATOM 2961 O O . PRO B 1 14 ? 21.391 12.203 10.711 1 98.25 14 PRO B O 1
ATOM 2964 N N . ALA B 1 15 ? 21.172 10.461 9.305 1 98.5 15 ALA B N 1
ATOM 2965 C CA . ALA B 1 15 ? 20.828 11.328 8.18 1 98.5 15 ALA B CA 1
ATOM 2966 C C . ALA B 1 15 ? 19.5 12.039 8.43 1 98.5 15 ALA B C 1
ATOM 2968 O O . ALA B 1 15 ? 19.344 13.219 8.109 1 98.5 15 ALA B O 1
ATOM 2969 N N . ILE B 1 16 ? 18.531 11.359 8.961 1 98.75 16 ILE B N 1
ATOM 2970 C CA . ILE B 1 16 ? 17.234 11.945 9.273 1 98.75 16 ILE B CA 1
ATOM 2971 C C . ILE B 1 16 ? 17.406 13.016 10.352 1 98.75 16 ILE B C 1
ATOM 2973 O O . ILE B 1 16 ? 16.828 14.102 10.25 1 98.75 16 ILE B O 1
ATOM 2977 N N . TYR B 1 17 ? 18.188 12.711 11.367 1 98.62 17 TYR B N 1
ATOM 2978 C CA . TYR B 1 17 ? 18.516 13.688 12.398 1 98.62 17 TYR B CA 1
ATOM 2979 C C . TYR B 1 17 ? 19.094 14.953 11.789 1 98.62 17 TYR B C 1
ATOM 2981 O O . TYR B 1 17 ? 18.688 16.062 12.125 1 98.62 17 TYR B O 1
ATOM 2989 N N . HIS B 1 18 ? 20.094 14.719 10.945 1 98.62 18 HIS B N 1
ATOM 2990 C CA . HIS B 1 18 ? 20.766 15.836 10.289 1 98.62 18 HIS B CA 1
ATOM 2991 C C . HIS B 1 18 ? 19.766 16.719 9.539 1 98.62 18 HIS B C 1
ATOM 2993 O O . HIS B 1 18 ? 19.812 17.938 9.664 1 98.62 18 HIS B O 1
ATOM 2999 N N . ASN B 1 19 ? 18.922 16.094 8.719 1 98.81 19 ASN B N 1
ATOM 3000 C CA . ASN B 1 19 ? 17.906 16.828 7.961 1 98.81 19 ASN B CA 1
ATOM 3001 C C . ASN B 1 19 ? 16.984 17.609 8.883 1 98.81 19 ASN B C 1
ATOM 3003 O O . ASN B 1 19 ? 16.703 18.781 8.625 1 98.81 19 ASN B O 1
ATOM 3007 N N . ALA B 1 20 ? 16.516 16.938 9.938 1 98.88 20 ALA B N 1
ATOM 3008 C CA . ALA B 1 20 ? 15.633 17.609 10.891 1 98.88 20 ALA B CA 1
ATOM 3009 C C . ALA B 1 20 ? 16.312 18.812 11.539 1 98.88 20 ALA B C 1
ATOM 3011 O O . ALA B 1 20 ? 15.727 19.891 11.641 1 98.88 20 ALA B O 1
ATOM 3012 N N . LYS B 1 21 ? 17.516 18.641 11.922 1 98.75 21 LYS B N 1
ATOM 3013 C CA . LYS B 1 21 ? 18.266 19.688 12.602 1 98.75 21 LYS B CA 1
ATOM 3014 C C . LYS B 1 21 ? 18.438 20.906 11.719 1 98.75 21 LYS B C 1
ATOM 3016 O O . LYS B 1 21 ? 18.234 22.047 12.164 1 98.75 21 LYS B O 1
ATOM 3021 N N . ILE B 1 22 ? 18.781 20.672 10.461 1 98.5 22 ILE B N 1
ATOM 3022 C CA . ILE B 1 22 ? 19 21.781 9.539 1 98.5 22 ILE B CA 1
ATOM 3023 C C . ILE B 1 22 ? 17.703 22.578 9.383 1 98.5 22 ILE B C 1
ATOM 3025 O O . ILE B 1 22 ? 17.719 23.812 9.367 1 98.5 22 ILE B O 1
ATOM 3029 N N . ILE B 1 23 ? 16.609 21.938 9.305 1 98.69 23 ILE B N 1
ATOM 3030 C CA . ILE B 1 23 ? 15.328 22.594 9.07 1 98.69 23 ILE B CA 1
ATOM 3031 C C . ILE B 1 23 ? 14.859 23.281 10.344 1 98.69 23 ILE B C 1
ATOM 3033 O O . ILE B 1 23 ? 14.359 24.406 10.305 1 98.69 23 ILE B O 1
ATOM 3037 N N . VAL B 1 24 ? 15.031 22.625 11.484 1 98.81 24 VAL B N 1
ATOM 3038 C CA . VAL B 1 24 ? 14.664 23.203 12.773 1 98.81 24 VAL B CA 1
ATOM 3039 C C . VAL B 1 24 ? 15.469 24.469 13.023 1 98.81 24 VAL B C 1
ATOM 3041 O O . VAL B 1 24 ? 14.922 25.5 13.438 1 98.81 24 VAL B O 1
ATOM 3044 N N . GLU B 1 25 ? 16.766 24.391 12.766 1 98.62 25 GLU B N 1
ATOM 3045 C CA . GLU B 1 25 ? 17.641 25.547 12.977 1 98.62 25 GLU B CA 1
ATOM 3046 C C . GLU B 1 25 ? 17.25 26.688 12.047 1 98.62 25 GLU B C 1
ATOM 3048 O O . GLU B 1 25 ? 17.25 27.859 12.461 1 98.62 25 GLU B O 1
ATOM 3053 N N . LYS B 1 26 ? 16.969 26.375 10.82 1 98.31 26 LYS B N 1
ATOM 3054 C CA . LYS B 1 26 ? 16.516 27.406 9.891 1 98.31 26 LYS B CA 1
ATOM 3055 C C . LYS B 1 26 ? 15.227 28.062 10.375 1 98.31 26 LYS B C 1
ATOM 3057 O O . LYS B 1 26 ? 15.062 29.281 10.281 1 98.31 26 LYS B O 1
ATOM 3062 N N . GLY B 1 27 ? 14.242 27.234 10.828 1 98.06 27 GLY B N 1
ATOM 3063 C CA . GLY B 1 27 ? 13.031 27.781 11.422 1 98.06 27 GLY B CA 1
ATOM 3064 C C . GLY B 1 27 ? 13.305 28.719 12.586 1 98.06 27 GLY B C 1
ATOM 3065 O O . GLY B 1 27 ? 12.719 29.797 12.664 1 98.06 27 GLY B O 1
ATOM 3066 N N . ARG B 1 28 ? 14.219 28.328 13.422 1 97.75 28 ARG B N 1
ATOM 3067 C CA . ARG B 1 28 ? 14.578 29.125 14.586 1 97.75 28 ARG B CA 1
ATOM 3068 C C . ARG B 1 28 ? 15.109 30.5 14.172 1 97.75 28 ARG B C 1
ATOM 3070 O O . ARG B 1 28 ? 14.812 31.516 14.82 1 97.75 28 ARG B O 1
ATOM 3077 N N . ASP B 1 29 ? 15.852 30.5 13.102 1 97.62 29 ASP B N 1
ATOM 3078 C CA . ASP B 1 29 ? 16.406 31.766 12.594 1 97.62 29 ASP B CA 1
ATOM 3079 C C . ASP B 1 29 ? 15.289 32.781 12.32 1 97.62 29 ASP B C 1
ATOM 3081 O O . ASP B 1 29 ? 15.508 33.969 12.422 1 97.62 29 ASP B O 1
ATOM 3085 N N . TYR B 1 30 ? 14.133 32.281 12.039 1 97.06 30 TYR B N 1
ATOM 3086 C CA . TYR B 1 30 ? 13.055 33.188 11.633 1 97.06 30 TYR B CA 1
ATOM 3087 C C . TYR B 1 30 ? 11.898 33.125 12.625 1 97.06 30 TYR B C 1
ATOM 3089 O O . TYR B 1 30 ? 10.797 33.594 12.32 1 97.06 30 TYR B O 1
ATOM 3097 N N . GLY B 1 31 ? 12.117 32.469 13.766 1 97.12 31 GLY B N 1
ATOM 3098 C CA . GLY B 1 31 ? 11.094 32.406 14.797 1 97.12 31 GLY B CA 1
ATOM 3099 C C . GLY B 1 31 ? 9.938 31.484 14.406 1 97.12 31 GLY B C 1
ATOM 3100 O O . GLY B 1 31 ? 8.789 31.75 14.766 1 97.12 31 GLY B O 1
ATOM 3101 N N . ILE B 1 32 ? 10.219 30.5 13.625 1 98.25 32 ILE B N 1
ATOM 3102 C CA . ILE B 1 32 ? 9.203 29.562 13.148 1 98.25 32 ILE B CA 1
ATOM 3103 C C . ILE B 1 32 ? 9.422 28.188 13.797 1 98.25 32 ILE B C 1
ATOM 3105 O O . ILE B 1 32 ? 10.516 27.641 13.727 1 98.25 32 ILE B O 1
ATOM 3109 N N . LEU B 1 33 ? 8.398 27.672 14.461 1 98.44 33 LEU B N 1
ATOM 3110 C CA . LEU B 1 33 ? 8.43 26.344 15.062 1 98.44 33 LEU B CA 1
ATOM 3111 C C . LEU B 1 33 ? 8.219 25.266 14.008 1 98.44 33 LEU B C 1
ATOM 3113 O O . LEU B 1 33 ? 7.418 25.438 13.086 1 98.44 33 LEU B O 1
ATOM 3117 N N . ILE B 1 34 ? 8.977 24.188 14.172 1 98.69 34 ILE B N 1
ATOM 3118 C CA . ILE B 1 34 ? 8.891 23.094 13.203 1 98.69 34 ILE B CA 1
ATOM 3119 C C . ILE B 1 34 ? 8.336 21.844 13.883 1 98.69 34 ILE B C 1
ATOM 3121 O O . ILE B 1 34 ? 8.922 21.344 14.852 1 98.69 34 ILE B O 1
ATOM 3125 N N . ASP B 1 35 ? 7.215 21.359 13.445 1 98.75 35 ASP B N 1
ATOM 3126 C CA . ASP B 1 35 ? 6.797 20 13.773 1 98.75 35 ASP B CA 1
ATOM 3127 C C . ASP B 1 35 ? 7.395 18.984 12.805 1 98.75 35 ASP B C 1
ATOM 3129 O O . ASP B 1 35 ? 7.449 19.234 11.594 1 98.75 35 ASP B O 1
ATOM 3133 N N . GLY B 1 36 ? 7.914 17.922 13.336 1 98.81 36 GLY B N 1
ATOM 3134 C CA . GLY B 1 36 ? 8.258 16.781 12.492 1 98.81 36 GLY B CA 1
ATOM 3135 C C . GLY B 1 36 ? 7.074 15.891 12.195 1 98.81 36 GLY B C 1
ATOM 3136 O O . GLY B 1 36 ? 6.426 15.375 13.109 1 98.81 36 GLY B O 1
ATOM 3137 N N . VAL B 1 37 ? 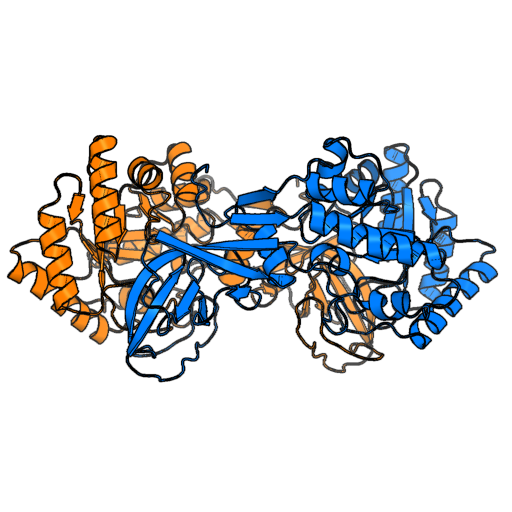6.75 15.711 10.914 1 98.62 37 VAL B N 1
ATOM 3138 C CA . VAL B 1 37 ? 5.621 14.875 10.516 1 98.62 37 VAL B CA 1
ATOM 3139 C C . VAL B 1 37 ? 6.086 13.438 10.305 1 98.62 37 VAL B C 1
ATOM 3141 O O . VAL B 1 37 ? 6.988 13.18 9.508 1 98.62 37 VAL B O 1
ATOM 3144 N N . THR B 1 38 ? 5.441 12.477 10.977 1 98.62 38 THR B N 1
ATOM 3145 C CA . THR B 1 38 ? 5.883 11.086 10.961 1 98.62 38 THR B CA 1
ATOM 3146 C C . THR B 1 38 ? 4.93 10.227 10.141 1 98.62 38 THR B C 1
ATOM 3148 O O . THR B 1 38 ? 5.043 8.992 10.133 1 98.62 38 THR B O 1
ATOM 3151 N N . LYS B 1 39 ? 4.062 10.797 9.422 1 97.12 39 LYS B N 1
ATOM 3152 C CA . LYS B 1 39 ? 3.031 10.125 8.641 1 97.12 39 LYS B CA 1
ATOM 3153 C C . LYS B 1 39 ? 3.641 9.055 7.734 1 97.12 39 LYS B C 1
ATOM 3155 O O . LYS B 1 39 ? 3.186 7.91 7.719 1 97.12 39 LYS B O 1
ATOM 3160 N N . VAL B 1 40 ? 4.691 9.391 7.035 1 97.69 40 VAL B N 1
ATOM 3161 C CA . VAL B 1 40 ? 5.227 8.531 5.984 1 97.69 40 VAL B CA 1
ATOM 3162 C C . VAL B 1 40 ? 5.863 7.289 6.609 1 97.69 40 VAL B C 1
ATOM 3164 O O . VAL B 1 40 ? 5.938 6.238 5.973 1 97.69 40 VAL B O 1
ATOM 3167 N N . SER B 1 41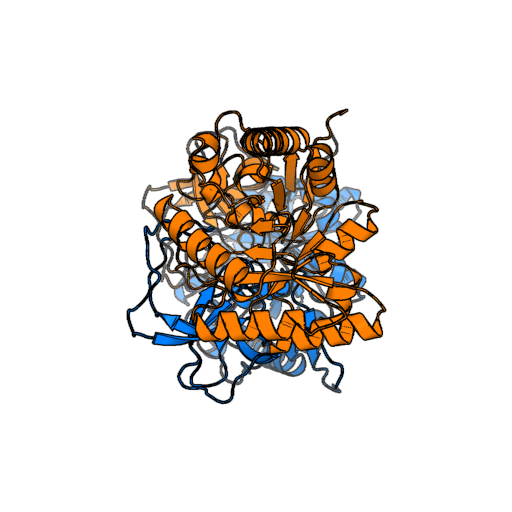 ? 6.293 7.41 7.871 1 98.38 41 SER B N 1
ATOM 3168 C CA . SER B 1 41 ? 6.938 6.301 8.57 1 98.38 41 SER B CA 1
ATOM 3169 C C . SER B 1 41 ? 5.965 5.602 9.516 1 98.38 41 SER B C 1
ATOM 3171 O O . SER B 1 41 ? 6.379 4.84 10.383 1 98.38 41 SER B O 1
ATOM 3173 N N . LEU B 1 42 ? 4.68 5.914 9.438 1 97.81 42 LEU B N 1
ATOM 3174 C CA . LEU B 1 42 ? 3.631 5.324 10.266 1 97.81 42 LEU B CA 1
ATOM 3175 C C . LEU B 1 42 ? 3.912 5.551 11.742 1 97.81 42 LEU B C 1
ATOM 3177 O O . LEU B 1 42 ? 3.693 4.66 12.562 1 97.81 42 LEU B O 1
ATOM 3181 N N . GLY B 1 43 ? 4.465 6.68 12.062 1 98.19 43 GLY B N 1
ATOM 3182 C CA . GLY B 1 43 ? 4.762 6.969 13.461 1 98.19 43 GLY B CA 1
ATOM 3183 C C . GLY B 1 43 ? 5.816 6.055 14.047 1 98.19 43 GLY B C 1
ATOM 3184 O O . GLY B 1 43 ? 5.664 5.562 15.172 1 98.19 43 GLY B O 1
ATOM 3185 N N . ASP B 1 44 ? 6.859 5.77 13.32 1 98.31 44 ASP B N 1
ATOM 3186 C CA . ASP B 1 44 ? 7.957 4.949 13.828 1 98.31 44 ASP B CA 1
ATOM 3187 C C . ASP B 1 44 ? 8.602 5.602 15.047 1 98.31 44 ASP B C 1
ATOM 3189 O O . ASP B 1 44 ? 9.133 6.707 14.961 1 98.31 44 ASP B O 1
ATOM 3193 N N . PRO B 1 45 ? 8.633 4.945 16.188 1 98.06 45 PRO B N 1
ATOM 3194 C CA . PRO B 1 45 ? 9.109 5.578 17.406 1 98.06 45 PRO B CA 1
ATOM 3195 C C . PRO B 1 45 ? 10.594 5.949 17.344 1 98.06 45 PRO B C 1
ATOM 3197 O O . PRO B 1 45 ? 11.008 6.965 17.906 1 98.06 45 PRO B O 1
ATOM 3200 N N . LYS B 1 46 ? 11.406 5.141 16.656 1 97.62 46 LYS B N 1
ATOM 3201 C CA . LYS B 1 46 ? 12.828 5.449 16.547 1 97.62 46 LYS B CA 1
ATOM 3202 C C . LYS B 1 46 ? 13.062 6.723 15.742 1 97.62 46 LYS B C 1
ATOM 3204 O O . LYS B 1 46 ? 13.883 7.559 16.109 1 97.62 46 LYS B O 1
ATOM 3209 N N . ILE B 1 47 ? 12.344 6.859 14.695 1 98.5 47 ILE B N 1
ATOM 3210 C CA . ILE B 1 47 ? 12.453 8.062 13.875 1 98.5 47 ILE B CA 1
ATOM 3211 C C . ILE B 1 47 ? 11.93 9.266 14.656 1 98.5 47 ILE B C 1
ATOM 3213 O O . ILE B 1 47 ? 12.555 10.336 14.648 1 98.5 47 ILE B O 1
ATOM 3217 N N . ALA B 1 48 ? 10.789 9.086 15.344 1 98.62 48 ALA B N 1
ATOM 3218 C CA . ALA B 1 48 ? 10.203 10.164 16.125 1 98.62 48 ALA B CA 1
ATOM 3219 C C . ALA B 1 48 ? 11.18 10.648 17.203 1 98.62 48 ALA B C 1
ATOM 3221 O O . ALA B 1 48 ? 11.289 11.844 17.469 1 98.62 48 ALA B O 1
ATOM 3222 N N . GLU B 1 49 ? 11.828 9.711 17.812 1 98 49 GLU B N 1
ATOM 3223 C CA . GLU B 1 49 ? 12.812 10.055 18.828 1 98 49 GLU B CA 1
ATOM 3224 C C . GLU B 1 49 ? 13.93 10.922 18.25 1 98 49 GLU B C 1
ATOM 3226 O O . GLU B 1 49 ? 14.352 11.898 18.875 1 98 49 GLU B O 1
ATOM 3231 N N . VAL B 1 50 ? 14.352 10.547 17.094 1 97.5 50 VAL B N 1
ATOM 3232 C CA . VAL B 1 50 ? 15.398 11.289 16.406 1 97.5 50 VAL B CA 1
ATOM 3233 C C . VAL B 1 50 ? 14.922 12.711 16.109 1 97.5 50 VAL B C 1
ATOM 3235 O O . VAL B 1 50 ? 15.688 13.664 16.25 1 97.5 50 VAL B O 1
ATOM 3238 N N . LEU B 1 51 ? 13.711 12.852 15.719 1 98.75 51 LEU B N 1
ATOM 3239 C CA . LEU B 1 51 ? 13.141 14.164 15.438 1 98.75 51 LEU B CA 1
ATOM 3240 C C . LEU B 1 51 ? 13.094 15.016 16.703 1 98.75 51 LEU B C 1
ATOM 3242 O O . LEU B 1 51 ? 13.43 16.203 16.672 1 98.75 51 LEU B O 1
ATOM 3246 N N . VAL B 1 52 ? 12.664 14.43 17.812 1 98.56 52 VAL B N 1
ATOM 3247 C CA . VAL B 1 52 ? 12.602 15.141 19.078 1 98.56 52 VAL B CA 1
ATOM 3248 C C . VAL B 1 52 ? 14 15.578 19.5 1 98.56 52 VAL B C 1
ATOM 3250 O O . VAL B 1 52 ? 14.195 16.719 19.922 1 98.56 52 VAL B O 1
ATOM 3253 N N . GLU B 1 53 ? 14.953 14.695 19.328 1 98 53 GLU B N 1
ATOM 3254 C CA . GLU B 1 53 ? 16.344 15.008 19.672 1 98 53 GLU B CA 1
ATOM 3255 C C . GLU B 1 53 ? 16.875 16.141 18.797 1 98 53 GLU B C 1
ATOM 3257 O O . GLU B 1 53 ? 17.719 16.922 19.234 1 98 53 GLU B O 1
ATOM 3262 N N . ALA B 1 54 ? 16.391 16.203 17.578 1 98.5 54 ALA B N 1
ATOM 3263 C CA . ALA B 1 54 ? 16.828 17.234 16.641 1 98.5 54 ALA B CA 1
ATOM 3264 C C . ALA B 1 54 ? 16.234 18.594 16.984 1 98.5 54 ALA B C 1
ATOM 3266 O O . ALA B 1 54 ? 16.625 19.625 16.422 1 98.5 54 ALA B O 1
ATOM 3267 N N . GLY B 1 55 ? 15.219 18.625 17.875 1 98.44 55 GLY B N 1
ATOM 3268 C CA . GLY B 1 55 ? 14.727 19.891 18.406 1 98.44 55 GLY B CA 1
ATOM 3269 C C . GLY B 1 55 ? 13.398 20.312 17.797 1 98.44 55 GLY B C 1
ATOM 3270 O O . GLY B 1 55 ? 13.055 21.5 17.812 1 98.44 55 GLY B O 1
ATOM 3271 N N . VAL B 1 56 ? 12.625 19.406 17.203 1 98.62 56 VAL B N 1
ATOM 3272 C CA . VAL B 1 56 ? 11.312 19.781 16.688 1 98.62 56 VAL B CA 1
ATOM 3273 C C . VAL B 1 56 ? 10.43 20.281 17.844 1 98.62 56 VAL B C 1
ATOM 3275 O O . VAL B 1 56 ? 10.656 19.938 19 1 98.62 56 VAL B O 1
ATOM 3278 N N . PHE B 1 57 ? 9.461 21.094 17.5 1 98.25 57 PHE B N 1
ATOM 3279 C CA . PHE B 1 57 ? 8.5 21.609 18.469 1 98.25 57 PHE B CA 1
ATOM 3280 C C . PHE B 1 57 ? 7.555 20.516 18.922 1 98.25 57 PHE B C 1
ATOM 3282 O O . PHE B 1 57 ? 7.164 20.469 20.094 1 98.25 57 PHE B O 1
ATOM 3289 N N . GLY B 1 58 ? 7.25 19.688 18.031 1 98.56 58 GLY B N 1
ATOM 3290 C CA . GLY B 1 58 ? 6.371 18.547 18.266 1 98.56 58 GLY B CA 1
ATOM 3291 C C . GLY B 1 58 ? 6.359 17.547 17.125 1 98.56 58 GLY B C 1
ATOM 3292 O O . GLY B 1 58 ? 7.043 17.75 16.109 1 98.56 58 GLY B O 1
ATOM 3293 N N . ILE B 1 59 ? 5.637 16.469 17.359 1 98.81 59 ILE B N 1
ATOM 3294 C CA . ILE B 1 59 ? 5.453 15.43 16.344 1 98.81 59 ILE B CA 1
ATOM 3295 C C . ILE B 1 59 ? 4.016 15.453 15.828 1 98.81 59 ILE B C 1
ATOM 3297 O O . ILE B 1 59 ? 3.07 15.531 16.625 1 98.81 59 ILE B O 1
ATOM 3301 N N . SER B 1 60 ? 3.92 15.477 14.555 1 98.62 60 SER B N 1
ATOM 3302 C CA . SER B 1 60 ? 2.611 15.445 13.906 1 98.62 60 SER B CA 1
ATOM 3303 C C . SER B 1 60 ? 2.412 14.148 13.133 1 98.62 60 SER B C 1
ATOM 3305 O O . SER B 1 60 ? 3.332 13.672 12.461 1 98.62 60 SER B O 1
ATOM 3307 N N . ASP B 1 61 ? 1.263 13.586 13.211 1 98.44 61 ASP B N 1
ATOM 3308 C CA . ASP B 1 61 ? 0.903 12.398 12.438 1 98.44 61 ASP B CA 1
ATOM 3309 C C . ASP B 1 61 ? -0.581 12.406 12.078 1 98.44 61 ASP B C 1
ATOM 3311 O O . ASP B 1 61 ? -1.382 13.07 12.734 1 98.44 61 ASP B O 1
ATOM 3315 N N . SER B 1 62 ? -0.93 11.672 11.047 1 97.62 62 SER B N 1
ATOM 3316 C CA . SER B 1 62 ? -2.303 11.695 10.555 1 97.62 62 SER B CA 1
ATOM 3317 C C . SER B 1 62 ? -3.131 10.57 11.172 1 97.62 62 SER B C 1
ATOM 3319 O O . SER B 1 62 ? -4.352 10.539 11.023 1 97.62 62 SER B O 1
ATOM 3321 N N . ARG B 1 63 ? -2.508 9.695 11.859 1 97.81 63 ARG B N 1
ATOM 3322 C CA . ARG B 1 63 ? -3.225 8.555 12.43 1 97.81 63 ARG B CA 1
ATOM 3323 C C . ARG B 1 63 ? -3.096 8.531 13.945 1 97.81 63 ARG B C 1
ATOM 3325 O O . ARG B 1 63 ? -1.987 8.586 14.484 1 97.81 63 ARG B O 1
ATOM 3332 N N . ILE B 1 64 ? -4.23 8.383 14.617 1 97.44 64 ILE B N 1
ATOM 3333 C CA . ILE B 1 64 ? -4.223 8.359 16.078 1 97.44 64 ILE B CA 1
ATOM 3334 C C . ILE B 1 64 ? -3.498 7.105 16.562 1 97.44 64 ILE B C 1
ATOM 3336 O O . ILE B 1 64 ? -2.838 7.129 17.609 1 97.44 64 ILE B O 1
ATOM 3340 N N . GLU B 1 65 ? -3.553 6.008 15.781 1 96.75 65 GLU B N 1
ATOM 3341 C CA . GLU B 1 65 ? -2.842 4.777 16.125 1 96.75 65 GLU B CA 1
ATOM 3342 C C . GLU B 1 65 ? -1.333 5.008 16.156 1 96.75 65 GLU B C 1
ATOM 3344 O O . GLU B 1 65 ? -0.641 4.461 17.016 1 96.75 65 GLU B O 1
ATOM 3349 N N . SER B 1 66 ? -0.856 5.797 15.242 1 97.75 66 SER B N 1
ATOM 3350 C CA . SER B 1 66 ? 0.564 6.129 15.203 1 97.75 66 SER B CA 1
ATOM 3351 C C . SER B 1 66 ? 0.969 6.957 16.422 1 97.75 66 SER B C 1
ATOM 3353 O O . SER B 1 66 ? 2.014 6.707 17.031 1 97.75 66 SER B O 1
ATOM 3355 N N . ILE B 1 67 ? 0.141 7.93 16.734 1 98.25 67 ILE B N 1
ATOM 3356 C CA . ILE B 1 67 ? 0.414 8.797 17.875 1 98.25 67 ILE B CA 1
ATOM 3357 C C . ILE B 1 67 ? 0.411 7.969 19.156 1 98.25 67 ILE B C 1
ATOM 3359 O O . ILE B 1 67 ? 1.305 8.109 20 1 98.25 67 ILE B O 1
ATOM 3363 N N . LYS B 1 68 ? -0.571 7.121 19.297 1 97.62 68 LYS B N 1
ATOM 3364 C CA . LYS B 1 68 ? -0.65 6.23 20.453 1 97.62 68 LYS B CA 1
ATOM 3365 C C . LYS B 1 68 ? 0.625 5.406 20.594 1 97.62 68 LYS B C 1
ATOM 3367 O O . LYS B 1 68 ? 1.193 5.32 21.688 1 97.62 68 LYS B O 1
ATOM 3372 N N . ARG B 1 69 ? 1.087 4.836 19.531 1 97 69 ARG B N 1
ATOM 3373 C CA . ARG B 1 69 ? 2.283 4 19.531 1 97 69 ARG B CA 1
ATOM 3374 C C . ARG B 1 69 ? 3.504 4.797 19.984 1 97 69 ARG B C 1
ATOM 3376 O O . ARG B 1 69 ? 4.312 4.309 20.781 1 97 69 ARG B O 1
ATOM 3383 N N . MET B 1 70 ? 3.639 5.988 19.453 1 97.94 70 MET B N 1
ATOM 3384 C CA . MET B 1 70 ? 4.773 6.828 19.828 1 97.94 70 MET B CA 1
ATOM 3385 C C . MET B 1 70 ? 4.68 7.254 21.281 1 97.94 70 MET B C 1
ATOM 3387 O O . MET B 1 70 ? 5.68 7.242 22 1 97.94 70 MET B O 1
ATOM 3391 N N . LYS B 1 71 ? 3.508 7.586 21.703 1 96.44 71 LYS B N 1
ATOM 3392 C CA . LYS B 1 71 ? 3.312 7.977 23.109 1 96.44 71 LYS B CA 1
ATOM 3393 C C . LYS B 1 71 ? 3.619 6.82 24.047 1 96.44 71 LYS B C 1
ATOM 3395 O O . LYS B 1 71 ? 4.242 7.012 25.094 1 96.44 71 LYS B O 1
ATOM 3400 N N . GLU B 1 72 ? 3.23 5.668 23.688 1 96.62 72 GLU B N 1
ATOM 3401 C CA . GLU B 1 72 ? 3.434 4.48 24.516 1 96.62 72 GLU B CA 1
ATOM 3402 C C . GLU B 1 72 ? 4.895 4.043 24.5 1 96.62 72 GLU B C 1
ATOM 3404 O O . GLU B 1 72 ? 5.32 3.254 25.344 1 96.62 72 GLU B O 1
ATOM 3409 N N . SER B 1 73 ? 5.594 4.543 23.625 1 95.88 73 SER B N 1
ATOM 3410 C CA . SER B 1 73 ? 7.031 4.293 23.609 1 95.88 73 SER B CA 1
ATOM 3411 C C . SER B 1 73 ? 7.785 5.32 24.438 1 95.88 73 SER B C 1
ATOM 3413 O O . SER B 1 73 ? 9.008 5.449 24.328 1 95.88 73 SER B O 1
ATOM 3415 N N . ASN B 1 74 ? 7.113 6.156 25.203 1 93.44 74 ASN B N 1
ATOM 3416 C CA . ASN B 1 74 ? 7.602 7.105 26.188 1 93.44 74 ASN B CA 1
ATOM 3417 C C . ASN B 1 74 ? 8.266 8.312 25.531 1 93.44 74 ASN B C 1
ATOM 3419 O O . ASN B 1 74 ? 9.258 8.836 26.047 1 93.44 74 ASN B O 1
ATOM 3423 N N . LEU B 1 75 ? 7.855 8.547 24.375 1 94.81 75 LEU B N 1
ATOM 3424 C CA . LEU B 1 75 ? 8.289 9.797 23.75 1 94.81 75 LEU B CA 1
ATOM 3425 C C . LEU B 1 75 ? 7.551 10.992 24.359 1 94.81 75 LEU B C 1
ATOM 3427 O O . LEU B 1 75 ? 6.316 11.008 24.391 1 94.81 75 LEU B O 1
ATOM 3431 N N . ASN B 1 76 ? 8.32 11.938 24.859 1 92.19 76 ASN B N 1
ATOM 3432 C CA . ASN B 1 76 ? 7.73 13.117 25.484 1 92.19 76 ASN B CA 1
ATOM 3433 C C . ASN B 1 76 ? 7.781 14.328 24.562 1 92.19 76 ASN B C 1
ATOM 3435 O O . ASN B 1 76 ? 8.828 14.977 24.438 1 92.19 76 ASN B O 1
ATOM 3439 N N . THR B 1 77 ? 6.742 14.68 24 1 97.25 77 THR B N 1
ATOM 3440 C CA . THR B 1 77 ? 6.594 15.82 23.094 1 97.25 77 THR B CA 1
ATOM 3441 C C . THR B 1 77 ? 5.121 16.125 22.859 1 97.25 77 THR B C 1
ATOM 3443 O O . THR B 1 77 ? 4.242 15.43 23.375 1 97.25 77 THR B O 1
ATOM 3446 N N . ASN B 1 78 ? 4.855 17.266 22.219 1 97 78 ASN B N 1
ATOM 3447 C CA . ASN B 1 78 ? 3.498 17.531 21.75 1 97 78 ASN B CA 1
ATOM 3448 C C . ASN B 1 78 ? 3.145 16.672 20.531 1 97 78 ASN B C 1
ATOM 3450 O O . ASN B 1 78 ? 3.932 16.578 19.594 1 97 78 ASN B O 1
ATOM 3454 N N . PHE B 1 79 ? 2.02 16.016 20.656 1 98.69 79 PHE B N 1
ATOM 3455 C CA . PHE B 1 79 ? 1.536 15.234 19.516 1 98.69 79 PHE B CA 1
ATOM 3456 C C . PHE B 1 79 ? 0.349 15.93 18.859 1 98.69 79 PHE B C 1
ATOM 3458 O O . PHE B 1 79 ? -0.637 16.25 19.516 1 98.69 79 PHE B O 1
ATOM 3465 N N . THR B 1 80 ? 0.489 16.188 17.594 1 98.69 80 THR B N 1
ATOM 3466 C CA . THR B 1 80 ? -0.571 16.828 16.828 1 98.69 80 THR B CA 1
ATOM 3467 C C . THR B 1 80 ? -1.188 15.836 15.836 1 98.69 80 THR B C 1
ATOM 3469 O O . THR B 1 80 ? -0.476 15.211 15.047 1 98.69 80 THR B O 1
ATOM 3472 N N . LEU B 1 81 ? -2.49 15.648 15.906 1 98.69 81 LEU B N 1
ATOM 3473 C CA . LEU B 1 81 ? -3.234 14.922 14.883 1 98.69 81 LEU B CA 1
ATOM 3474 C C . LEU B 1 81 ? -3.551 15.82 13.695 1 98.69 81 LEU B C 1
ATOM 3476 O O . LEU B 1 81 ? -4.344 16.75 13.812 1 98.69 81 LEU B O 1
ATOM 3480 N N . ILE B 1 82 ? -2.959 15.484 12.562 1 98 82 ILE B N 1
ATOM 3481 C CA . ILE B 1 82 ? -3.072 16.422 11.453 1 98 82 ILE B CA 1
ATOM 3482 C C . ILE B 1 82 ? -4.18 15.977 10.508 1 98 82 ILE B C 1
ATOM 3484 O O . ILE B 1 82 ? -4.605 16.734 9.633 1 98 82 ILE B O 1
ATOM 3488 N N . ARG B 1 83 ? -4.637 14.75 10.555 1 97.38 83 ARG B N 1
ATOM 3489 C CA . ARG B 1 83 ? -5.906 14.406 9.922 1 97.38 83 ARG B CA 1
ATOM 3490 C C . ARG B 1 83 ? -7.086 14.945 10.727 1 97.38 83 ARG B C 1
ATOM 3492 O O . ARG B 1 83 ? -7.043 14.969 11.953 1 97.38 83 ARG B O 1
ATOM 3499 N N . LEU B 1 84 ? -8.164 15.32 10.055 1 98.31 84 LEU B N 1
ATOM 3500 C CA . LEU B 1 84 ? -9.383 15.719 10.75 1 98.31 84 LEU B CA 1
ATOM 3501 C C . LEU B 1 84 ? -9.906 14.594 11.633 1 98.31 84 LEU B C 1
ATOM 3503 O O . LEU B 1 84 ? -9.891 13.43 11.227 1 98.31 84 LEU B O 1
ATOM 3507 N N . PRO B 1 85 ? -10.344 14.945 12.805 1 97.75 85 PRO B N 1
ATOM 3508 C CA . PRO B 1 85 ? -10.828 13.906 13.719 1 97.75 85 PRO B CA 1
ATOM 3509 C C . PRO B 1 85 ? -12.086 13.211 13.211 1 97.75 85 PRO B C 1
ATOM 3511 O O . PRO B 1 85 ? -12.945 13.844 12.586 1 97.75 85 PRO B O 1
ATOM 3514 N N . CYS B 1 86 ? -12.125 11.984 13.484 1 95.62 86 CYS B N 1
ATOM 3515 C CA . CYS B 1 86 ? -13.312 11.18 13.227 1 95.62 86 CYS B CA 1
ATOM 3516 C C . CYS B 1 86 ? -14.266 11.219 14.406 1 95.62 86 CYS B C 1
ATOM 3518 O O . CYS B 1 86 ? -13.852 11.031 15.555 1 95.62 86 CYS B O 1
ATOM 3520 N N . LEU B 1 87 ? -15.539 11.422 14.125 1 96.94 87 LEU B N 1
ATOM 3521 C CA . LEU B 1 87 ? -16.516 11.375 15.203 1 96.94 87 LEU B CA 1
ATOM 3522 C C . LEU B 1 87 ? -16.484 10.031 15.922 1 96.94 87 LEU B C 1
ATOM 3524 O O . LEU B 1 87 ? -16.672 9.969 17.141 1 96.94 87 LEU B O 1
ATOM 3528 N N . SER B 1 88 ? -16.125 9.008 15.188 1 93.56 88 SER B N 1
ATOM 3529 C CA . SER B 1 88 ? -16.125 7.66 15.742 1 93.56 88 SER B CA 1
ATOM 3530 C C . SER B 1 88 ? -14.906 7.422 16.609 1 93.56 88 SER B C 1
ATOM 3532 O O . SER B 1 88 ? -14.812 6.41 17.312 1 93.56 88 SER B O 1
ATOM 3534 N N . GLN B 1 89 ? -13.953 8.398 16.656 1 95 89 GLN B N 1
ATOM 3535 C CA . GLN B 1 89 ? -12.711 8.156 17.391 1 95 89 GLN B CA 1
ATOM 3536 C C . GLN B 1 89 ? -12.367 9.336 18.297 1 95 89 GLN B C 1
ATOM 3538 O O . GLN B 1 89 ? -11.211 9.5 18.688 1 95 89 GLN B O 1
ATOM 3543 N N . VAL B 1 90 ? -13.289 10.188 18.625 1 96.81 90 VAL B N 1
ATOM 3544 C CA . VAL B 1 90 ? -13.008 11.445 19.312 1 96.81 90 VAL B CA 1
ATOM 3545 C C . VAL B 1 90 ? -12.398 11.164 20.688 1 96.81 90 VAL B C 1
ATOM 3547 O O . VAL B 1 90 ? -11.516 11.898 21.141 1 96.81 90 VAL B O 1
ATOM 3550 N N . GLU B 1 91 ? -12.859 10.094 21.375 1 97.25 91 GLU B N 1
ATOM 3551 C CA . GLU B 1 91 ? -12.336 9.805 22.703 1 97.25 91 GLU B CA 1
ATOM 3552 C C . GLU B 1 91 ? -10.867 9.398 22.641 1 97.25 91 GLU B C 1
ATOM 3554 O O . GLU B 1 91 ? -10.055 9.844 23.453 1 97.25 91 GLU B O 1
ATOM 3559 N N . GLU B 1 92 ? -10.539 8.508 21.688 1 97 92 GLU B N 1
ATOM 3560 C CA . GLU B 1 92 ? -9.148 8.117 21.5 1 97 92 GLU B CA 1
ATOM 3561 C C . GLU B 1 92 ? -8.281 9.312 21.125 1 97 92 GLU B C 1
ATOM 3563 O O . GLU B 1 92 ? -7.129 9.414 21.562 1 97 92 GLU B O 1
ATOM 3568 N N . GLU B 1 93 ? -8.836 10.164 20.312 1 97.5 93 GLU B N 1
ATOM 3569 C CA . GLU B 1 93 ? -8.094 11.344 19.859 1 97.5 93 GLU B CA 1
ATOM 3570 C C . GLU B 1 93 ? -7.812 12.289 21.031 1 97.5 93 GLU B C 1
ATOM 3572 O O . GLU B 1 93 ? -6.703 12.812 21.156 1 97.5 93 GLU B O 1
ATOM 3577 N N . ILE B 1 94 ? -8.82 12.5 21.938 1 98.5 94 ILE B N 1
ATOM 3578 C CA . ILE B 1 94 ? -8.625 13.32 23.125 1 98.5 94 ILE B CA 1
ATOM 3579 C C . ILE B 1 94 ? -7.605 12.656 24.047 1 98.5 94 ILE B C 1
ATOM 3581 O O . ILE B 1 94 ? -6.766 13.336 24.656 1 98.5 94 ILE B O 1
ATOM 3585 N N . LYS B 1 95 ? -7.59 11.375 24.109 1 97.75 95 LYS B N 1
ATOM 3586 C CA . LYS B 1 95 ? -6.727 10.633 25.016 1 97.75 95 LYS B CA 1
ATOM 3587 C C . LYS B 1 95 ? -5.262 10.75 24.609 1 97.75 95 LYS B C 1
ATOM 3589 O O . LYS B 1 95 ? -4.375 10.867 25.453 1 97.75 95 LYS B O 1
ATOM 3594 N N . TYR B 1 96 ? -4.973 10.758 23.281 1 97.81 96 TYR B N 1
ATOM 3595 C CA . TYR B 1 96 ? -3.586 10.547 22.875 1 97.81 96 TYR B CA 1
ATOM 3596 C C . TYR B 1 96 ? -3.018 11.805 22.219 1 97.81 96 TYR B C 1
ATOM 3598 O O . TYR B 1 96 ? -1.84 12.125 22.391 1 97.81 96 TYR B O 1
ATOM 3606 N N . ALA B 1 97 ? -3.777 12.5 21.453 1 98.31 97 ALA B N 1
ATOM 3607 C CA . ALA B 1 97 ? -3.271 13.711 20.812 1 98.31 97 ALA B CA 1
ATOM 3608 C C . ALA B 1 97 ? -3.371 14.914 21.734 1 98.31 97 ALA B C 1
ATOM 3610 O O . ALA B 1 97 ? -4.328 15.039 22.5 1 98.31 97 ALA B O 1
ATOM 3611 N N . ASP B 1 98 ? -2.438 15.836 21.688 1 98.44 98 ASP B N 1
ATOM 3612 C CA . ASP B 1 98 ? -2.465 17.094 22.438 1 98.44 98 ASP B CA 1
ATOM 3613 C C . ASP B 1 98 ? -3.141 18.188 21.625 1 98.44 98 ASP B C 1
ATOM 3615 O O . ASP B 1 98 ? -3.744 19.109 22.203 1 98.44 98 ASP B O 1
ATOM 3619 N N . ILE B 1 99 ? -2.955 18.156 20.359 1 98.75 99 ILE B N 1
ATOM 3620 C CA . ILE B 1 99 ? -3.453 19.156 19.422 1 98.75 99 ILE B CA 1
ATOM 3621 C C . ILE B 1 99 ? -4.117 18.453 18.234 1 98.75 99 ILE B C 1
ATOM 3623 O O . ILE B 1 99 ? -3.689 17.375 17.812 1 98.75 99 ILE B O 1
ATOM 3627 N N . SER B 1 100 ? -5.18 18.938 17.672 1 98.75 100 SER B N 1
ATOM 3628 C CA . SER B 1 100 ? -5.762 18.406 16.438 1 98.75 100 SER B CA 1
ATOM 3629 C C . SER B 1 100 ? -6.152 19.531 15.484 1 98.75 100 SER B C 1
ATOM 3631 O O . SER B 1 100 ? -6.527 20.625 15.914 1 98.75 100 SER B O 1
ATOM 3633 N N . LEU B 1 101 ? -6.023 19.297 14.219 1 98.62 101 LEU B N 1
ATOM 3634 C CA . LEU B 1 101 ? -6.539 20.172 13.18 1 98.62 101 LEU B CA 1
ATOM 3635 C C . LEU B 1 101 ? -8.023 19.922 12.945 1 98.62 101 LEU B C 1
ATOM 3637 O O . LEU B 1 101 ? -8.477 18.781 12.969 1 98.62 101 LEU B O 1
ATOM 3641 N N . ASN B 1 102 ? -8.805 21 12.688 1 98.75 102 ASN B N 1
ATOM 3642 C CA . ASN B 1 102 ? -10.258 20.875 12.594 1 98.75 102 ASN B CA 1
ATOM 3643 C C . ASN B 1 102 ? -10.836 21.812 11.531 1 98.75 102 ASN B C 1
ATOM 3645 O O . ASN B 1 102 ? -10.305 22.906 11.312 1 98.75 102 ASN B O 1
ATOM 3649 N N . SER B 1 103 ? -11.984 21.328 10.984 1 98.38 103 SER B N 1
ATOM 3650 C CA . SER B 1 103 ? -12.664 22.188 10.023 1 98.38 103 SER B CA 1
ATOM 3651 C C . SER B 1 103 ? -14.18 22.109 10.18 1 98.38 103 SER B C 1
ATOM 3653 O O . SER B 1 103 ? -14.922 22.734 9.422 1 98.38 103 SER B O 1
ATOM 3655 N N . GLU B 1 104 ? -14.695 21.344 11.148 1 98.56 104 GLU B N 1
ATOM 3656 C CA . GLU B 1 104 ? -16.141 21.125 11.289 1 98.56 104 GLU B CA 1
ATOM 3657 C C . GLU B 1 104 ? -16.594 21.406 12.719 1 98.56 104 GLU B C 1
ATOM 3659 O O . GLU B 1 104 ? -16.047 20.859 13.672 1 98.56 104 GLU B O 1
ATOM 3664 N N . LEU B 1 105 ? -17.672 22.203 12.805 1 98.56 105 LEU B N 1
ATOM 3665 C CA . LEU B 1 105 ? -18.203 22.547 14.117 1 98.56 105 LEU B CA 1
ATOM 3666 C C . LEU B 1 105 ? -18.719 21.312 14.844 1 98.56 105 LEU B C 1
ATOM 3668 O O . LEU B 1 105 ? -18.547 21.188 16.062 1 98.56 105 LEU B O 1
ATOM 3672 N N . SER B 1 106 ? -19.391 20.438 14.102 1 98.31 106 SER B N 1
ATOM 3673 C CA . SER B 1 106 ? -19.922 19.234 14.727 1 98.31 106 SER B CA 1
ATOM 3674 C C . SER B 1 106 ? -18.828 18.406 15.367 1 98.31 106 SER B C 1
ATOM 3676 O O . SER B 1 106 ? -19 17.859 16.469 1 98.31 106 SER B O 1
ATOM 3678 N N . THR B 1 107 ? -17.703 18.297 14.742 1 98.5 107 THR B N 1
ATOM 3679 C CA . THR B 1 107 ? -16.562 17.562 15.281 1 98.5 107 THR B CA 1
ATOM 3680 C C . THR B 1 107 ? -15.992 18.281 16.5 1 98.5 107 THR B C 1
ATOM 3682 O O . THR B 1 107 ? -15.641 17.625 17.5 1 98.5 107 THR B O 1
ATOM 3685 N N . LEU B 1 108 ? -15.93 19.609 16.453 1 98.81 108 LEU B N 1
ATOM 3686 C CA . LEU B 1 108 ? -15.438 20.391 17.578 1 98.81 108 LEU B CA 1
ATOM 3687 C C . LEU B 1 108 ? -16.328 20.203 18.797 1 98.81 108 LEU B C 1
ATOM 3689 O O . LEU B 1 108 ? -15.844 20.078 19.922 1 98.81 108 LEU B O 1
ATOM 3693 N N . ARG B 1 109 ? -17.625 20.188 18.547 1 98.81 109 ARG B N 1
ATOM 3694 C CA . ARG B 1 109 ? -18.562 19.938 19.625 1 98.81 109 ARG B CA 1
ATOM 3695 C C . ARG B 1 109 ? -18.328 18.547 20.234 1 98.81 109 ARG B C 1
ATOM 3697 O O . ARG B 1 109 ? -18.344 18.391 21.453 1 98.81 109 ARG B O 1
ATOM 3704 N N . ALA B 1 110 ? -18.094 17.578 19.391 1 98.62 110 ALA B N 1
ATOM 3705 C CA . ALA B 1 110 ? -17.844 16.219 19.859 1 98.62 110 ALA B CA 1
ATOM 3706 C C . ALA B 1 110 ? -16.547 16.141 20.656 1 98.62 110 ALA B C 1
ATOM 3708 O O . ALA B 1 110 ? -16.469 15.453 21.672 1 98.62 110 ALA B O 1
ATOM 3709 N N . LEU B 1 111 ? -15.531 16.828 20.203 1 98.81 111 LEU B N 1
ATOM 3710 C CA . LEU B 1 111 ? -14.266 16.891 20.922 1 98.81 111 LEU B CA 1
ATOM 3711 C C . LEU B 1 111 ? -14.445 17.531 22.297 1 98.81 111 LEU B C 1
ATOM 3713 O O . LEU B 1 111 ? -13.891 17.062 23.281 1 98.81 111 LEU B O 1
ATOM 3717 N N . ASN B 1 112 ? -15.211 18.625 22.297 1 98.81 112 ASN B N 1
ATOM 3718 C CA . ASN B 1 112 ? -15.5 19.297 23.547 1 98.81 112 ASN B CA 1
ATOM 3719 C C . ASN B 1 112 ? -16.188 18.359 24.547 1 98.81 112 ASN B C 1
ATOM 3721 O O . ASN B 1 112 ? -15.82 18.344 25.734 1 98.81 112 ASN B O 1
ATOM 3725 N N . GLU B 1 113 ? -17.156 17.625 24.062 1 98.69 113 GLU B N 1
ATOM 3726 C CA . GLU B 1 113 ? -17.859 16.688 24.906 1 98.69 113 GLU B CA 1
ATOM 3727 C C . GLU B 1 113 ? -16.938 15.578 25.406 1 98.69 113 GLU B C 1
ATOM 3729 O O . GLU B 1 113 ? -16.984 15.203 26.578 1 98.69 113 GLU B O 1
ATOM 3734 N N . ALA B 1 114 ? -16.125 15.055 24.578 1 98.56 114 ALA B N 1
ATOM 3735 C CA . ALA B 1 114 ? -15.156 14.023 24.953 1 98.56 114 ALA B CA 1
ATOM 3736 C C . ALA B 1 114 ? -14.141 14.555 25.969 1 98.56 114 ALA B C 1
ATOM 3738 O O . ALA B 1 114 ? -13.734 13.836 26.875 1 98.56 114 ALA B O 1
ATOM 3739 N N . GLY B 1 115 ? -13.742 15.797 25.75 1 98.62 115 GLY B N 1
ATOM 3740 C CA . GLY B 1 115 ? -12.852 16.438 26.703 1 98.62 115 GLY B CA 1
ATOM 3741 C C . GLY B 1 115 ? -13.445 16.531 28.094 1 98.62 115 GLY B C 1
ATOM 3742 O O . GLY B 1 115 ? -12.75 16.297 29.094 1 98.62 115 GLY B O 1
ATOM 3743 N N . GLU B 1 116 ? -14.688 16.844 28.125 1 98.56 116 GLU B N 1
ATOM 3744 C CA . GLU B 1 116 ? -15.383 16.875 29.406 1 98.56 116 GLU B CA 1
ATOM 3745 C C . GLU B 1 116 ? -15.398 15.508 30.062 1 98.56 116 GLU B C 1
ATOM 3747 O O . GLU B 1 116 ? -15.086 15.383 31.25 1 98.56 116 GLU B O 1
ATOM 3752 N N . LYS B 1 117 ? -15.75 14.57 29.312 1 98.19 117 LYS B N 1
ATOM 3753 C CA . LYS B 1 117 ? -15.844 13.195 29.812 1 98.19 117 LYS B CA 1
ATOM 3754 C C . LYS B 1 117 ? -14.492 12.711 30.344 1 98.19 117 LYS B C 1
ATOM 3756 O O . LYS B 1 117 ? -14.438 12.031 31.375 1 98.19 117 LYS B O 1
ATOM 3761 N N . LEU B 1 118 ? -13.453 13.062 29.656 1 98.25 118 LEU B N 1
ATOM 3762 C CA . LEU B 1 118 ? -12.125 12.547 29.984 1 98.25 118 LEU B CA 1
ATOM 3763 C C . LEU B 1 118 ? -11.359 13.531 30.859 1 98.25 118 LEU B C 1
ATOM 3765 O O . LEU B 1 118 ? -10.211 13.289 31.234 1 98.25 118 LEU B O 1
ATOM 3769 N N . LYS B 1 119 ? -11.914 14.648 31.188 1 98.19 119 LYS B N 1
ATOM 3770 C CA . LYS B 1 119 ? -11.328 15.695 32.031 1 98.19 119 LYS B CA 1
ATOM 3771 C C . LYS B 1 119 ? -10 16.172 31.438 1 98.19 119 LYS B C 1
ATOM 3773 O O . LYS B 1 119 ? -9 16.234 32.156 1 98.19 119 LYS B O 1
ATOM 3778 N N . LYS B 1 120 ? -10.07 16.422 30.188 1 97.88 120 LYS B N 1
ATOM 3779 C CA . LYS B 1 120 ? -8.891 16.906 29.469 1 97.88 120 LYS B CA 1
ATOM 3780 C C . LYS B 1 120 ? -9.227 18.109 28.594 1 97.88 120 LYS B C 1
ATOM 3782 O O . LYS B 1 120 ? -10.266 18.125 27.922 1 97.88 120 LYS B O 1
ATOM 3787 N N . LYS B 1 121 ? -8.422 19.125 28.703 1 98.06 121 LYS B N 1
ATOM 3788 C CA . LYS B 1 121 ? -8.531 20.25 27.781 1 98.06 121 LYS B CA 1
ATOM 3789 C C . LYS B 1 121 ? -7.746 19.984 26.5 1 98.06 121 LYS B C 1
ATOM 3791 O O . LYS B 1 121 ? -6.574 19.609 26.547 1 98.06 121 LYS B O 1
ATOM 3796 N N . HIS B 1 122 ? -8.328 20.078 25.406 1 98.69 122 HIS B N 1
ATOM 3797 C CA . HIS B 1 122 ? -7.738 19.75 24.125 1 98.69 122 HIS B CA 1
ATOM 3798 C C . HIS B 1 122 ? -7.492 21 23.297 1 98.69 122 HIS B C 1
ATOM 3800 O O . HIS B 1 122 ? -8.328 21.906 23.266 1 98.69 122 HIS B O 1
ATOM 3806 N N . ARG B 1 123 ? -6.34 21.094 22.688 1 98.81 123 ARG B N 1
ATOM 3807 C CA . ARG B 1 123 ? -6 22.234 21.859 1 98.81 123 ARG B CA 1
ATOM 3808 C C . ARG B 1 123 ? -6.445 22 20.406 1 98.81 123 ARG B C 1
ATOM 3810 O O . ARG B 1 123 ? -6.223 20.938 19.859 1 98.81 123 ARG B O 1
ATOM 3817 N N . VAL B 1 124 ? -7.07 23 19.828 1 98.88 124 VAL B N 1
ATOM 3818 C CA . VAL B 1 124 ? -7.574 22.828 18.469 1 98.88 124 VAL B CA 1
ATOM 3819 C C . VAL B 1 124 ? -7.012 23.922 17.562 1 98.88 124 VAL B C 1
ATOM 3821 O O . VAL B 1 124 ? -6.84 25.062 18 1 98.88 124 VAL B O 1
ATOM 3824 N N . VAL B 1 125 ? -6.668 23.578 16.391 1 98.88 125 VAL B N 1
ATOM 3825 C CA . VAL B 1 125 ? -6.289 24.484 15.312 1 98.88 125 VAL B CA 1
ATOM 3826 C C . VAL B 1 125 ? -7.379 24.484 14.242 1 98.88 125 VAL B C 1
ATOM 3828 O O . VAL B 1 125 ? -7.766 23.438 13.727 1 98.88 125 VAL B O 1
ATOM 3831 N N . ILE B 1 126 ? -7.887 25.641 13.891 1 98.81 126 ILE B N 1
ATOM 3832 C CA . ILE B 1 126 ? -8.93 25.766 12.875 1 98.81 126 ILE B CA 1
ATOM 3833 C C . ILE B 1 126 ? -8.281 25.953 11.5 1 98.81 126 ILE B C 1
ATOM 3835 O O . ILE B 1 126 ? -7.477 26.875 11.312 1 98.81 126 ILE B O 1
ATOM 3839 N N . MET B 1 127 ? -8.648 25.078 10.57 1 98.44 127 MET B N 1
ATOM 3840 C CA . MET B 1 127 ? -8.047 25.094 9.242 1 98.44 127 MET B CA 1
ATOM 3841 C C . MET B 1 127 ? -8.836 25.984 8.297 1 98.44 127 MET B C 1
ATOM 3843 O O . MET B 1 127 ? -10.055 25.859 8.195 1 98.44 127 MET B O 1
ATOM 3847 N N . VAL B 1 128 ? -8.109 26.797 7.609 1 97.94 128 VAL B N 1
ATOM 3848 C CA . VAL B 1 128 ? -8.672 27.734 6.641 1 97.94 128 VAL B CA 1
ATOM 3849 C C . VAL B 1 128 ? -8.328 27.281 5.223 1 97.94 128 VAL B C 1
ATOM 3851 O O . VAL B 1 128 ? -7.203 26.859 4.957 1 97.94 128 VAL B O 1
ATOM 3854 N N . GLU B 1 129 ? -9.336 27.312 4.324 1 96.56 129 GLU B N 1
ATOM 3855 C CA . GLU B 1 129 ? -9.117 26.969 2.922 1 96.56 129 GLU B CA 1
ATOM 3856 C C . GLU B 1 129 ? -8.469 28.125 2.166 1 96.56 129 GLU B C 1
ATOM 3858 O O . GLU B 1 129 ? -9.039 29.219 2.092 1 96.56 129 GLU B O 1
ATOM 3863 N N . MET B 1 130 ? -7.301 27.828 1.601 1 95.25 130 MET B N 1
ATOM 3864 C CA . MET B 1 130 ? -6.574 28.891 0.911 1 95.25 130 MET B CA 1
ATOM 3865 C C . MET B 1 130 ? -6.363 28.531 -0.559 1 95.25 130 MET B C 1
ATOM 3867 O O . MET B 1 130 ? -5.543 29.156 -1.237 1 95.25 130 MET B O 1
ATOM 3871 N N . GLY B 1 131 ? -6.992 27.484 -1.002 1 93.69 131 GLY B N 1
ATOM 3872 C CA . GLY B 1 131 ? -6.941 27.25 -2.436 1 93.69 131 GLY B CA 1
ATOM 3873 C C . GLY B 1 131 ? -6.645 25.797 -2.791 1 93.69 131 GLY B C 1
ATOM 3874 O O . GLY B 1 131 ? -6.879 25.375 -3.922 1 93.69 131 GLY B O 1
ATOM 3875 N N . ASP B 1 132 ? -6.125 25.016 -1.865 1 92.44 132 ASP B N 1
ATOM 3876 C CA . ASP B 1 132 ? -5.738 23.625 -2.143 1 92.44 132 ASP B CA 1
ATOM 3877 C C . ASP B 1 132 ? -6.965 22.734 -2.273 1 92.44 132 ASP B C 1
ATOM 3879 O O . ASP B 1 132 ? -6.875 21.625 -2.793 1 92.44 132 ASP B O 1
ATOM 3883 N N . ILE B 1 133 ? -8.055 23.141 -1.703 1 93.06 133 ILE B N 1
ATOM 3884 C CA . ILE B 1 133 ? -9.383 22.547 -1.786 1 93.06 133 ILE B CA 1
ATOM 3885 C C . ILE B 1 133 ? -9.359 21.156 -1.167 1 93.06 133 ILE B C 1
ATOM 3887 O O . ILE B 1 133 ? -10.062 20.25 -1.636 1 93.06 133 ILE B O 1
ATOM 3891 N N . ARG B 1 134 ? -8.438 20.891 -0.328 1 93.75 134 ARG B N 1
ATOM 3892 C CA . ARG B 1 134 ? -8.508 19.719 0.536 1 93.75 134 ARG B CA 1
ATOM 3893 C C . ARG B 1 134 ? -9.414 19.984 1.736 1 93.75 134 ARG B C 1
ATOM 3895 O O . ARG B 1 134 ? -10.633 20.078 1.591 1 93.75 134 ARG B O 1
ATOM 3902 N N . GLU B 1 135 ? -8.875 20.062 2.955 1 95 135 GLU B N 1
ATOM 3903 C CA . GLU B 1 135 ? -9.703 20.391 4.109 1 95 135 GLU B CA 1
ATOM 3904 C C . GLU B 1 135 ? -9.562 21.859 4.48 1 95 135 GLU B C 1
ATOM 3906 O O . GLU B 1 135 ? -8.539 22.484 4.199 1 95 135 GLU B O 1
ATOM 3911 N N . GLY B 1 136 ? -10.586 22.422 5.141 1 97.31 136 GLY B N 1
ATOM 3912 C CA . GLY B 1 136 ? -10.555 23.781 5.652 1 97.31 136 GLY B CA 1
ATOM 3913 C C . GLY B 1 136 ? -11.836 24.547 5.398 1 97.31 136 GLY B C 1
ATOM 3914 O O . GLY B 1 136 ? -12.617 24.188 4.512 1 97.31 136 GLY B O 1
ATOM 3915 N N . ILE B 1 137 ? -12.016 25.609 6.141 1 98 137 ILE B N 1
ATOM 3916 C CA . ILE B 1 137 ? -13.195 26.453 6.016 1 98 137 ILE B CA 1
ATOM 3917 C C . ILE B 1 137 ? -12.953 27.547 4.969 1 98 137 ILE B C 1
ATOM 3919 O O . ILE B 1 137 ? -12.039 28.359 5.121 1 98 137 ILE B O 1
ATOM 3923 N N . TRP B 1 138 ? -13.789 27.516 3.986 1 94.81 138 TRP B N 1
ATOM 3924 C CA . TRP B 1 138 ? -13.664 28.453 2.879 1 94.81 138 TRP B CA 1
ATOM 3925 C C . TRP B 1 138 ? -14.484 29.719 3.139 1 94.81 138 TRP B C 1
ATOM 3927 O O . TRP B 1 138 ? -14 30.828 2.945 1 94.81 138 TRP B O 1
ATOM 3937 N N . ASN B 1 139 ? -15.664 29.547 3.617 1 95.62 139 ASN B N 1
ATOM 3938 C CA . ASN B 1 139 ? -16.594 30.641 3.859 1 95.62 139 ASN B CA 1
ATOM 3939 C C . ASN B 1 139 ? -16.203 31.453 5.094 1 95.62 139 ASN B C 1
ATOM 3941 O O . ASN B 1 139 ? -16.156 30.922 6.203 1 95.62 139 ASN B O 1
ATOM 3945 N N . ARG B 1 140 ? -16.031 32.781 4.961 1 96.19 140 ARG B N 1
ATOM 3946 C CA . ARG B 1 140 ? -15.555 33.625 6.039 1 96.19 140 ARG B CA 1
ATOM 3947 C C . ARG B 1 140 ? -16.578 33.719 7.164 1 96.19 140 ARG B C 1
ATOM 3949 O O . ARG B 1 140 ? -16.219 33.75 8.344 1 96.19 140 ARG B O 1
ATOM 3956 N N . GLU B 1 141 ? -17.797 33.781 6.77 1 97.38 141 GLU B N 1
ATOM 3957 C CA . GLU B 1 141 ? -18.859 33.875 7.777 1 97.38 141 GLU B CA 1
ATOM 3958 C C . GLU B 1 141 ? -18.891 32.594 8.625 1 97.38 141 GLU B C 1
ATOM 3960 O O . GLU B 1 141 ? -19.094 32.656 9.836 1 97.38 141 GLU B O 1
ATOM 3965 N N . GLU B 1 142 ? -18.75 31.484 7.945 1 97.75 142 GLU B N 1
ATOM 3966 C CA . GLU B 1 142 ? -18.672 30.234 8.68 1 97.75 142 GLU B CA 1
ATOM 3967 C C . GLU B 1 142 ? -17.469 30.203 9.602 1 97.75 142 GLU B C 1
ATOM 3969 O O . GLU B 1 142 ? -17.562 29.719 10.742 1 97.75 142 GLU B O 1
ATOM 3974 N N . LEU B 1 143 ? -16.375 30.703 9.07 1 98.44 143 LEU B N 1
ATOM 3975 C CA . LEU B 1 143 ? -15.156 30.75 9.867 1 98.44 143 LEU B CA 1
ATOM 3976 C C . LEU B 1 143 ? -15.367 31.531 11.156 1 98.44 143 LEU B C 1
ATOM 3978 O O . LEU B 1 143 ? -15.016 31.062 12.242 1 98.44 143 LEU B O 1
ATOM 3982 N N . TYR B 1 144 ? -15.977 32.719 11.016 1 98.44 144 TYR B N 1
ATOM 3983 C CA . TYR B 1 144 ? -16.266 33.562 12.18 1 98.44 144 TYR B CA 1
ATOM 3984 C C . TYR B 1 144 ? -17.203 32.844 13.148 1 98.44 144 TYR B C 1
ATOM 3986 O O . TYR B 1 144 ? -17 32.906 14.359 1 98.44 144 TYR B O 1
ATOM 3994 N N . PHE B 1 145 ? -18.156 32.188 12.547 1 98.56 145 PHE B N 1
ATOM 3995 C CA . PHE B 1 145 ? -19.125 31.5 13.367 1 98.56 145 PHE B CA 1
ATOM 3996 C C . PHE B 1 145 ? -18.469 30.375 14.156 1 98.56 145 PHE B C 1
ATOM 3998 O O . PHE B 1 145 ? -18.703 30.234 15.359 1 98.56 145 PHE B O 1
ATOM 4005 N N . VAL B 1 146 ? -17.656 29.562 13.539 1 98.62 146 VAL B N 1
ATOM 4006 C CA . VAL B 1 146 ? -16.984 28.438 14.172 1 98.62 146 VAL B CA 1
ATOM 4007 C C . VAL B 1 146 ? -16.062 28.938 15.281 1 98.62 146 VAL B C 1
ATOM 4009 O O . VAL B 1 146 ? -16.062 28.391 16.391 1 98.62 146 VAL B O 1
ATOM 4012 N N . VAL B 1 147 ? -15.289 29.984 15 1 98.69 147 VAL B N 1
ATOM 4013 C CA . VAL B 1 147 ? -14.367 30.547 15.984 1 98.69 147 VAL B CA 1
ATOM 4014 C C . VAL B 1 147 ? -15.148 31.031 17.203 1 98.69 147 VAL B C 1
ATOM 4016 O O . VAL B 1 147 ? -14.766 30.734 18.344 1 98.69 147 VAL B O 1
ATOM 4019 N N . ARG B 1 148 ? -16.234 31.734 16.953 1 98.56 148 ARG B N 1
ATOM 4020 C CA . ARG B 1 148 ? -17.078 32.219 18.031 1 98.56 148 ARG B CA 1
ATOM 4021 C C . ARG B 1 148 ? -17.578 31.062 18.906 1 98.56 148 ARG B C 1
ATOM 4023 O O . ARG B 1 148 ? -17.547 31.141 20.141 1 98.56 148 ARG B O 1
ATOM 4030 N N . GLU B 1 149 ? -18.016 30.016 18.297 1 98.69 149 GLU B N 1
ATOM 4031 C CA . GLU B 1 149 ? -18.547 28.859 19.016 1 98.69 149 GLU B CA 1
ATOM 4032 C C . GLU B 1 149 ? -17.453 28.156 19.812 1 98.69 149 GLU B C 1
ATOM 4034 O O . GLU B 1 149 ? -17.672 27.734 20.953 1 98.69 149 GLU B O 1
ATOM 4039 N N . VAL B 1 150 ? -16.281 27.984 19.25 1 98.75 150 VAL B N 1
ATOM 4040 C CA . VAL B 1 150 ? -15.18 27.297 19.906 1 98.75 150 VAL B CA 1
ATOM 4041 C C . VAL B 1 150 ? -14.773 28.047 21.172 1 98.75 150 VAL B C 1
ATOM 4043 O O . VAL B 1 150 ? -14.461 27.438 22.188 1 98.75 150 VAL B O 1
ATOM 4046 N N . LEU B 1 151 ? -14.805 29.375 21.125 1 98.5 151 LEU B N 1
ATOM 4047 C CA . LEU B 1 151 ? -14.391 30.219 22.25 1 98.5 151 LEU B CA 1
ATOM 4048 C C . LEU B 1 151 ? -15.328 30.016 23.438 1 98.5 151 LEU B C 1
ATOM 4050 O O . LEU B 1 151 ? -14.953 30.328 24.578 1 98.5 151 LEU B O 1
ATOM 4054 N N . LYS B 1 152 ? -16.484 29.484 23.172 1 98.38 152 LYS B N 1
ATOM 4055 C CA . LYS B 1 152 ? -17.453 29.234 24.234 1 98.38 152 LYS B CA 1
ATOM 4056 C C . LYS B 1 152 ? -17.25 27.844 24.844 1 98.38 152 LYS B C 1
ATOM 4058 O O . LYS B 1 152 ? -17.812 27.547 25.906 1 98.38 152 LYS B O 1
ATOM 4063 N N . MET B 1 153 ? -16.516 27.016 24.25 1 98.56 153 MET B N 1
ATOM 4064 C CA . MET B 1 153 ? -16.359 25.641 24.688 1 98.56 153 MET B CA 1
ATOM 4065 C C . MET B 1 153 ? -15.32 25.531 25.797 1 98.56 153 MET B C 1
ATOM 4067 O O . MET B 1 153 ? -14.164 25.922 25.609 1 98.56 153 MET B O 1
ATOM 4071 N N . LYS B 1 154 ? -15.641 24.906 26.859 1 98.25 154 LYS B N 1
ATOM 4072 C CA . LYS B 1 154 ? -14.836 24.938 28.078 1 98.25 154 LYS B CA 1
ATOM 4073 C C . LYS B 1 154 ? -13.695 23.938 28.016 1 98.25 154 LYS B C 1
ATOM 4075 O O . LYS B 1 154 ? -12.688 24.078 28.703 1 98.25 154 LYS B O 1
ATOM 4080 N N . ASN B 1 155 ? -13.891 22.875 27.219 1 98.62 155 ASN B N 1
ATOM 4081 C CA . ASN B 1 155 ? -12.906 21.797 27.203 1 98.62 155 ASN B CA 1
ATOM 4082 C C . ASN B 1 155 ? -12.023 21.859 25.969 1 98.62 155 ASN B C 1
ATOM 4084 O O . ASN B 1 155 ? -11.297 20.906 25.656 1 98.62 155 ASN B O 1
ATOM 4088 N N . LEU B 1 156 ? -12.094 22.953 25.203 1 98.75 156 LEU B N 1
ATOM 4089 C CA . LEU B 1 156 ? -11.203 23.203 24.078 1 98.75 156 LEU B CA 1
ATOM 4090 C C . LEU B 1 156 ? -10.438 24.5 24.281 1 98.75 156 LEU B C 1
ATOM 4092 O O . LEU B 1 156 ? -10.922 25.422 24.938 1 98.75 156 LEU B O 1
ATOM 4096 N N . GLU B 1 157 ? -9.25 24.5 23.859 1 98.69 157 GLU B N 1
ATOM 4097 C CA . GLU B 1 157 ? -8.438 25.703 23.719 1 98.69 157 GLU B CA 1
ATOM 4098 C C . GLU B 1 157 ? -8.164 26.016 22.25 1 98.69 157 GLU B C 1
ATOM 4100 O O . GLU B 1 157 ? -7.57 25.203 21.531 1 98.69 157 GLU B O 1
ATOM 4105 N N . LEU B 1 158 ? -8.695 27.141 21.797 1 98.69 158 LEU B N 1
ATOM 4106 C CA . LEU B 1 158 ? -8.328 27.578 20.453 1 98.69 158 LEU B CA 1
ATOM 4107 C C . LEU B 1 158 ? -6.848 27.938 20.391 1 98.69 158 LEU B C 1
ATOM 4109 O O . LEU B 1 158 ? -6.469 29.094 20.656 1 98.69 158 LEU B O 1
ATOM 4113 N N . PHE B 1 159 ? -6.07 26.969 19.984 1 98.5 159 PHE B N 1
ATOM 4114 C CA . PHE B 1 159 ? -4.617 27.031 20.031 1 98.5 159 PHE B CA 1
ATOM 4115 C C . PHE B 1 159 ? -4.062 27.797 18.828 1 98.5 159 PHE B C 1
ATOM 4117 O O . PHE B 1 159 ? -3.031 28.453 18.922 1 98.5 159 PHE B O 1
ATOM 4124 N N . GLY B 1 160 ? -4.773 27.656 17.734 1 98.38 160 GLY B N 1
ATOM 4125 C CA . GLY B 1 160 ? -4.262 28.344 16.562 1 98.38 160 GLY B CA 1
ATOM 4126 C C . GLY B 1 160 ? -5.18 28.234 15.359 1 98.38 160 GLY B C 1
ATOM 4127 O O . GLY B 1 160 ? -6.336 27.828 15.492 1 98.38 160 GLY B O 1
ATOM 4128 N N . VAL B 1 161 ? -4.641 28.75 14.219 1 98.5 161 VAL B N 1
ATOM 4129 C CA . VAL B 1 161 ? -5.246 28.641 12.898 1 98.5 161 VAL B CA 1
ATOM 4130 C C . VAL B 1 161 ? -4.219 28.109 11.898 1 98.5 161 VAL B C 1
ATOM 4132 O O . VAL B 1 161 ? -3.012 28.281 12.086 1 98.5 161 VAL B O 1
ATOM 4135 N N . GLY B 1 162 ? -4.684 27.328 10.984 1 98.06 162 GLY B N 1
ATOM 4136 C CA . GLY B 1 162 ? -3.758 26.734 10.023 1 98.06 162 GLY B CA 1
ATOM 4137 C C . GLY B 1 162 ? -4.32 26.656 8.617 1 98.06 162 GLY B C 1
ATOM 4138 O O . GLY B 1 162 ? -5.492 26.969 8.398 1 98.06 162 GLY B O 1
ATOM 4139 N N . THR B 1 163 ? -3.441 26.328 7.68 1 96.75 163 THR B N 1
ATOM 4140 C CA . THR B 1 163 ? -3.811 26.062 6.293 1 96.75 163 THR B CA 1
ATOM 4141 C C . THR B 1 163 ? -2.908 25 5.684 1 96.75 163 THR B C 1
ATOM 4143 O O . THR B 1 163 ? -1.923 24.594 6.301 1 96.75 163 THR B O 1
ATOM 4146 N N . ASN B 1 164 ? -3.33 24.438 4.566 1 93.06 164 ASN B N 1
ATOM 4147 C CA . ASN B 1 164 ? -2.555 23.422 3.857 1 93.06 164 ASN B CA 1
ATOM 4148 C C . ASN B 1 164 ? -2.285 23.828 2.412 1 93.06 164 ASN B C 1
ATOM 4150 O O . ASN B 1 164 ? -3.148 24.422 1.757 1 93.06 164 ASN B O 1
ATOM 4154 N N . PHE B 1 165 ? -1.093 23.422 1.94 1 91.25 165 PHE B N 1
ATOM 4155 C CA . PHE B 1 165 ? -0.696 23.656 0.558 1 91.25 165 PHE B CA 1
ATOM 4156 C C . PHE B 1 165 ? -0.129 22.391 -0.068 1 91.25 165 PHE B C 1
ATOM 4158 O O . PHE B 1 165 ? 0.396 21.531 0.636 1 91.25 165 PHE B O 1
ATOM 4165 N N . THR B 1 166 ? -0.266 22.203 -1.441 1 88.12 166 THR B N 1
ATOM 4166 C CA . THR B 1 166 ? 0.462 21.297 -2.32 1 88.12 166 THR B CA 1
ATOM 4167 C C . THR B 1 166 ? -0.005 19.859 -2.115 1 88.12 166 THR B C 1
ATOM 4169 O O . THR B 1 166 ? 0.56 18.922 -2.695 1 88.12 166 THR B O 1
ATOM 4172 N N . CYS B 1 167 ? -1.022 19.625 -1.378 1 87.06 167 CYS B N 1
ATOM 4173 C CA . CYS B 1 167 ? -1.373 18.266 -1.015 1 87.06 167 CYS B CA 1
ATOM 4174 C C . CYS B 1 167 ? -2.4 17.688 -1.982 1 87.06 167 CYS B C 1
ATOM 4176 O O . CYS B 1 167 ? -2.182 16.625 -2.57 1 87.06 167 CYS B O 1
ATOM 4178 N N . PHE B 1 168 ? -3.477 18.328 -2.184 1 88.94 168 PHE B N 1
ATOM 4179 C CA . PHE B 1 168 ? -4.543 17.812 -3.037 1 88.94 168 PHE B CA 1
ATOM 4180 C C . PHE B 1 168 ? -4.59 18.578 -4.359 1 88.94 168 PHE B C 1
ATOM 4182 O O . PHE B 1 168 ? -4.359 17.984 -5.422 1 88.94 168 PHE B O 1
ATOM 4189 N N . GLY B 1 169 ? -4.68 19.828 -4.312 1 88.44 169 GLY B N 1
ATOM 4190 C CA . GLY B 1 169 ? -4.785 20.656 -5.5 1 88.44 169 GLY B CA 1
ATOM 4191 C C . GLY B 1 169 ? -3.439 21.031 -6.086 1 88.44 169 GLY B C 1
ATOM 4192 O O . GLY B 1 169 ? -3.369 21.594 -7.184 1 88.44 169 GLY B O 1
ATOM 4193 N N . GLY B 1 170 ? -2.396 20.797 -5.336 1 89 170 GLY B N 1
ATOM 4194 C CA . GLY B 1 170 ? -1.051 21.078 -5.801 1 89 170 GLY B CA 1
ATOM 4195 C C . GLY B 1 170 ? -0.697 22.562 -5.707 1 89 170 GLY B C 1
ATOM 4196 O O . GLY B 1 170 ? 0.202 23.031 -6.406 1 89 170 GLY B O 1
ATOM 4197 N N . VAL B 1 171 ? -1.438 23.312 -4.969 1 90.81 171 VAL B N 1
ATOM 4198 C CA . VAL B 1 171 ? -1.217 24.75 -4.871 1 90.81 171 VAL B CA 1
ATOM 4199 C C . VAL B 1 171 ? 0.104 25.031 -4.156 1 90.81 171 VAL B C 1
ATOM 4201 O O . VAL B 1 171 ? 0.281 24.641 -2.998 1 90.81 171 VAL B O 1
ATOM 4204 N N . ILE B 1 172 ? 0.962 25.703 -4.797 1 92.31 172 ILE B N 1
ATOM 4205 C CA . ILE B 1 172 ? 2.27 26.047 -4.242 1 92.31 172 ILE B CA 1
ATOM 4206 C C . ILE B 1 172 ? 2.145 27.25 -3.328 1 92.31 172 ILE B C 1
ATOM 4208 O O . ILE B 1 172 ? 1.493 28.234 -3.68 1 92.31 172 ILE B O 1
ATOM 4212 N N . PRO B 1 173 ? 2.701 27.156 -2.105 1 94.06 173 PRO B N 1
ATOM 4213 C CA . PRO B 1 173 ? 2.691 28.359 -1.259 1 94.06 173 PRO B CA 1
ATOM 4214 C C . PRO B 1 173 ? 3.553 29.484 -1.82 1 94.06 173 PRO B C 1
ATOM 4216 O O . PRO B 1 173 ? 4.699 29.25 -2.211 1 94.06 173 PRO B O 1
ATOM 4219 N N . THR B 1 174 ? 3 30.594 -1.96 1 94.56 174 THR B N 1
ATOM 4220 C CA . THR B 1 174 ? 3.699 31.812 -2.359 1 94.56 174 THR B CA 1
ATOM 4221 C C . THR B 1 174 ? 3.621 32.875 -1.26 1 94.56 174 THR B C 1
ATOM 4223 O O . THR B 1 174 ? 2.82 32.75 -0.33 1 94.56 174 THR B O 1
ATOM 4226 N N . GLU B 1 175 ? 4.492 33.844 -1.339 1 95.5 175 GLU B N 1
ATOM 4227 C CA . GLU B 1 175 ? 4.426 34.969 -0.395 1 95.5 175 GLU B CA 1
ATOM 4228 C C . GLU B 1 175 ? 3.045 35.594 -0.402 1 95.5 175 GLU B C 1
ATOM 4230 O O . GLU B 1 175 ? 2.502 35.938 0.655 1 95.5 175 GLU B O 1
ATOM 4235 N N . GLU B 1 176 ? 2.545 35.781 -1.555 1 95 176 GLU B N 1
ATOM 4236 C CA . GLU B 1 176 ? 1.226 36.375 -1.7 1 95 176 GLU B CA 1
ATOM 4237 C C . GLU B 1 176 ? 0.157 35.562 -0.991 1 95 176 GLU B C 1
ATOM 4239 O O . GLU B 1 176 ? -0.714 36.094 -0.315 1 95 176 GLU B O 1
ATOM 4244 N N . LYS B 1 177 ? 0.202 34.281 -1.111 1 93.94 177 LYS B N 1
ATOM 4245 C CA . LYS B 1 177 ? -0.762 33.406 -0.467 1 93.94 177 LYS B CA 1
ATOM 4246 C C . LYS B 1 177 ? -0.672 33.5 1.053 1 93.94 177 LYS B C 1
ATOM 4248 O O . LYS B 1 177 ? -1.688 33.438 1.747 1 93.94 177 LYS B O 1
ATOM 4253 N N . TYR B 1 178 ? 0.53 33.594 1.501 1 95.75 178 TYR B N 1
ATOM 4254 C CA . TYR B 1 178 ? 0.713 33.719 2.941 1 95.75 178 TYR B CA 1
ATOM 4255 C C . TYR B 1 178 ? 0.174 35.062 3.436 1 95.75 178 TYR B C 1
ATOM 4257 O O . TYR B 1 178 ? -0.399 35.156 4.523 1 95.75 178 TYR B O 1
ATOM 4265 N N . MET B 1 179 ? 0.386 36.062 2.602 1 96.38 179 MET B N 1
ATOM 4266 C CA . MET B 1 179 ? -0.145 37.375 2.984 1 96.38 179 MET B CA 1
ATOM 4267 C C . MET B 1 179 ? -1.666 37.312 3.078 1 96.38 179 MET B C 1
ATOM 4269 O O . MET B 1 179 ? -2.248 37.875 4.012 1 96.38 179 MET B O 1
ATOM 4273 N N . ASP B 1 180 ? -2.273 36.688 2.105 1 96 180 ASP B N 1
ATOM 4274 C CA . ASP B 1 180 ? -3.721 36.531 2.148 1 96 180 ASP B CA 1
ATOM 4275 C C . ASP B 1 180 ? -4.148 35.781 3.404 1 96 180 ASP B C 1
ATOM 4277 O O . ASP B 1 180 ? -5.137 36.125 4.047 1 96 180 ASP B O 1
ATOM 4281 N N . PHE B 1 181 ? -3.471 34.781 3.725 1 97.06 181 PHE B N 1
ATOM 4282 C CA . PHE B 1 181 ? -3.758 33.938 4.895 1 97.06 181 PHE B CA 1
ATOM 4283 C C . PHE B 1 181 ? -3.613 34.75 6.176 1 97.06 181 PHE B C 1
ATOM 4285 O O . PHE B 1 181 ? -4.488 34.719 7.047 1 97.06 181 PHE B O 1
ATOM 4292 N N . ILE B 1 182 ? -2.564 35.531 6.293 1 97.25 182 ILE B N 1
ATOM 4293 C CA . ILE B 1 182 ? -2.285 36.344 7.477 1 97.25 182 ILE B CA 1
ATOM 4294 C C . ILE B 1 182 ? -3.369 37.406 7.641 1 97.25 182 ILE B C 1
ATOM 4296 O O . ILE B 1 182 ? -3.76 37.719 8.766 1 97.25 182 ILE B O 1
ATOM 4300 N N . GLU B 1 183 ? -3.824 37.906 6.539 1 97.81 183 GLU B N 1
ATOM 4301 C CA . GLU B 1 183 ? -4.918 38.844 6.621 1 97.81 183 GLU B CA 1
ATOM 4302 C C . GLU B 1 183 ? -6.133 38.25 7.32 1 97.81 183 GLU B C 1
ATOM 4304 O O . GLU B 1 183 ? -6.781 38.938 8.125 1 97.81 183 GLU B O 1
ATOM 4309 N N . ILE B 1 184 ? -6.461 37.062 6.965 1 97.94 184 ILE B N 1
ATOM 4310 C CA . ILE B 1 184 ? -7.574 36.344 7.594 1 97.94 184 ILE B CA 1
ATOM 4311 C C . ILE B 1 184 ? -7.285 36.156 9.078 1 97.94 184 ILE B C 1
ATOM 4313 O O . ILE B 1 184 ? -8.156 36.375 9.922 1 97.94 184 ILE B O 1
ATOM 4317 N N . VAL B 1 185 ? -6.078 35.781 9.422 1 97.88 185 VAL B N 1
ATOM 4318 C CA . VAL B 1 185 ? -5.66 35.562 10.805 1 97.88 185 VAL B CA 1
ATOM 4319 C C . VAL B 1 185 ? -5.805 36.844 11.602 1 97.88 185 VAL B C 1
ATOM 4321 O O . VAL B 1 185 ? -6.355 36.844 12.703 1 97.88 185 VAL B O 1
ATOM 4324 N N . ASP B 1 186 ? -5.348 37.906 11.008 1 98 186 ASP B N 1
ATOM 4325 C CA . ASP B 1 186 ? -5.41 39.188 11.68 1 98 186 ASP B CA 1
ATOM 4326 C C . ASP B 1 186 ? -6.859 39.656 11.883 1 98 186 ASP B C 1
ATOM 4328 O O . ASP B 1 186 ? -7.191 40.25 12.906 1 98 186 ASP B O 1
ATOM 4332 N N . ASP B 1 187 ? -7.617 39.406 10.914 1 98 187 ASP B N 1
ATOM 4333 C CA . ASP B 1 187 ? -9.039 39.719 11.031 1 98 187 ASP B CA 1
ATOM 4334 C C . ASP B 1 187 ? -9.68 38.969 12.203 1 98 187 ASP B C 1
ATOM 4336 O O . ASP B 1 187 ? -10.477 39.531 12.945 1 98 187 ASP B O 1
ATOM 4340 N N . LEU B 1 188 ? -9.383 37.719 12.375 1 98.31 188 LEU B N 1
ATOM 4341 C CA . LEU B 1 188 ? -9.898 36.906 13.477 1 98.31 188 LEU B CA 1
ATOM 4342 C C . LEU B 1 188 ? -9.43 37.469 14.812 1 98.31 188 LEU B C 1
ATOM 4344 O O . LEU B 1 188 ? -10.219 37.562 15.758 1 98.31 188 LEU B O 1
ATOM 4348 N N . LYS B 1 189 ? -8.164 37.812 14.906 1 98.19 189 LYS B N 1
ATOM 4349 C CA . LYS B 1 189 ? -7.613 38.375 16.141 1 98.19 189 LYS B CA 1
ATOM 4350 C C . LYS B 1 189 ? -8.359 39.656 16.547 1 98.19 189 LYS B C 1
ATOM 4352 O O . LYS B 1 189 ? -8.711 39.812 17.703 1 98.19 189 LYS B O 1
ATOM 4357 N N . ARG B 1 190 ? -8.594 40.438 15.602 1 98.19 190 ARG B N 1
ATOM 4358 C CA . ARG B 1 190 ? -9.242 41.719 15.859 1 98.19 190 ARG B CA 1
ATOM 4359 C C . ARG B 1 190 ? -10.711 41.531 16.234 1 98.19 190 ARG B C 1
ATOM 4361 O O . ARG B 1 190 ? -11.188 42.094 17.219 1 98.19 190 ARG B O 1
ATOM 4368 N N . LYS B 1 191 ? -11.367 40.781 15.43 1 97.88 191 LYS B N 1
ATOM 4369 C CA . LYS B 1 191 ? -12.805 40.594 15.586 1 97.88 191 LYS B CA 1
ATOM 4370 C C . LYS B 1 191 ? -13.133 39.969 16.938 1 97.88 191 LYS B C 1
ATOM 4372 O O . LYS B 1 191 ? -14.133 40.344 17.562 1 97.88 191 LYS B O 1
ATOM 4377 N N . PHE B 1 192 ? -12.344 39.094 17.391 1 98.25 192 PHE B N 1
ATOM 4378 C CA . PHE B 1 192 ? -12.672 38.344 18.609 1 98.25 192 PHE B CA 1
ATOM 4379 C C . PHE B 1 192 ? -11.766 38.75 19.766 1 98.25 192 PHE B C 1
ATOM 4381 O O . PHE B 1 192 ? -11.914 38.25 20.875 1 98.25 192 PHE B O 1
ATOM 4388 N N . ASN B 1 193 ? -10.797 39.594 19.578 1 98.06 193 ASN B N 1
ATOM 4389 C CA . ASN B 1 193 ? -9.836 40.062 20.562 1 98.06 193 ASN B CA 1
ATOM 4390 C C . ASN B 1 193 ? -9.086 38.906 21.203 1 98.06 193 ASN B C 1
ATOM 4392 O O . ASN B 1 193 ? -9.07 38.75 22.422 1 98.06 193 ASN B O 1
ATOM 4396 N N . ILE B 1 194 ? -8.508 38.062 20.312 1 97.62 194 ILE B N 1
ATOM 4397 C CA . ILE B 1 194 ? -7.773 36.875 20.75 1 97.62 194 ILE B CA 1
ATOM 4398 C C . ILE B 1 194 ? -6.402 36.844 20.078 1 97.62 194 ILE B C 1
ATOM 4400 O O . ILE B 1 194 ? -6.125 37.625 19.172 1 97.62 194 ILE B O 1
ATOM 4404 N N . SER B 1 195 ? -5.52 36 20.594 1 97.31 195 SER B N 1
ATOM 4405 C CA . SER B 1 195 ? -4.242 35.656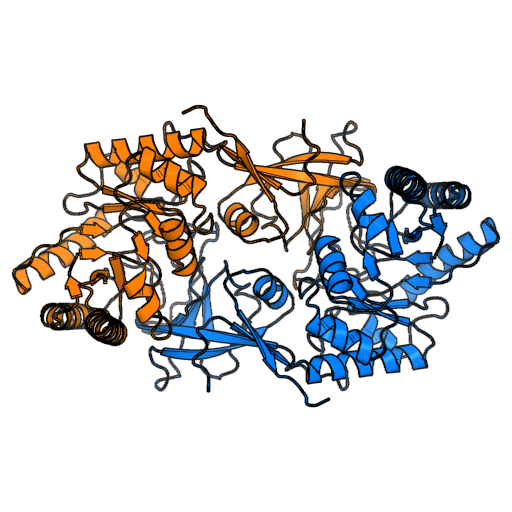 19.969 1 97.31 195 SER B CA 1
ATOM 4406 C C . SER B 1 195 ? -4.125 34.156 19.719 1 97.31 195 SER B C 1
ATOM 4408 O O . SER B 1 195 ? -4.809 33.344 20.375 1 97.31 195 SER B O 1
ATOM 4410 N N . PHE B 1 196 ? -3.35 33.812 18.812 1 97.94 196 PHE B N 1
ATOM 4411 C CA . PHE B 1 196 ? -3.105 32.438 18.5 1 97.94 196 PHE B CA 1
ATOM 4412 C C . PHE B 1 196 ? -1.686 32.031 18.875 1 97.94 196 PHE B C 1
ATOM 4414 O O . PHE B 1 196 ? -0.729 32.719 18.562 1 97.94 196 PHE B O 1
ATOM 4421 N N . ALA B 1 197 ? -1.529 30.922 19.562 1 97.81 197 ALA B N 1
ATOM 4422 C CA . ALA B 1 197 ? -0.2 30.406 19.875 1 97.81 197 ALA B CA 1
ATOM 4423 C C . ALA B 1 197 ? 0.534 29.969 18.609 1 97.81 197 ALA B C 1
ATOM 4425 O O . ALA B 1 197 ? 1.739 30.203 18.484 1 97.81 197 ALA B O 1
ATOM 4426 N N . ILE B 1 198 ? -0.253 29.375 17.672 1 97.81 198 ILE B N 1
ATOM 4427 C CA . ILE B 1 198 ? 0.394 28.984 16.422 1 97.81 198 ILE B CA 1
ATOM 4428 C C . ILE B 1 198 ? -0.454 29.438 15.234 1 97.81 198 ILE B C 1
ATOM 4430 O O . ILE B 1 198 ? -1.686 29.406 15.289 1 97.81 198 ILE B O 1
ATOM 4434 N N . VAL B 1 199 ? 0.182 29.922 14.297 1 98.44 199 VAL B N 1
ATOM 4435 C CA . VAL B 1 199 ? -0.304 30.125 12.938 1 98.44 199 VAL B CA 1
ATOM 4436 C C . VAL B 1 199 ? 0.433 29.188 11.984 1 98.44 199 VAL B C 1
ATOM 4438 O O . VAL B 1 199 ? 1.55 29.469 11.555 1 98.44 199 VAL B O 1
ATOM 4441 N N . SER B 1 200 ? -0.254 28.047 11.711 1 97.19 200 SER B N 1
ATOM 4442 C CA . SER B 1 200 ? 0.379 26.922 11.031 1 97.19 200 SER B CA 1
ATOM 4443 C C . SER B 1 200 ? 0.163 27 9.523 1 97.19 200 SER B C 1
ATOM 4445 O O . SER B 1 200 ? -0.945 26.766 9.039 1 97.19 200 SER B O 1
ATOM 4447 N N . GLY B 1 201 ? 1.214 27.328 8.719 1 85 201 GLY B N 1
ATOM 4448 C CA . GLY B 1 201 ? 0.95 27.609 7.316 1 85 201 GLY B CA 1
ATOM 4449 C C . GLY B 1 201 ? 1.801 26.781 6.371 1 85 201 GLY B C 1
ATOM 4450 O O . GLY B 1 201 ? 1.928 27.109 5.191 1 85 201 GLY B O 1
ATOM 4451 N N . GLY B 1 202 ? 2.34 25.625 6.836 1 86.69 202 GLY B N 1
ATOM 4452 C CA . GLY B 1 202 ? 3.186 25.109 5.777 1 86.69 202 GLY B CA 1
ATOM 4453 C C . GLY B 1 202 ? 3.646 23.688 6.035 1 86.69 202 GLY B C 1
ATOM 4454 O O . GLY B 1 202 ? 3.467 23.156 7.133 1 86.69 202 GLY B O 1
ATOM 4455 N N . ASN B 1 203 ? 3.961 23.125 4.902 1 94.31 203 ASN B N 1
ATOM 4456 C CA . ASN B 1 203 ? 4.582 21.797 4.859 1 94.31 203 ASN B CA 1
ATOM 4457 C C . ASN B 1 203 ? 5.906 21.828 4.105 1 94.31 203 ASN B C 1
ATOM 4459 O O . ASN B 1 203 ? 6.566 22.859 4.031 1 94.31 203 ASN B O 1
ATOM 4463 N N . SER B 1 204 ? 6.328 20.703 3.617 1 96.06 204 SER B N 1
ATOM 4464 C CA . SER B 1 204 ? 7.645 20.625 2.994 1 96.06 204 SER B CA 1
ATOM 4465 C C . SER B 1 204 ? 7.715 21.5 1.741 1 96.06 204 SER B C 1
ATOM 4467 O O . SER B 1 204 ? 8.805 21.875 1.305 1 96.06 204 SER B O 1
ATOM 4469 N N . SER B 1 205 ? 6.586 21.844 1.165 1 94.94 205 SER B N 1
ATOM 4470 C CA . SER B 1 205 ? 6.582 22.703 -0.012 1 94.94 205 SER B CA 1
ATOM 4471 C C . SER B 1 205 ? 6.945 24.141 0.354 1 94.94 205 SER B C 1
ATOM 4473 O O . SER B 1 205 ? 7.238 24.953 -0.524 1 94.94 205 SER B O 1
ATOM 4475 N N . THR B 1 206 ? 6.957 24.516 1.626 1 96.31 206 THR B N 1
ATOM 4476 C CA . THR B 1 206 ? 7.258 25.859 2.113 1 96.31 206 THR B CA 1
ATOM 4477 C C . THR B 1 206 ? 8.758 26.047 2.303 1 96.31 206 THR B C 1
ATOM 4479 O O . THR B 1 206 ? 9.234 27.172 2.463 1 96.31 206 THR B O 1
ATOM 4482 N N . ILE B 1 207 ? 9.531 24.984 2.207 1 97.19 207 ILE B N 1
ATOM 4483 C CA . ILE B 1 207 ? 10.945 24.984 2.57 1 97.19 207 ILE B CA 1
ATOM 4484 C C . ILE B 1 207 ? 11.711 25.969 1.685 1 97.19 207 ILE B C 1
ATOM 4486 O O . ILE B 1 207 ? 12.562 26.703 2.166 1 97.19 207 ILE B O 1
ATOM 4490 N N . PRO B 1 208 ? 11.422 26.062 0.381 1 96.19 208 PRO B N 1
ATOM 4491 C CA . PRO B 1 208 ? 12.141 27.047 -0.423 1 96.19 208 PRO B CA 1
ATOM 4492 C C . PRO B 1 208 ? 11.977 28.469 0.105 1 96.19 208 PRO B C 1
ATOM 4494 O O . PRO B 1 208 ? 12.945 29.234 0.167 1 96.19 208 PRO B O 1
ATOM 4497 N N . LEU B 1 209 ? 10.758 28.875 0.526 1 96.88 209 LEU B N 1
ATOM 4498 C CA . LEU B 1 209 ? 10.523 30.203 1.091 1 96.88 209 LEU B CA 1
ATOM 4499 C C . LEU B 1 209 ? 11.234 30.344 2.432 1 96.88 209 LEU B C 1
ATOM 4501 O O . LEU B 1 209 ? 11.766 31.422 2.74 1 96.88 209 LEU B O 1
ATOM 4505 N N . LEU B 1 210 ? 11.195 29.266 3.229 1 97.56 210 LEU B N 1
ATOM 4506 C CA . LEU B 1 210 ? 11.852 29.297 4.531 1 97.56 210 LEU B CA 1
ATOM 4507 C C . LEU B 1 210 ? 13.344 29.562 4.379 1 97.56 210 LEU B C 1
ATOM 4509 O O . LEU B 1 210 ? 13.891 30.438 5.074 1 97.56 210 LEU B O 1
ATOM 4513 N N . PHE B 1 211 ? 13.977 28.891 3.439 1 97.25 211 PHE B N 1
ATOM 4514 C CA . PHE B 1 211 ? 15.43 28.953 3.287 1 97.25 211 PHE B CA 1
ATOM 4515 C C . PHE B 1 211 ? 15.836 30.281 2.637 1 97.25 211 PHE B C 1
ATOM 4517 O O . PHE B 1 211 ? 16.984 30.703 2.75 1 97.25 211 PHE B O 1
ATOM 4524 N N . LYS B 1 212 ? 14.906 30.938 2.031 1 96.44 212 LYS B N 1
ATOM 4525 C CA . LYS B 1 212 ? 15.172 32.25 1.447 1 96.44 212 LYS B CA 1
ATOM 4526 C C . LYS B 1 212 ? 14.781 33.375 2.406 1 96.44 212 LYS B C 1
ATOM 4528 O O . LYS B 1 212 ? 14.977 34.531 2.107 1 96.44 212 LYS B O 1
ATOM 4533 N N . GLY B 1 213 ? 14.141 33 3.518 1 96.5 213 GLY B N 1
ATOM 4534 C CA . GLY B 1 213 ? 13.68 34 4.473 1 96.5 213 GLY B CA 1
ATOM 4535 C C . GLY B 1 213 ? 12.492 34.812 3.973 1 96.5 213 GLY B C 1
ATOM 4536 O O . GLY B 1 213 ? 12.391 36 4.242 1 96.5 213 GLY B O 1
ATOM 4537 N N . LYS B 1 214 ? 11.672 34.125 3.223 1 96.5 214 LYS B N 1
ATOM 4538 C CA . LYS B 1 214 ? 10.617 34.844 2.539 1 96.5 214 LYS B CA 1
ATOM 4539 C C . LYS B 1 214 ? 9.242 34.5 3.088 1 96.5 214 LYS B C 1
ATOM 4541 O O . LYS B 1 214 ? 8.211 34.875 2.531 1 96.5 214 LYS B O 1
ATOM 4546 N N . ILE B 1 215 ? 9.148 33.719 4.129 1 96 215 ILE B N 1
ATOM 4547 C CA . ILE B 1 215 ? 7.875 33.5 4.801 1 96 215 ILE B CA 1
ATOM 4548 C C . ILE B 1 215 ? 7.465 34.75 5.559 1 96 215 ILE B C 1
ATOM 4550 O O . ILE B 1 215 ? 8.211 35.25 6.406 1 96 215 ILE B O 1
ATOM 4554 N N . PRO B 1 216 ? 6.328 35.281 5.207 1 94.75 216 PRO B N 1
ATOM 4555 C CA . PRO B 1 216 ? 5.914 36.531 5.863 1 94.75 216 PRO B CA 1
ATOM 4556 C C . PRO B 1 216 ? 5.793 36.375 7.379 1 94.75 216 PRO B C 1
ATOM 4558 O O . PRO B 1 216 ? 5.496 35.281 7.879 1 94.75 216 PRO B O 1
ATOM 4561 N N . LEU B 1 217 ? 5.91 37.594 7.969 1 93.5 217 LEU B N 1
ATOM 4562 C CA . LEU B 1 217 ? 5.691 37.656 9.414 1 93.5 217 LEU B CA 1
ATOM 4563 C C . LEU B 1 217 ? 4.258 37.25 9.758 1 93.5 217 LEU B C 1
ATOM 4565 O O . LEU B 1 217 ? 3.32 37.656 9.055 1 93.5 217 LEU B O 1
ATOM 4569 N N . GLY B 1 218 ? 4.09 36.5 10.781 1 94.38 218 GLY B N 1
ATOM 4570 C CA . GLY B 1 218 ? 2.773 36.031 11.203 1 94.38 218 GLY B CA 1
ATOM 4571 C C . GLY B 1 218 ? 2.648 34.531 11.219 1 94.38 218 GLY B C 1
ATOM 4572 O O . GLY B 1 218 ? 1.968 33.969 12.086 1 94.38 218 GLY B O 1
ATOM 4573 N N . VAL B 1 219 ? 3.229 33.906 10.164 1 96.88 219 VAL B N 1
ATOM 4574 C CA . VAL B 1 219 ? 3.303 32.469 10.188 1 96.88 219 VAL B CA 1
ATOM 4575 C C . VAL B 1 219 ? 4.426 32 11.125 1 96.88 219 VAL B C 1
ATOM 4577 O O . VAL B 1 219 ? 5.59 32.375 10.914 1 96.88 219 VAL B O 1
ATOM 4580 N N . ASN B 1 220 ? 4.098 31.219 12.102 1 98 220 ASN B N 1
ATOM 4581 C CA . ASN B 1 220 ? 5.141 30.906 13.07 1 98 220 ASN B CA 1
ATOM 4582 C C . ASN B 1 220 ? 5.242 29.406 13.312 1 98 220 ASN B C 1
ATOM 4584 O O . ASN B 1 220 ? 5.855 28.969 14.281 1 98 220 ASN B O 1
ATOM 4588 N N . HIS B 1 221 ? 4.66 28.609 12.445 1 98.44 221 HIS B N 1
ATOM 4589 C CA . HIS B 1 221 ? 4.668 27.156 12.633 1 98.44 221 HIS B CA 1
ATOM 4590 C C . HIS B 1 221 ? 4.574 26.438 11.289 1 98.44 221 HIS B C 1
ATOM 4592 O O . HIS B 1 221 ? 3.809 26.828 10.414 1 98.44 221 HIS B O 1
ATOM 4598 N N . LEU B 1 222 ? 5.406 25.422 11.086 1 98.44 222 LEU B N 1
ATOM 4599 C CA . LEU B 1 222 ? 5.375 24.578 9.891 1 98.44 222 LEU B CA 1
ATOM 4600 C C . LEU B 1 222 ? 5.336 23.094 10.273 1 98.44 222 LEU B C 1
ATOM 4602 O O . LEU B 1 222 ? 5.836 22.719 11.328 1 98.44 222 LEU B O 1
ATOM 4606 N N . ARG B 1 223 ? 4.734 22.297 9.461 1 98.44 223 ARG B N 1
ATOM 4607 C CA . ARG B 1 223 ? 4.66 20.844 9.578 1 98.44 223 ARG B CA 1
ATOM 4608 C C . ARG B 1 223 ? 5.465 20.156 8.477 1 98.44 223 ARG B C 1
ATOM 4610 O O . ARG B 1 223 ? 4.984 20.016 7.348 1 98.44 223 ARG B O 1
ATOM 4617 N N . ILE B 1 224 ? 6.641 19.719 8.805 1 98.5 224 ILE B N 1
ATOM 4618 C CA . ILE B 1 224 ? 7.578 19.266 7.785 1 98.5 224 ILE B CA 1
ATOM 4619 C C . ILE B 1 224 ? 7.734 17.75 7.859 1 98.5 224 ILE B C 1
ATOM 4621 O O . ILE B 1 224 ? 8.109 17.203 8.898 1 98.5 224 ILE B O 1
ATOM 4625 N N . GLY B 1 225 ? 7.391 17.031 6.758 1 97.75 225 GLY B N 1
ATOM 4626 C CA . GLY B 1 225 ? 7.547 15.594 6.652 1 97.75 225 GLY B CA 1
ATOM 4627 C C . GLY B 1 225 ? 8.594 15.18 5.637 1 97.75 225 GLY B C 1
ATOM 4628 O O . GLY B 1 225 ? 9.75 14.953 5.988 1 97.75 225 GLY B O 1
ATOM 4629 N N . GLU B 1 226 ? 8.242 15.336 4.379 1 97.06 226 GLU B N 1
ATOM 4630 C CA . GLU B 1 226 ? 9.07 14.883 3.264 1 97.06 226 GLU B CA 1
ATOM 4631 C C . GLU B 1 226 ? 10.445 15.539 3.299 1 97.06 226 GLU B C 1
ATOM 4633 O O . GLU B 1 226 ? 11.461 14.891 3.035 1 97.06 226 GLU B O 1
ATOM 4638 N N . GLY B 1 227 ? 10.5 16.828 3.568 1 98.12 227 GLY B N 1
ATOM 4639 C CA . GLY B 1 227 ? 11.773 17.531 3.627 1 98.12 227 GLY B CA 1
ATOM 4640 C C . GLY B 1 227 ? 12.758 16.906 4.594 1 98.12 227 GLY B C 1
ATOM 4641 O O . GLY B 1 227 ? 13.945 16.797 4.293 1 98.12 227 GLY B O 1
ATOM 4642 N N . ILE B 1 228 ? 12.25 16.5 5.703 1 98.81 228 ILE B N 1
ATOM 4643 C CA . ILE B 1 228 ? 13.102 15.867 6.711 1 98.81 228 ILE B CA 1
ATOM 4644 C C . ILE B 1 228 ? 13.414 14.438 6.297 1 98.81 228 ILE B C 1
ATOM 4646 O O . ILE B 1 228 ? 14.57 14.008 6.352 1 98.81 228 ILE B O 1
ATOM 4650 N N . MET B 1 229 ? 12.445 13.703 5.84 1 98.69 229 MET B N 1
ATOM 4651 C CA . MET B 1 229 ? 12.547 12.266 5.609 1 98.69 229 MET B CA 1
ATOM 4652 C C . MET B 1 229 ? 13.391 11.977 4.371 1 98.69 229 MET B C 1
ATOM 4654 O O . MET B 1 229 ? 14.109 10.977 4.332 1 98.69 229 MET B O 1
ATOM 4658 N N . LEU B 1 230 ? 13.32 12.859 3.379 1 98.25 230 LEU B N 1
ATOM 4659 C CA . LEU B 1 230 ? 13.961 12.516 2.111 1 98.25 230 LEU B CA 1
ATOM 4660 C C . LEU B 1 230 ? 15.008 13.562 1.73 1 98.25 230 LEU B C 1
ATOM 4662 O O . LEU B 1 230 ? 15.742 13.375 0.761 1 98.25 230 LEU B O 1
ATOM 4666 N N . GLY B 1 231 ? 15.023 14.703 2.441 1 98.38 231 GLY B N 1
ATOM 4667 C CA . GLY B 1 231 ? 15.977 15.766 2.143 1 98.38 231 GLY B CA 1
ATOM 4668 C C . GLY B 1 231 ? 15.609 16.562 0.909 1 98.38 231 GLY B C 1
ATOM 4669 O O . GLY B 1 231 ? 16.469 17.219 0.307 1 98.38 231 GLY B O 1
ATOM 4670 N N . ARG B 1 232 ? 14.367 16.438 0.49 1 96.38 232 ARG B N 1
ATOM 4671 C CA . ARG B 1 232 ? 13.867 17.156 -0.678 1 96.38 232 ARG B CA 1
ATOM 4672 C C . ARG B 1 232 ? 12.578 17.891 -0.349 1 96.38 232 ARG B C 1
ATOM 4674 O O . ARG B 1 232 ? 11.734 17.391 0.395 1 96.38 232 ARG B O 1
ATOM 4681 N N . GLU B 1 233 ? 12.5 19.062 -0.918 1 92.94 233 GLU B N 1
ATOM 4682 C CA . GLU B 1 233 ? 11.242 19.781 -0.739 1 92.94 233 GLU B CA 1
ATOM 4683 C C . GLU B 1 233 ? 10.203 19.328 -1.752 1 92.94 233 GLU B C 1
ATOM 4685 O O . GLU B 1 233 ? 10.531 18.641 -2.727 1 92.94 233 GLU B O 1
ATOM 4690 N N . THR B 1 234 ? 8.898 19.547 -1.494 1 89.94 234 THR B N 1
ATOM 4691 C CA . THR B 1 234 ? 7.785 18.922 -2.193 1 89.94 234 THR B CA 1
ATOM 4692 C C . THR B 1 234 ? 7.367 19.75 -3.406 1 89.94 234 THR B C 1
ATOM 4694 O O . THR B 1 234 ? 6.84 19.219 -4.379 1 89.94 234 THR B O 1
ATOM 4697 N N . ALA B 1 235 ? 7.629 21.062 -3.412 1 86.38 235 ALA B N 1
ATOM 4698 C CA . ALA B 1 235 ? 7.105 21.953 -4.438 1 86.38 235 ALA B CA 1
ATOM 4699 C C . ALA B 1 235 ? 7.773 21.688 -5.785 1 86.38 235 ALA B C 1
ATOM 4701 O O . ALA B 1 235 ? 7.102 21.641 -6.82 1 86.38 235 ALA B O 1
ATOM 4702 N N . TYR B 1 236 ? 9.07 21.531 -5.785 1 87.88 236 TYR B N 1
ATOM 4703 C CA . TYR B 1 236 ? 9.836 21.406 -7.02 1 87.88 236 TYR B CA 1
ATOM 4704 C C . TYR B 1 236 ? 10.719 20.172 -7 1 87.88 236 TYR B C 1
ATOM 4706 O O . TYR B 1 236 ? 11.469 19.906 -7.945 1 87.88 236 TYR B O 1
ATOM 4714 N N . ARG B 1 237 ? 10.656 19.484 -5.895 1 90 237 ARG B N 1
ATOM 4715 C CA . ARG B 1 237 ? 11.344 18.219 -5.711 1 90 237 ARG B CA 1
ATOM 4716 C C . ARG B 1 237 ? 12.859 18.406 -5.727 1 90 237 ARG B C 1
ATOM 4718 O O . ARG B 1 237 ? 13.594 17.531 -6.211 1 90 237 ARG B O 1
ATOM 4725 N N . LYS B 1 238 ? 13.289 19.547 -5.266 1 94.62 238 LYS B N 1
ATOM 4726 C CA . LYS B 1 238 ? 14.719 19.844 -5.211 1 94.62 238 LYS B CA 1
ATOM 4727 C C . LYS B 1 238 ? 15.312 19.453 -3.859 1 94.62 238 LYS B C 1
ATOM 4729 O O . LYS B 1 238 ? 14.617 19.484 -2.84 1 94.62 238 LYS B O 1
ATOM 4734 N N . VAL B 1 239 ? 16.547 19.125 -3.941 1 97.56 239 VAL B N 1
ATOM 4735 C CA . VAL B 1 239 ? 17.266 18.812 -2.715 1 97.56 239 VAL B CA 1
ATOM 4736 C C . VAL B 1 239 ? 17.375 20.078 -1.85 1 97.56 239 VAL B C 1
ATOM 4738 O O . VAL B 1 239 ? 17.656 21.156 -2.354 1 97.56 239 VAL B O 1
ATOM 4741 N N . ILE B 1 240 ? 17.125 19.984 -0.587 1 98.25 240 ILE B N 1
ATOM 4742 C CA . ILE B 1 240 ? 17.25 21.062 0.377 1 98.25 240 ILE B CA 1
ATOM 4743 C C . ILE B 1 240 ? 18.734 21.359 0.636 1 98.25 240 ILE B C 1
ATOM 4745 O O . ILE B 1 240 ? 19.516 20.438 0.879 1 98.25 240 ILE B O 1
ATOM 4749 N N . PRO B 1 241 ? 19.156 22.609 0.579 1 97.69 241 PRO B N 1
ATOM 4750 C CA . PRO B 1 241 ? 20.562 22.938 0.831 1 97.69 241 PRO B CA 1
ATOM 4751 C C . PRO B 1 241 ? 21.062 22.359 2.154 1 97.69 241 PRO B C 1
ATOM 4753 O O . PRO B 1 241 ? 20.484 22.625 3.209 1 97.69 241 PRO B O 1
ATOM 4756 N N . GLY B 1 242 ? 22.078 21.531 2.051 1 98 242 GLY B N 1
ATOM 4757 C CA . GLY B 1 242 ? 22.719 20.984 3.234 1 98 242 GLY B CA 1
ATOM 4758 C C . GLY B 1 242 ? 22.094 19.672 3.691 1 98 242 GLY B C 1
ATOM 4759 O O . GLY B 1 242 ? 22.641 18.984 4.555 1 98 242 GLY B O 1
ATOM 4760 N N . ALA B 1 243 ? 21 19.297 3.146 1 98.5 243 ALA B N 1
ATOM 4761 C CA . ALA B 1 243 ? 20.297 18.094 3.596 1 98.5 243 ALA B CA 1
ATOM 4762 C C . ALA B 1 243 ? 20.891 16.844 2.945 1 98.5 243 ALA B C 1
ATOM 4764 O O . ALA B 1 243 ? 21.609 16.938 1.946 1 98.5 243 ALA B O 1
ATOM 4765 N N . ARG B 1 244 ? 20.688 15.773 3.578 1 98.19 244 ARG B N 1
ATOM 4766 C CA . ARG B 1 244 ? 21.094 14.469 3.059 1 98.19 244 ARG B CA 1
ATOM 4767 C C . ARG B 1 244 ? 19.938 13.766 2.369 1 98.19 244 ARG B C 1
ATOM 4769 O O . ARG B 1 244 ? 18.797 13.867 2.814 1 98.19 244 ARG B O 1
ATOM 4776 N N . THR B 1 245 ? 20.281 13.023 1.319 1 97.69 245 THR B N 1
ATOM 4777 C CA . THR B 1 245 ? 19.25 12.297 0.584 1 97.69 245 THR B CA 1
ATOM 4778 C C . THR B 1 245 ? 19.438 10.797 0.749 1 97.69 245 THR B C 1
ATOM 4780 O O . THR B 1 245 ? 18.656 10.008 0.207 1 97.69 245 THR B O 1
ATOM 4783 N N . ASP B 1 246 ? 20.422 10.305 1.458 1 97.31 246 ASP B N 1
ATOM 4784 C CA . ASP B 1 246 ? 20.656 8.891 1.712 1 97.31 246 ASP B CA 1
ATOM 4785 C C . ASP B 1 246 ? 19.969 8.438 3.002 1 97.31 246 ASP B C 1
ATOM 4787 O O . ASP B 1 246 ? 20.547 7.676 3.783 1 97.31 246 ASP B O 1
ATOM 4791 N N . THR B 1 247 ? 18.766 8.977 3.27 1 98.44 247 THR B N 1
ATOM 4792 C CA . THR B 1 247 ? 18.031 8.68 4.492 1 98.44 247 THR B CA 1
ATOM 4793 C C . THR B 1 247 ? 17.438 7.277 4.441 1 98.44 247 THR B C 1
ATOM 4795 O O . THR B 1 247 ? 17.297 6.617 5.473 1 98.44 247 THR B O 1
ATOM 4798 N N . PHE B 1 248 ? 17.047 6.859 3.242 1 98.69 248 PHE B N 1
ATOM 4799 C CA . PHE B 1 248 ? 16.422 5.551 3.086 1 98.69 248 PHE B CA 1
ATOM 4800 C C . PHE B 1 248 ? 16.984 4.832 1.864 1 98.69 248 PHE B C 1
ATOM 4802 O O . PHE B 1 248 ? 17.297 5.461 0.852 1 98.69 248 PHE B O 1
ATOM 4809 N N . ARG B 1 249 ? 17.125 3.58 2.006 1 98 249 ARG B N 1
ATOM 4810 C CA . ARG B 1 249 ? 17.531 2.699 0.912 1 98 249 ARG B CA 1
ATOM 4811 C C . ARG B 1 249 ? 16.703 1.417 0.917 1 98 249 ARG B C 1
ATOM 4813 O O . ARG B 1 249 ? 16.609 0.735 1.94 1 98 249 ARG B O 1
ATOM 4820 N N . PHE B 1 250 ? 16.078 1.101 -0.216 1 98.69 250 PHE B N 1
ATOM 4821 C CA . PHE B 1 250 ? 15.273 -0.104 -0.351 1 98.69 250 PHE B CA 1
ATOM 4822 C C . PHE B 1 250 ? 16.062 -1.216 -1.028 1 98.69 250 PHE B C 1
ATOM 4824 O O . PHE B 1 250 ? 16.703 -0.992 -2.059 1 98.69 250 PHE B O 1
ATOM 4831 N N . ILE B 1 251 ? 16.031 -2.406 -0.481 1 98.5 251 ILE B N 1
ATOM 4832 C CA . ILE B 1 251 ? 16.844 -3.502 -1.001 1 98.5 251 ILE B CA 1
ATOM 4833 C C . ILE B 1 251 ? 15.945 -4.676 -1.382 1 98.5 251 ILE B C 1
ATOM 4835 O O . ILE B 1 251 ? 15.062 -5.066 -0.611 1 98.5 251 ILE B O 1
ATOM 4839 N N . GLY B 1 252 ? 16.094 -5.199 -2.533 1 98.12 252 GLY B N 1
ATOM 4840 C CA . GLY B 1 252 ? 15.461 -6.43 -2.982 1 98.12 252 GLY B CA 1
ATOM 4841 C C . GLY B 1 252 ? 16.453 -7.473 -3.459 1 98.12 252 GLY B C 1
ATOM 4842 O O . GLY B 1 252 ? 17.625 -7.18 -3.635 1 98.12 252 GLY B O 1
ATOM 4843 N N . GLU B 1 253 ? 15.984 -8.648 -3.648 1 98.38 253 GLU B N 1
ATOM 4844 C CA . GLU B 1 253 ? 16.797 -9.789 -4.059 1 98.38 253 GLU B CA 1
ATOM 4845 C C . GLU B 1 253 ? 16.375 -10.305 -5.434 1 98.38 253 GLU B C 1
ATOM 4847 O O . GLU B 1 253 ? 15.188 -10.375 -5.734 1 98.38 253 GLU B O 1
ATOM 4852 N N . ILE B 1 254 ? 17.375 -10.688 -6.25 1 98.62 254 ILE B N 1
ATOM 4853 C CA . ILE B 1 254 ? 17.109 -11.25 -7.566 1 98.62 254 ILE B CA 1
ATOM 4854 C C . ILE B 1 254 ? 16.641 -12.703 -7.426 1 98.62 254 ILE B C 1
ATOM 4856 O O . ILE B 1 254 ? 17.328 -13.523 -6.82 1 98.62 254 ILE B O 1
ATOM 4860 N N . LEU B 1 255 ? 15.508 -13.016 -8.023 1 98.56 255 LEU B N 1
ATOM 4861 C CA . LEU B 1 255 ? 14.938 -14.352 -7.945 1 98.56 255 LEU B CA 1
ATOM 4862 C C . LEU B 1 255 ? 15.211 -15.133 -9.227 1 98.56 255 LEU B C 1
ATOM 4864 O O . LEU B 1 255 ? 15.289 -16.359 -9.211 1 98.56 255 LEU B O 1
ATOM 4868 N N . GLU B 1 256 ? 15.289 -14.438 -10.32 1 98.75 256 GLU B N 1
ATOM 4869 C CA . GLU B 1 256 ? 15.453 -15.039 -11.641 1 98.75 256 GLU B CA 1
ATOM 4870 C C . GLU B 1 256 ? 16.297 -14.141 -12.547 1 98.75 256 GLU B C 1
ATOM 4872 O O . GLU B 1 256 ? 16.188 -12.914 -12.492 1 98.75 256 GLU B O 1
ATOM 4877 N N . VAL B 1 257 ? 17.156 -14.695 -13.266 1 98.38 257 VAL B N 1
ATOM 4878 C CA . VAL B 1 257 ? 17.859 -14.047 -14.359 1 98.38 257 VAL B CA 1
ATOM 4879 C C . VAL B 1 257 ? 17.719 -14.867 -15.633 1 98.38 257 VAL B C 1
ATOM 4881 O O . VAL B 1 257 ? 18.109 -16.031 -15.672 1 98.38 257 VAL B O 1
ATOM 4884 N N . LYS B 1 258 ? 17.141 -14.273 -16.656 1 97.5 258 LYS B N 1
ATOM 4885 C CA . LYS B 1 258 ? 16.922 -14.961 -17.922 1 97.5 258 LYS B CA 1
ATOM 4886 C C . LYS B 1 258 ? 17.016 -13.992 -19.094 1 97.5 258 LYS B C 1
ATOM 4888 O O . LYS B 1 258 ? 16.766 -12.797 -18.938 1 97.5 258 LYS B O 1
ATOM 4893 N N . GLU B 1 259 ? 17.422 -14.547 -20.188 1 96.19 259 GLU B N 1
ATOM 4894 C CA . GLU B 1 259 ? 17.234 -13.844 -21.453 1 96.19 259 GLU B CA 1
ATOM 4895 C C . GLU B 1 259 ? 15.859 -14.117 -22.047 1 96.19 259 GLU B C 1
ATOM 4897 O O . GLU B 1 259 ? 15.453 -15.281 -22.172 1 96.19 259 GLU B O 1
ATOM 4902 N N . LYS B 1 260 ? 15.102 -13.07 -22.234 1 95.31 260 LYS B N 1
ATOM 4903 C CA . LYS B 1 260 ? 13.758 -13.172 -22.797 1 95.31 260 LYS B CA 1
ATOM 4904 C C . LYS B 1 260 ? 13.508 -12.07 -23.828 1 95.31 260 LYS B C 1
ATOM 4906 O O . LYS B 1 260 ? 14.188 -11.047 -23.828 1 95.31 260 LYS B O 1
ATOM 4911 N N . PRO B 1 261 ? 12.523 -12.344 -24.719 1 94.44 261 PRO B N 1
ATOM 4912 C CA . PRO B 1 261 ? 12.117 -11.227 -25.578 1 94.44 261 PRO B CA 1
ATOM 4913 C C . PRO B 1 261 ? 11.656 -10.008 -24.781 1 94.44 261 PRO B C 1
ATOM 4915 O O . PRO B 1 261 ? 11.086 -10.148 -23.703 1 94.44 261 PRO B O 1
ATOM 4918 N N . SER B 1 262 ? 11.852 -8.789 -25.391 1 93.75 262 SER B N 1
ATOM 4919 C CA . SER B 1 262 ? 11.531 -7.551 -24.688 1 93.75 262 SER B CA 1
ATOM 4920 C C . SER B 1 262 ? 10.031 -7.266 -24.719 1 93.75 262 SER B C 1
ATOM 4922 O O . SER B 1 262 ? 9.539 -6.406 -23.984 1 93.75 262 SER B O 1
ATOM 4924 N N . VAL B 1 263 ? 9.312 -7.977 -25.609 1 94 263 VAL B N 1
ATOM 4925 C CA . VAL B 1 263 ? 7.875 -7.754 -25.75 1 94 263 VAL B CA 1
ATOM 4926 C C . VAL B 1 263 ? 7.125 -9.07 -25.578 1 94 263 VAL B C 1
ATOM 4928 O O . VAL B 1 263 ? 7.566 -10.117 -26.047 1 94 263 VAL B O 1
ATOM 4931 N N . PRO B 1 264 ? 6.051 -9 -24.797 1 92.12 264 PRO B N 1
ATOM 4932 C CA . PRO B 1 264 ? 5.215 -10.203 -24.703 1 92.12 264 PRO B CA 1
ATOM 4933 C C . PRO B 1 264 ? 4.676 -10.648 -26.062 1 92.12 264 PRO B C 1
ATOM 4935 O O . PRO B 1 264 ? 4.68 -9.867 -27.016 1 92.12 264 PRO B O 1
ATOM 4938 N N . TRP B 1 265 ? 4.293 -11.891 -26.141 1 92.38 265 TRP B N 1
ATOM 4939 C CA . TRP B 1 265 ? 3.707 -12.383 -27.391 1 92.38 265 TRP B CA 1
ATOM 4940 C C . TRP B 1 265 ? 2.408 -13.133 -27.125 1 92.38 265 TRP B C 1
ATOM 4942 O O . TRP B 1 265 ? 2.281 -13.828 -26.109 1 92.38 265 TRP B O 1
ATOM 4952 N N . GLY B 1 266 ? 1.392 -12.969 -27.984 1 91.19 266 GLY B N 1
ATOM 4953 C CA . GLY B 1 266 ? 0.027 -13.461 -27.875 1 91.19 266 GLY B CA 1
ATOM 4954 C C . GLY B 1 266 ? -1.006 -12.344 -27.859 1 91.19 266 GLY B C 1
ATOM 4955 O O . GLY B 1 266 ? -0.709 -11.219 -28.25 1 91.19 266 GLY B O 1
ATOM 4956 N N . VAL B 1 267 ? -2.26 -12.734 -27.453 1 90 267 VAL B N 1
ATOM 4957 C CA . VAL B 1 267 ? -3.312 -11.734 -27.312 1 90 267 VAL B CA 1
ATOM 4958 C C . VAL B 1 267 ? -3.109 -10.961 -26 1 90 267 VAL B C 1
ATOM 4960 O O . VAL B 1 267 ? -3.053 -11.555 -24.922 1 90 267 VAL B O 1
ATOM 4963 N N . ILE B 1 268 ? -2.963 -9.656 -26.109 1 88.06 268 ILE B N 1
ATOM 4964 C CA . ILE B 1 268 ? -2.605 -8.828 -24.969 1 88.06 268 ILE B CA 1
ATOM 4965 C C . ILE B 1 268 ? -3.846 -8.109 -24.438 1 88.06 268 ILE B C 1
ATOM 4967 O O . ILE B 1 268 ? -4.566 -7.465 -25.203 1 88.06 268 ILE B O 1
ATOM 4971 N N . GLY B 1 269 ? -4.137 -8.312 -23.156 1 86.81 269 GLY B N 1
ATOM 4972 C CA . GLY B 1 269 ? -5.16 -7.586 -22.422 1 86.81 269 GLY B CA 1
ATOM 4973 C C . GLY B 1 269 ? -4.598 -6.742 -21.297 1 86.81 269 GLY B C 1
ATOM 4974 O O . GLY B 1 269 ? -3.434 -6.34 -21.344 1 86.81 269 GLY B O 1
ATOM 4975 N N . GLU B 1 270 ? -5.48 -6.379 -20.375 1 84.44 270 GLU B N 1
ATOM 4976 C CA . GLU B 1 270 ? -5.039 -5.617 -19.203 1 84.44 270 GLU B CA 1
ATOM 4977 C C . GLU B 1 270 ? -4.332 -6.512 -18.203 1 84.44 270 GLU B C 1
ATOM 4979 O O . GLU B 1 270 ? -4.609 -7.711 -18.109 1 84.44 270 GLU B O 1
ATOM 4984 N N . ASP B 1 271 ? -3.424 -5.934 -17.609 1 79.44 271 ASP B N 1
ATOM 4985 C CA . ASP B 1 271 ? -2.807 -6.68 -16.516 1 79.44 271 ASP B CA 1
ATOM 4986 C C . ASP B 1 271 ? -3.725 -6.73 -15.297 1 79.44 271 ASP B C 1
ATOM 4988 O O . ASP B 1 271 ? -4.848 -6.227 -15.344 1 79.44 271 ASP B O 1
ATOM 4992 N N . ALA B 1 272 ? -3.248 -7.324 -14.211 1 75.88 272 ALA B N 1
ATOM 4993 C CA . ALA B 1 272 ? -4.047 -7.562 -13.016 1 75.88 272 ALA B CA 1
ATOM 4994 C C . ALA B 1 272 ? -4.48 -6.25 -12.367 1 75.88 272 ALA B C 1
ATOM 4996 O O . ALA B 1 272 ? -5.387 -6.227 -11.539 1 75.88 272 ALA B O 1
ATOM 4997 N N . PHE B 1 273 ? -3.869 -5.137 -12.734 1 80.88 273 PHE B N 1
ATOM 4998 C CA . PHE B 1 273 ? -4.152 -3.84 -12.125 1 80.88 273 PHE B CA 1
ATOM 4999 C C . PHE B 1 273 ? -4.922 -2.945 -13.086 1 80.88 273 PHE B C 1
ATOM 5001 O O . PHE B 1 273 ? -5.09 -1.75 -12.836 1 80.88 273 PHE B O 1
ATOM 5008 N N . GLY B 1 274 ? -5.293 -3.602 -14.133 1 76 274 GLY B N 1
ATOM 5009 C CA . GLY B 1 274 ? -6.176 -2.891 -15.047 1 76 274 GLY B CA 1
ATOM 5010 C C . GLY B 1 274 ? -5.43 -2.018 -16.031 1 76 274 GLY B C 1
ATOM 5011 O O . GLY B 1 274 ? -6.035 -1.18 -16.703 1 76 274 GLY B O 1
ATOM 5012 N N . HIS B 1 275 ? -4.172 -2.1 -16.047 1 80.31 275 HIS B N 1
ATOM 5013 C CA . HIS B 1 275 ? -3.373 -1.3 -16.969 1 80.31 275 HIS B CA 1
ATOM 5014 C C . HIS B 1 275 ? -3.031 -2.09 -18.219 1 80.31 275 HIS B C 1
ATOM 5016 O O . HIS B 1 275 ? -2.816 -3.303 -18.156 1 80.31 275 HIS B O 1
ATOM 5022 N N . LYS B 1 276 ? -3.07 -1.463 -19.344 1 80.44 276 LYS B N 1
ATOM 5023 C CA . LYS B 1 276 ? -2.49 -2.051 -20.547 1 80.44 276 LYS B CA 1
ATOM 5024 C C . LYS B 1 276 ? -0.985 -1.802 -20.609 1 80.44 276 LYS B C 1
ATOM 5026 O O . LYS B 1 276 ? -0.547 -0.675 -20.844 1 80.44 276 LYS B O 1
ATOM 5031 N N . PRO B 1 277 ? -0.272 -2.852 -20.406 1 81.44 277 PRO B N 1
ATOM 5032 C CA . PRO B 1 277 ? 1.176 -2.639 -20.359 1 81.44 277 PRO B CA 1
ATOM 5033 C C . PRO B 1 277 ? 1.767 -2.246 -21.703 1 81.44 277 PRO B C 1
ATOM 5035 O O . PRO B 1 277 ? 1.194 -2.568 -22.75 1 81.44 277 PRO B O 1
ATOM 5038 N N . SER B 1 278 ? 2.789 -1.392 -21.688 1 83.94 278 SER B N 1
ATOM 5039 C CA . SER B 1 278 ? 3.529 -0.992 -22.875 1 83.94 278 SER B CA 1
ATOM 5040 C C . SER B 1 278 ? 5.004 -1.374 -22.766 1 83.94 278 SER B C 1
ATOM 5042 O O . SER B 1 278 ? 5.637 -1.134 -21.734 1 83.94 278 SER B O 1
ATOM 5044 N N . PHE B 1 279 ? 5.484 -2.07 -23.781 1 87.69 279 PHE B N 1
ATOM 5045 C CA . PHE B 1 279 ? 6.867 -2.529 -23.797 1 87.69 279 PHE B CA 1
ATOM 5046 C C . PHE B 1 279 ? 7.582 -2.045 -25.062 1 87.69 279 PHE B C 1
ATOM 5048 O O . PHE B 1 279 ? 6.988 -1.989 -26.141 1 87.69 279 PHE B O 1
ATOM 5055 N N . LYS B 1 280 ? 8.789 -1.625 -24.953 1 86.94 280 LYS B N 1
ATOM 5056 C CA . LYS B 1 280 ? 9.625 -1.262 -26.094 1 86.94 280 LYS B CA 1
ATOM 5057 C C . LYS B 1 280 ? 10.281 -2.494 -26.719 1 86.94 280 LYS B C 1
ATOM 5059 O O . LYS B 1 280 ? 10.867 -3.316 -26 1 86.94 280 LYS B O 1
ATOM 5064 N N . ALA B 1 281 ? 10.141 -2.637 -27.953 1 90.12 281 ALA B N 1
ATOM 5065 C CA . ALA B 1 281 ? 10.797 -3.742 -28.656 1 90.12 281 ALA B CA 1
ATOM 5066 C C . ALA B 1 281 ? 12.312 -3.533 -28.719 1 90.12 281 ALA B C 1
ATOM 5068 O O . ALA B 1 281 ? 12.797 -2.648 -29.422 1 90.12 281 ALA B O 1
ATOM 5069 N N . ARG B 1 282 ? 13.094 -4.277 -28.062 1 93 282 ARG B N 1
ATOM 5070 C CA . ARG B 1 282 ? 14.547 -4.168 -28 1 93 282 ARG B CA 1
ATOM 5071 C C . ARG B 1 282 ? 15.203 -5.527 -28.219 1 93 282 ARG B C 1
ATOM 5073 O O . ARG B 1 282 ? 16.312 -5.766 -27.719 1 93 282 ARG B O 1
ATOM 5080 N N . GLY B 1 283 ? 14.383 -6.461 -28.844 1 94.5 283 GLY B N 1
ATOM 5081 C CA . GLY B 1 283 ? 14.906 -7.805 -29.031 1 94.5 283 GLY B CA 1
ATOM 5082 C C . GLY B 1 283 ? 15.008 -8.594 -27.734 1 94.5 283 GLY B C 1
ATOM 5083 O O . GLY B 1 283 ? 14.211 -8.398 -26.812 1 94.5 283 GLY B O 1
ATOM 5084 N N . VAL B 1 284 ? 15.93 -9.562 -27.766 1 95.56 284 VAL B N 1
ATOM 5085 C CA . VAL B 1 284 ? 16.172 -10.383 -26.578 1 95.56 284 VAL B CA 1
ATOM 5086 C C . VAL B 1 284 ? 17.016 -9.594 -25.578 1 95.56 284 VAL B C 1
ATOM 5088 O O . VAL B 1 284 ? 18.047 -9.016 -25.938 1 95.56 284 VAL B O 1
ATOM 5091 N N . ARG B 1 285 ? 16.578 -9.555 -24.375 1 96.12 285 ARG B N 1
ATOM 5092 C CA . ARG B 1 285 ? 17.25 -8.82 -23.312 1 96.12 285 ARG B CA 1
ATOM 5093 C C . ARG B 1 285 ? 17.453 -9.703 -22.078 1 96.12 285 ARG B C 1
ATOM 5095 O O . ARG B 1 285 ? 16.672 -10.625 -21.828 1 96.12 285 ARG B O 1
ATOM 5102 N N . LYS B 1 286 ? 18.562 -9.359 -21.406 1 97.38 286 LYS B N 1
ATOM 5103 C CA . LYS B 1 286 ? 18.766 -9.984 -20.094 1 97.38 286 LYS B CA 1
ATOM 5104 C C . LYS B 1 286 ? 17.922 -9.289 -19.031 1 97.38 286 LYS B C 1
ATOM 5106 O O . LYS B 1 286 ? 18.016 -8.07 -18.875 1 97.38 286 LYS B O 1
ATOM 5111 N N . ARG B 1 287 ? 17.109 -10.078 -18.312 1 97.12 287 ARG B N 1
ATOM 5112 C CA . ARG B 1 287 ? 16.203 -9.5 -17.312 1 97.12 287 ARG B CA 1
ATOM 5113 C C . ARG B 1 287 ? 16.359 -10.203 -15.969 1 97.12 287 ARG B C 1
ATOM 5115 O O . ARG B 1 287 ? 16.766 -11.359 -15.906 1 97.12 287 ARG B O 1
ATOM 5122 N N . ALA B 1 288 ? 16.031 -9.492 -14.938 1 98.5 288 ALA B N 1
ATOM 5123 C CA . ALA B 1 288 ? 15.953 -10.047 -13.586 1 98.5 288 ALA B CA 1
ATOM 5124 C C . ALA B 1 288 ? 14.586 -9.781 -12.961 1 98.5 288 ALA B C 1
ATOM 5126 O O . ALA B 1 288 ? 13.938 -8.781 -13.266 1 98.5 288 ALA B O 1
ATOM 5127 N N . ILE B 1 289 ? 14.172 -10.734 -12.156 1 98.5 289 ILE B N 1
ATOM 5128 C CA . ILE B 1 289 ? 12.961 -10.578 -11.344 1 98.5 289 ILE B CA 1
ATOM 5129 C C . ILE B 1 289 ? 13.344 -10.398 -9.875 1 98.5 289 ILE B C 1
ATOM 5131 O O . ILE B 1 289 ? 14.109 -11.195 -9.328 1 98.5 289 ILE B O 1
ATOM 5135 N N . LEU B 1 290 ? 12.828 -9.375 -9.328 1 98.69 290 LEU B N 1
ATOM 5136 C CA . LEU B 1 290 ? 13.094 -9.086 -7.926 1 98.69 290 LEU B CA 1
ATOM 5137 C C . LEU B 1 290 ? 11.945 -9.555 -7.043 1 98.69 290 LEU B C 1
ATOM 5139 O O . LEU B 1 290 ? 10.812 -9.688 -7.512 1 98.69 290 LEU B O 1
ATOM 5143 N N . ASN B 1 291 ? 12.211 -9.703 -5.719 1 98.31 291 ASN B N 1
ATOM 5144 C CA . ASN B 1 291 ? 11.32 -10.391 -4.793 1 98.31 291 ASN B CA 1
ATOM 5145 C C . ASN B 1 291 ? 10.305 -9.43 -4.172 1 98.31 291 ASN B C 1
ATOM 5147 O O . ASN B 1 291 ? 9.852 -9.648 -3.045 1 98.31 291 ASN B O 1
ATOM 5151 N N . PHE B 1 292 ? 10.016 -8.359 -4.785 1 98.31 292 PHE B N 1
ATOM 5152 C CA . PHE B 1 292 ? 9.008 -7.406 -4.32 1 98.31 292 PHE B CA 1
ATOM 5153 C C . PHE B 1 292 ? 8.195 -6.867 -5.488 1 98.31 292 PHE B C 1
ATOM 5155 O O . PHE B 1 292 ? 8.625 -6.941 -6.641 1 98.31 292 PHE B O 1
ATOM 5162 N N . GLY B 1 293 ? 7.023 -6.387 -5.227 1 97.5 293 GLY B N 1
ATOM 5163 C CA . GLY B 1 293 ? 6.141 -5.816 -6.23 1 97.5 293 GLY B CA 1
ATOM 5164 C C . GLY B 1 293 ? 5.234 -4.73 -5.684 1 97.5 293 GLY B C 1
ATOM 5165 O O . GLY B 1 293 ? 5.594 -4.039 -4.73 1 97.5 293 GLY B O 1
ATOM 5166 N N . ARG B 1 294 ? 4.082 -4.555 -6.266 1 96.69 294 ARG B N 1
ATOM 5167 C CA . ARG B 1 294 ? 3.162 -3.455 -5.988 1 96.69 294 ARG B CA 1
ATOM 5168 C C . ARG B 1 294 ? 2.561 -3.582 -4.59 1 96.69 294 ARG B C 1
ATOM 5170 O O . ARG B 1 294 ? 2.102 -2.594 -4.016 1 96.69 294 ARG B O 1
ATOM 5177 N N . GLN B 1 295 ? 2.533 -4.727 -4.078 1 96.81 295 GLN B N 1
ATOM 5178 C CA . GLN B 1 295 ? 2.064 -4.902 -2.705 1 96.81 295 GLN B CA 1
ATOM 5179 C C . GLN B 1 295 ? 3.059 -4.324 -1.704 1 96.81 295 GLN B C 1
ATOM 5181 O O . GLN B 1 295 ? 2.684 -3.955 -0.59 1 96.81 295 GLN B O 1
ATOM 5186 N N . ASP B 1 296 ? 4.312 -4.219 -2.09 1 98 296 ASP B N 1
ATOM 5187 C CA . ASP B 1 296 ? 5.391 -3.861 -1.174 1 98 296 ASP B CA 1
ATOM 5188 C C . ASP B 1 296 ? 5.77 -2.389 -1.316 1 98 296 ASP B C 1
ATOM 5190 O O . ASP B 1 296 ? 6.145 -1.74 -0.336 1 98 296 ASP B O 1
ATOM 5194 N N . ILE B 1 297 ? 5.703 -1.933 -2.502 1 97.69 297 ILE B N 1
ATOM 5195 C CA . ILE B 1 297 ? 6.266 -0.62 -2.793 1 97.69 297 ILE B CA 1
ATOM 5196 C C . ILE B 1 297 ? 5.652 -0.068 -4.078 1 97.69 297 ILE B C 1
ATOM 5198 O O . ILE B 1 297 ? 5.113 -0.823 -4.891 1 97.69 297 ILE B O 1
ATOM 5202 N N . ASP B 1 298 ? 5.648 1.255 -4.219 1 96.38 298 ASP B N 1
ATOM 5203 C CA . ASP B 1 298 ? 5.277 1.89 -5.477 1 96.38 298 ASP B CA 1
ATOM 5204 C C . ASP B 1 298 ? 6.391 1.747 -6.516 1 96.38 298 ASP B C 1
ATOM 5206 O O . ASP B 1 298 ? 7.418 2.42 -6.426 1 96.38 298 ASP B O 1
ATOM 5210 N N . PRO B 1 299 ? 6.215 0.961 -7.539 1 95.31 299 PRO B N 1
ATOM 5211 C CA . PRO B 1 299 ? 7.312 0.72 -8.477 1 95.31 299 PRO B CA 1
ATOM 5212 C C . PRO B 1 299 ? 7.703 1.971 -9.266 1 95.31 299 PRO B C 1
ATOM 5214 O O . PRO B 1 299 ? 8.836 2.074 -9.742 1 95.31 299 PRO B O 1
ATOM 5217 N N . GLU B 1 300 ? 6.84 2.916 -9.383 1 94.06 300 GLU B N 1
ATOM 5218 C CA . GLU B 1 300 ? 7.133 4.141 -10.125 1 94.06 300 GLU B CA 1
ATOM 5219 C C . GLU B 1 300 ? 7.996 5.094 -9.297 1 94.06 300 GLU B C 1
ATOM 5221 O O . GLU B 1 300 ? 8.555 6.055 -9.828 1 94.06 300 GLU B O 1
ATOM 5226 N N . GLY B 1 301 ? 8.109 4.793 -8.023 1 96.25 301 GLY B N 1
ATOM 5227 C CA . GLY B 1 301 ? 8.797 5.711 -7.133 1 96.25 301 GLY B CA 1
ATOM 5228 C C . GLY B 1 301 ? 10.18 5.23 -6.73 1 96.25 301 GLY B C 1
ATOM 5229 O O . GLY B 1 301 ? 10.789 5.766 -5.801 1 96.25 301 GLY B O 1
ATOM 5230 N N . ILE B 1 302 ? 10.703 4.195 -7.406 1 98 302 ILE B N 1
ATOM 5231 C CA . ILE B 1 302 ? 12.023 3.689 -7.035 1 98 302 ILE B CA 1
ATOM 5232 C C . ILE B 1 302 ? 12.984 3.861 -8.203 1 98 302 ILE B C 1
ATOM 5234 O O . ILE B 1 302 ? 12.578 3.857 -9.367 1 98 302 ILE B O 1
ATOM 5238 N N . LYS B 1 303 ? 14.25 4.02 -7.859 1 98 303 LYS B N 1
ATOM 5239 C CA . LYS B 1 303 ? 15.336 4.113 -8.828 1 98 303 LYS B CA 1
ATOM 5240 C C . LYS B 1 303 ? 16.531 3.281 -8.398 1 98 303 LYS B C 1
ATOM 5242 O O . LYS B 1 303 ? 17.062 3.463 -7.297 1 98 303 LYS B O 1
ATOM 5247 N N . PRO B 1 304 ? 16.953 2.346 -9.328 1 98.44 304 PRO B N 1
ATOM 5248 C CA . PRO B 1 304 ? 18.141 1.577 -8.969 1 98.44 304 PRO B CA 1
ATOM 5249 C C . PRO B 1 304 ? 19.359 2.463 -8.711 1 98.44 304 PRO B C 1
ATOM 5251 O O . PRO B 1 304 ? 19.594 3.426 -9.445 1 98.44 304 PRO B O 1
ATOM 5254 N N . GLU B 1 305 ? 20.078 2.139 -7.664 1 97.75 305 GLU B N 1
ATOM 5255 C CA . GLU B 1 305 ? 21.281 2.918 -7.336 1 97.75 305 GLU B CA 1
ATOM 5256 C C . GLU B 1 305 ? 22.469 2.5 -8.195 1 97.75 305 GLU B C 1
ATOM 5258 O O . GLU B 1 305 ? 23.422 3.264 -8.352 1 97.75 305 GLU B O 1
ATOM 5263 N N . ILE B 1 306 ? 22.422 1.309 -8.719 1 96.94 306 ILE B N 1
ATOM 5264 C CA . ILE B 1 306 ? 23.5 0.829 -9.57 1 96.94 306 ILE B CA 1
ATOM 5265 C C . ILE B 1 306 ? 23.203 1.154 -11.031 1 96.94 306 ILE B C 1
ATOM 5267 O O . ILE B 1 306 ? 22.047 1.09 -11.461 1 96.94 306 ILE B O 1
ATOM 5271 N N . LEU B 1 307 ? 24.203 1.527 -11.805 1 96.62 307 LEU B N 1
ATOM 5272 C CA . LEU B 1 307 ? 24.062 1.835 -13.227 1 96.62 307 LEU B CA 1
ATOM 5273 C C . LEU B 1 307 ? 23.828 0.566 -14.031 1 96.62 307 LEU B C 1
ATOM 5275 O O . LEU B 1 307 ? 24.234 -0.523 -13.625 1 96.62 307 LEU B O 1
ATOM 5279 N N . GLY B 1 308 ? 23.125 0.697 -15.102 1 97.62 308 GLY B N 1
ATOM 5280 C CA . GLY B 1 308 ? 22.922 -0.425 -16 1 97.62 308 GLY B CA 1
ATOM 5281 C C . GLY B 1 308 ? 21.703 -1.266 -15.648 1 97.62 308 GLY B C 1
ATOM 5282 O O . GLY B 1 308 ? 21.531 -2.367 -16.172 1 97.62 308 GLY B O 1
ATOM 5283 N N . VAL B 1 309 ? 20.938 -0.839 -14.711 1 98.31 309 VAL B N 1
ATOM 5284 C CA . VAL B 1 309 ? 19.703 -1.513 -14.32 1 98.31 309 VAL B CA 1
ATOM 5285 C C . VAL B 1 309 ? 18.516 -0.596 -14.586 1 98.31 309 VAL B C 1
ATOM 5287 O O . VAL B 1 309 ? 18.516 0.567 -14.172 1 98.31 309 VAL B O 1
ATOM 5290 N N . GLU B 1 310 ? 17.516 -1.098 -15.281 1 97.25 310 GLU B N 1
ATOM 5291 C CA . GLU B 1 310 ? 16.312 -0.335 -15.586 1 97.25 310 GLU B CA 1
ATOM 5292 C C . GLU B 1 310 ? 15.055 -1.073 -15.125 1 97.25 310 GLU B C 1
ATOM 5294 O O . GLU B 1 310 ? 14.859 -2.244 -15.461 1 97.25 310 GLU B O 1
ATOM 5299 N N . VAL B 1 311 ? 14.211 -0.399 -14.398 1 97 311 VAL B N 1
ATOM 5300 C CA . VAL B 1 311 ? 12.938 -0.989 -13.984 1 97 311 VAL B CA 1
ATOM 5301 C C . VAL B 1 311 ? 11.984 -1.041 -15.18 1 97 311 VAL B C 1
ATOM 5303 O O . VAL B 1 311 ? 11.688 -0.011 -15.781 1 97 311 VAL B O 1
ATOM 5306 N N . LEU B 1 312 ? 11.484 -2.205 -15.539 1 94.94 312 LEU B N 1
ATOM 5307 C CA . LEU B 1 312 ? 10.594 -2.387 -16.688 1 94.94 312 LEU B CA 1
ATOM 5308 C C . LEU B 1 312 ? 9.141 -2.346 -16.25 1 94.94 312 LEU B C 1
ATOM 5310 O O . LEU B 1 312 ? 8.266 -1.95 -17.016 1 94.94 312 LEU B O 1
ATOM 5314 N N . GLY B 1 313 ? 8.852 -2.809 -15.07 1 93.75 313 GLY B N 1
ATOM 5315 C CA . GLY B 1 313 ? 7.504 -2.883 -14.516 1 93.75 313 GLY B CA 1
ATOM 5316 C C . GLY B 1 313 ? 7.402 -3.779 -13.297 1 93.75 313 GLY B C 1
ATOM 5317 O O . GLY B 1 313 ? 8.414 -4.309 -12.828 1 93.75 313 GLY B O 1
ATOM 5318 N N . ALA B 1 314 ? 6.188 -3.836 -12.781 1 95.56 314 ALA B N 1
ATOM 5319 C CA . ALA B 1 314 ? 5.992 -4.637 -11.578 1 95.56 314 ALA B CA 1
ATOM 5320 C C . ALA B 1 314 ? 4.613 -5.289 -11.57 1 95.56 314 ALA B C 1
ATOM 5322 O O . ALA B 1 314 ? 3.668 -4.766 -12.164 1 95.56 314 ALA B O 1
ATOM 5323 N N . THR B 1 315 ? 4.52 -6.473 -11.016 1 94.94 315 THR B N 1
ATOM 5324 C CA . THR B 1 315 ? 3.277 -7.121 -10.617 1 94.94 315 THR B CA 1
ATOM 5325 C C . THR B 1 315 ? 3.045 -6.98 -9.117 1 94.94 315 THR B C 1
ATOM 5327 O O . THR B 1 315 ? 3.695 -6.168 -8.453 1 94.94 315 THR B O 1
ATOM 5330 N N . SER B 1 316 ? 2.104 -7.758 -8.531 1 94.94 316 SER B N 1
ATOM 5331 C CA . SER B 1 316 ? 1.825 -7.672 -7.102 1 94.94 316 SER B CA 1
ATOM 5332 C C . SER B 1 316 ? 3.061 -8.016 -6.277 1 94.94 316 SER B C 1
ATOM 5334 O O . SER B 1 316 ? 3.342 -7.367 -5.27 1 94.94 316 SER B O 1
ATOM 5336 N N . ASP B 1 317 ? 3.859 -9 -6.863 1 96.12 317 ASP B N 1
ATOM 5337 C CA . ASP B 1 317 ? 4.871 -9.562 -5.98 1 96.12 317 ASP B CA 1
ATOM 5338 C C . ASP B 1 317 ? 6.258 -9.5 -6.617 1 96.12 317 ASP B C 1
ATOM 5340 O O . ASP B 1 317 ? 7.25 -9.898 -6.004 1 96.12 317 ASP B O 1
ATOM 5344 N N . TYR B 1 318 ? 6.297 -8.977 -7.867 1 97.56 318 TYR B N 1
ATOM 5345 C CA . TYR B 1 318 ? 7.566 -8.945 -8.586 1 97.56 318 TYR B CA 1
ATOM 5346 C C . TYR B 1 318 ? 7.832 -7.555 -9.156 1 97.56 318 TYR B C 1
ATOM 5348 O O . TYR B 1 318 ? 6.902 -6.848 -9.547 1 97.56 318 TYR B O 1
ATOM 5356 N N . THR B 1 319 ? 9.047 -7.234 -9.172 1 98 319 THR B N 1
ATOM 5357 C CA . THR B 1 319 ? 9.547 -6.172 -10.039 1 98 319 THR B CA 1
ATOM 5358 C C . THR B 1 319 ? 10.508 -6.734 -11.086 1 98 319 THR B C 1
ATOM 5360 O O . THR B 1 319 ? 11.391 -7.531 -10.758 1 98 319 THR B O 1
ATOM 5363 N N . VAL B 1 320 ? 10.266 -6.398 -12.305 1 97.44 320 VAL B N 1
ATOM 5364 C CA . VAL B 1 320 ? 11.109 -6.867 -13.406 1 97.44 320 VAL B CA 1
ATOM 5365 C C . VAL B 1 320 ? 12.062 -5.754 -13.836 1 97.44 320 VAL B C 1
ATOM 5367 O O . VAL B 1 320 ? 11.633 -4.617 -14.055 1 97.44 320 VAL B O 1
ATOM 5370 N N . VAL B 1 321 ? 13.312 -6.074 -13.938 1 98.12 321 VAL B N 1
ATOM 5371 C CA . VAL B 1 321 ? 14.297 -5.074 -14.336 1 98.12 321 VAL B CA 1
ATOM 5372 C C . VAL B 1 321 ? 15.117 -5.594 -15.516 1 98.12 321 VAL B C 1
ATOM 5374 O O . VAL B 1 321 ? 15.32 -6.801 -15.648 1 98.12 321 VAL B O 1
ATOM 5377 N N . ASP B 1 322 ? 15.484 -4.695 -16.375 1 97.75 322 ASP B N 1
ATOM 5378 C CA . ASP B 1 322 ? 16.469 -4.973 -17.422 1 97.75 322 ASP B CA 1
ATOM 5379 C C . ASP B 1 322 ? 17.891 -4.875 -16.875 1 97.75 322 ASP B C 1
ATOM 5381 O O . ASP B 1 322 ? 18.266 -3.85 -16.297 1 97.75 322 ASP B O 1
ATOM 5385 N N . ILE B 1 323 ? 18.609 -5.902 -17.016 1 98.38 323 ILE B N 1
ATOM 5386 C CA . ILE B 1 323 ? 19.969 -5.891 -16.516 1 98.38 323 ILE B CA 1
ATOM 5387 C C . ILE B 1 323 ? 20.938 -6.258 -17.641 1 98.38 323 ILE B C 1
ATOM 5389 O O . ILE B 1 323 ? 21.953 -6.914 -17.406 1 98.38 323 ILE B O 1
ATOM 5393 N N . SER B 1 324 ? 20.594 -5.996 -18.859 1 97.75 324 SER B N 1
ATOM 5394 C CA . SER B 1 324 ? 21.391 -6.352 -20.031 1 97.75 324 SER B CA 1
ATOM 5395 C C . SER B 1 324 ? 22.797 -5.77 -19.953 1 97.75 324 SER B C 1
ATOM 5397 O O . SER B 1 324 ? 23.734 -6.324 -20.531 1 97.75 324 SER B O 1
ATOM 5399 N N . GLU B 1 325 ? 23.016 -4.707 -19.281 1 97.25 325 GLU B N 1
ATOM 5400 C CA . GLU B 1 325 ? 24.328 -4.066 -19.156 1 97.25 325 GLU B CA 1
ATOM 5401 C C . GLU B 1 325 ? 25.078 -4.555 -17.922 1 97.25 325 GLU B C 1
ATOM 5403 O O . GLU B 1 325 ? 26.109 -3.992 -17.562 1 97.25 325 GLU B O 1
ATOM 5408 N N . ARG B 1 326 ? 24.516 -5.539 -17.297 1 97.25 326 ARG B N 1
ATOM 5409 C CA . ARG B 1 326 ? 25.094 -6.039 -16.047 1 97.25 326 ARG B CA 1
ATOM 5410 C C . ARG B 1 326 ? 25.266 -7.555 -16.094 1 97.25 326 ARG B C 1
ATOM 5412 O O . ARG B 1 326 ? 24.406 -8.297 -15.633 1 97.25 326 ARG B O 1
ATOM 5419 N N . ASP B 1 327 ? 26.375 -8.047 -16.5 1 95.88 327 ASP B N 1
ATOM 5420 C CA . ASP B 1 327 ? 26.625 -9.477 -16.609 1 95.88 327 ASP B CA 1
ATOM 5421 C C . ASP B 1 327 ? 27.062 -10.062 -15.266 1 95.88 327 ASP B C 1
ATOM 5423 O O . ASP B 1 327 ? 27.094 -11.281 -15.094 1 95.88 327 ASP B O 1
ATOM 5427 N N . ASP B 1 328 ? 27.312 -9.188 -14.32 1 97.12 328 ASP B N 1
ATOM 5428 C CA . ASP B 1 328 ? 27.828 -9.617 -13.023 1 97.12 328 ASP B CA 1
ATOM 5429 C C . ASP B 1 328 ? 26.688 -10 -12.086 1 97.12 328 ASP B C 1
ATOM 5431 O O . ASP B 1 328 ? 26.906 -10.664 -11.07 1 97.12 328 ASP B O 1
ATOM 5435 N N . LEU B 1 329 ? 25.516 -9.57 -12.367 1 98.12 329 LEU B N 1
ATOM 5436 C CA . LEU B 1 329 ? 24.391 -9.828 -11.492 1 98.12 329 LEU B CA 1
ATOM 5437 C C . LEU B 1 329 ? 23.875 -11.258 -11.672 1 98.12 329 LEU B C 1
ATOM 5439 O O . LEU B 1 329 ? 23.812 -11.758 -12.797 1 98.12 329 LEU B O 1
ATOM 5443 N N . LYS B 1 330 ? 23.562 -11.906 -10.609 1 98.12 330 LYS B N 1
ATOM 5444 C CA . LYS B 1 330 ? 23.062 -13.281 -10.617 1 98.12 330 LYS B CA 1
ATOM 5445 C C . LYS B 1 330 ? 21.969 -13.461 -9.57 1 98.12 330 LYS B C 1
ATOM 5447 O O . LYS B 1 330 ? 21.734 -12.586 -8.734 1 98.12 330 LYS B O 1
ATOM 5452 N N . VAL B 1 331 ? 21.359 -14.617 -9.609 1 98.38 331 VAL B N 1
ATOM 5453 C CA . VAL B 1 331 ? 20.328 -14.984 -8.641 1 98.38 331 VAL B CA 1
ATOM 5454 C C . VAL B 1 331 ? 20.891 -14.914 -7.227 1 98.38 331 VAL B C 1
ATOM 5456 O O . VAL B 1 331 ? 22.016 -15.383 -6.98 1 98.38 331 VAL B O 1
ATOM 5459 N N . GLY B 1 332 ? 20.141 -14.273 -6.328 1 97.69 332 GLY B N 1
ATOM 5460 C CA . GLY B 1 332 ? 20.594 -14.148 -4.949 1 97.69 332 GLY B CA 1
ATOM 5461 C C . GLY B 1 332 ? 21.234 -12.805 -4.652 1 97.69 332 GLY B C 1
ATOM 5462 O O . GLY B 1 332 ? 21.344 -12.406 -3.49 1 97.69 332 GLY B O 1
ATOM 5463 N N . ASP B 1 333 ? 21.656 -12.109 -5.695 1 98 333 ASP B N 1
ATOM 5464 C CA . ASP B 1 333 ? 22.219 -10.789 -5.488 1 98 333 ASP B CA 1
ATOM 5465 C C . ASP B 1 333 ? 21.156 -9.789 -5.047 1 98 333 ASP B C 1
ATOM 5467 O O . ASP B 1 333 ? 19.969 -9.977 -5.328 1 98 333 ASP B O 1
ATOM 5471 N N . SER B 1 334 ? 21.609 -8.789 -4.344 1 97.56 334 SER B N 1
ATOM 5472 C CA . SER B 1 334 ? 20.734 -7.707 -3.918 1 97.56 334 SER B CA 1
ATOM 5473 C C . SER B 1 334 ? 20.891 -6.484 -4.82 1 97.56 334 SER B C 1
ATOM 5475 O O . SER B 1 334 ? 21.984 -6.211 -5.32 1 97.56 334 SER B O 1
ATOM 5477 N N . ILE B 1 335 ? 19.828 -5.832 -5.066 1 98.19 335 ILE B N 1
ATOM 5478 C CA . ILE B 1 335 ? 19.844 -4.535 -5.738 1 98.19 335 ILE B CA 1
ATOM 5479 C C . ILE B 1 335 ? 19.219 -3.479 -4.824 1 98.19 335 ILE B C 1
ATOM 5481 O O . ILE B 1 335 ? 18.203 -3.729 -4.172 1 98.19 335 ILE B O 1
ATOM 5485 N N . SER B 1 336 ? 19.844 -2.33 -4.719 1 98.25 336 SER B N 1
ATOM 5486 C CA . SER B 1 336 ? 19.375 -1.232 -3.881 1 98.25 336 SER B CA 1
ATOM 5487 C C . SER B 1 336 ? 18.688 -0.152 -4.715 1 98.25 336 SER B C 1
ATOM 5489 O O . SER B 1 336 ? 19.062 0.08 -5.863 1 98.25 336 SER B O 1
ATOM 5491 N N . PHE B 1 337 ? 17.766 0.479 -4.102 1 98.75 337 PHE B N 1
ATOM 5492 C CA . PHE B 1 337 ? 16.984 1.508 -4.781 1 98.75 337 PHE B CA 1
ATOM 5493 C C . PHE B 1 337 ? 16.828 2.74 -3.896 1 98.75 337 PHE B C 1
ATOM 5495 O O . PHE B 1 337 ? 16.641 2.623 -2.686 1 98.75 337 PHE B O 1
ATOM 5502 N N . SER B 1 338 ? 16.922 3.934 -4.516 1 98.06 338 SER B N 1
ATOM 5503 C CA . SER B 1 338 ? 16.422 5.148 -3.877 1 98.06 338 SER B CA 1
ATOM 5504 C C . SER B 1 338 ? 14.914 5.281 -4.047 1 98.06 338 SER B C 1
ATOM 5506 O O . SER B 1 338 ? 14.312 4.613 -4.891 1 98.06 338 SER B O 1
ATOM 5508 N N . LEU B 1 339 ? 14.344 6.07 -3.201 1 97.25 339 LEU B N 1
ATOM 5509 C CA . LEU B 1 339 ? 12.883 6.125 -3.15 1 97.25 339 LEU B CA 1
ATOM 5510 C C . LEU B 1 339 ? 12.391 7.566 -3.207 1 97.25 339 LEU B C 1
ATOM 5512 O O . LEU B 1 339 ? 13.031 8.469 -2.656 1 97.25 339 LEU B O 1
ATOM 5516 N N . ASN B 1 340 ? 11.258 7.77 -3.854 1 95.94 340 ASN B N 1
ATOM 5517 C CA . ASN B 1 340 ? 10.508 9 -3.625 1 95.94 340 ASN B CA 1
ATOM 5518 C C . ASN B 1 340 ? 9.477 8.828 -2.516 1 95.94 340 ASN B C 1
ATOM 5520 O O . ASN B 1 340 ? 9.484 7.816 -1.806 1 95.94 340 ASN B O 1
ATOM 5524 N N . TYR B 1 341 ? 8.688 9.805 -2.303 1 95.62 341 TYR B N 1
ATOM 5525 C CA . TYR B 1 341 ? 7.758 9.828 -1.175 1 95.62 341 TYR B CA 1
ATOM 5526 C C . TYR B 1 341 ? 6.766 8.68 -1.257 1 95.62 341 TYR B C 1
ATOM 5528 O O . TYR B 1 341 ? 6.555 7.961 -0.276 1 95.62 341 TYR B O 1
ATOM 5536 N N . SER B 1 342 ? 6.109 8.469 -2.414 1 96.12 342 SER B N 1
ATOM 5537 C CA . SER B 1 342 ? 5.102 7.43 -2.596 1 96.12 342 SER B CA 1
ATOM 5538 C C . SER B 1 342 ? 5.672 6.043 -2.299 1 96.12 342 SER B C 1
ATOM 5540 O O . SER B 1 342 ? 5.039 5.242 -1.606 1 96.12 342 SER B O 1
ATOM 5542 N N . ALA B 1 343 ? 6.836 5.777 -2.834 1 97.75 343 ALA B N 1
ATOM 5543 C CA . ALA B 1 343 ? 7.496 4.496 -2.59 1 97.75 343 ALA B CA 1
ATOM 5544 C C . ALA B 1 343 ? 7.816 4.32 -1.109 1 97.75 343 ALA B C 1
ATOM 5546 O O . ALA B 1 343 ? 7.621 3.238 -0.551 1 97.75 343 ALA B O 1
ATOM 5547 N N . LEU B 1 344 ? 8.305 5.383 -0.495 1 98.38 344 LEU B N 1
ATOM 5548 C CA . LEU B 1 344 ? 8.633 5.316 0.923 1 98.38 344 LEU B CA 1
ATOM 5549 C C . LEU B 1 344 ? 7.398 5.008 1.759 1 98.38 344 LEU B C 1
ATOM 5551 O O . LEU B 1 344 ? 7.434 4.141 2.635 1 98.38 344 LEU B O 1
ATOM 5555 N N . LEU B 1 345 ? 6.32 5.711 1.489 1 98.12 345 LEU B N 1
ATOM 5556 C CA . LEU B 1 345 ? 5.07 5.508 2.213 1 98.12 345 LEU B CA 1
ATOM 5557 C C . LEU B 1 345 ? 4.613 4.055 2.119 1 98.12 345 LEU B C 1
ATOM 5559 O O . LEU B 1 345 ? 4.246 3.449 3.127 1 98.12 345 LEU B O 1
ATOM 5563 N N . GLN B 1 346 ? 4.652 3.506 0.962 1 97.88 346 GLN B N 1
ATOM 5564 C CA . GLN B 1 346 ? 4.191 2.135 0.761 1 97.88 346 GLN B CA 1
ATOM 5565 C C . GLN B 1 346 ? 5.141 1.134 1.412 1 97.88 346 GLN B C 1
ATOM 5567 O O . GLN B 1 346 ? 4.699 0.123 1.965 1 97.88 346 GLN B O 1
ATOM 5572 N N . ALA B 1 347 ? 6.441 1.396 1.282 1 98.5 347 ALA B N 1
ATOM 5573 C CA . ALA B 1 347 ? 7.414 0.504 1.906 1 98.5 347 ALA B CA 1
ATOM 5574 C C . ALA B 1 347 ? 7.195 0.421 3.414 1 98.5 347 ALA B C 1
ATOM 5576 O O . ALA B 1 347 ? 7.336 -0.65 4.012 1 98.5 347 ALA B O 1
ATOM 5577 N N . PHE B 1 348 ? 6.867 1.538 4.039 1 98.5 348 PHE B N 1
ATOM 5578 C CA . PHE B 1 348 ? 6.586 1.534 5.469 1 98.5 348 PHE B CA 1
ATOM 5579 C C . PHE B 1 348 ? 5.262 0.834 5.758 1 98.5 348 PHE B C 1
ATOM 5581 O O . PHE B 1 348 ? 5.098 0.215 6.812 1 98.5 348 PHE B O 1
ATOM 5588 N N . THR B 1 349 ? 4.348 0.931 4.875 1 97.88 349 THR B N 1
ATOM 5589 C CA . THR B 1 349 ? 3 0.418 5.086 1 97.88 349 THR B CA 1
ATOM 5590 C C . THR B 1 349 ? 2.971 -1.101 4.945 1 97.88 349 THR B C 1
ATOM 5592 O O . THR B 1 349 ? 2.26 -1.784 5.688 1 97.88 349 THR B O 1
ATOM 5595 N N . SER B 1 350 ? 3.734 -1.675 4.059 1 97.56 350 SER B N 1
ATOM 5596 C CA . SER B 1 350 ? 3.73 -3.109 3.785 1 97.56 350 SER B CA 1
ATOM 5597 C C . SER B 1 350 ? 4.266 -3.898 4.977 1 97.56 350 SER B C 1
ATOM 5599 O O . SER B 1 350 ? 5.352 -3.613 5.48 1 97.56 350 SER B O 1
ATOM 5601 N N . PRO B 1 351 ? 3.568 -4.934 5.367 1 97 351 PRO B N 1
ATOM 5602 C CA . PRO B 1 351 ? 4.07 -5.777 6.453 1 97 351 PRO B CA 1
ATOM 5603 C C . PRO B 1 351 ? 5.191 -6.715 6.004 1 97 351 PRO B C 1
ATOM 5605 O O . PRO B 1 351 ? 5.82 -7.371 6.836 1 97 351 PRO B O 1
ATOM 5608 N N . PHE B 1 352 ? 5.527 -6.719 4.738 1 96.88 352 PHE B N 1
ATOM 5609 C CA . PHE B 1 352 ? 6.492 -7.672 4.203 1 96.88 352 PHE B CA 1
ATOM 5610 C C . PHE B 1 352 ? 7.852 -7.016 4.008 1 96.88 352 PHE B C 1
ATOM 5612 O O . PHE B 1 352 ? 8.828 -7.684 3.672 1 96.88 352 PHE B O 1
ATOM 5619 N N . VAL B 1 353 ? 7.91 -5.727 4.219 1 97.81 353 VAL B N 1
ATOM 5620 C CA . VAL B 1 353 ? 9.172 -5.004 4.102 1 97.81 353 VAL B CA 1
ATOM 5621 C C . VAL B 1 353 ? 9.758 -4.77 5.492 1 97.81 353 VAL B C 1
ATOM 5623 O O . VAL B 1 353 ? 9.219 -3.998 6.285 1 97.81 353 VAL B O 1
ATOM 5626 N N . LYS B 1 354 ? 10.805 -5.418 5.762 1 97 354 LYS B N 1
ATOM 5627 C CA . LYS B 1 354 ? 11.469 -5.246 7.051 1 97 354 LYS B CA 1
ATOM 5628 C C . LYS B 1 354 ? 12.148 -3.885 7.145 1 97 354 LYS B C 1
ATOM 5630 O O . LYS B 1 354 ? 12.633 -3.359 6.141 1 97 354 LYS B O 1
ATOM 5635 N N . LYS B 1 355 ? 12.164 -3.271 8.352 1 97.69 355 LYS B N 1
ATOM 5636 C CA . LYS B 1 355 ? 12.852 -2.012 8.609 1 97.69 355 LYS B CA 1
ATOM 5637 C C . LYS B 1 355 ? 14.164 -2.244 9.352 1 97.69 355 LYS B C 1
ATOM 5639 O O . LYS B 1 355 ? 14.172 -2.854 10.422 1 97.69 355 LYS B O 1
ATOM 5644 N N . ILE B 1 356 ? 15.219 -1.856 8.742 1 97.44 356 ILE B N 1
ATOM 5645 C CA . ILE B 1 356 ? 16.531 -1.999 9.344 1 97.44 356 ILE B CA 1
ATOM 5646 C C . ILE B 1 356 ? 17.125 -0.62 9.625 1 97.44 356 ILE B C 1
ATOM 5648 O O . ILE B 1 356 ? 17.219 0.22 8.727 1 97.44 356 ILE B O 1
ATOM 5652 N N . TYR B 1 357 ? 17.609 -0.402 10.883 1 97.5 357 TYR B N 1
ATOM 5653 C CA . TYR B 1 357 ? 18.047 0.926 11.297 1 97.5 357 TYR B CA 1
ATOM 5654 C C . TYR B 1 357 ? 19.562 0.998 11.383 1 97.5 357 TYR B C 1
ATOM 5656 O O . TYR B 1 357 ? 20.203 0.101 11.938 1 97.5 357 TYR B O 1
ATOM 5664 N N . LYS B 1 358 ? 20.109 1.791 10.688 1 91.38 358 LYS B N 1
ATOM 5665 C CA . LYS B 1 358 ? 21.5 2.17 10.938 1 91.38 358 LYS B CA 1
ATOM 5666 C C . LYS B 1 358 ? 21.594 3.152 12.102 1 91.38 358 LYS B C 1
ATOM 5668 O O . LYS B 1 358 ? 21.125 4.285 12.008 1 91.38 358 LYS B O 1
ATOM 5673 N N . GLU B 1 359 ? 22.078 2.596 13.258 1 78.94 359 GLU B N 1
ATOM 5674 C CA . GLU B 1 359 ? 22.156 3.438 14.445 1 78.94 359 GLU B CA 1
ATOM 5675 C C . GLU B 1 359 ? 23.469 4.203 14.5 1 78.94 359 GLU B C 1
ATOM 5677 O O . GLU B 1 359 ? 24.469 3.791 13.883 1 78.94 359 GLU B O 1
ATOM 5682 N N . VAL B 1 360 ? 23.453 5.523 14.719 1 57.56 360 VAL B N 1
ATOM 5683 C CA . VAL B 1 360 ? 24.672 6.242 15.07 1 57.56 360 VAL B CA 1
ATOM 5684 C C . VAL B 1 360 ? 24.906 6.148 16.578 1 57.56 360 VAL B C 1
ATOM 5686 O O . VAL B 1 360 ? 23.953 6.066 17.359 1 57.56 360 VAL B O 1
ATOM 5689 N N . ASP B 1 361 ? 26 5.77 17.125 1 44.88 361 ASP B N 1
ATOM 5690 C CA . ASP B 1 361 ? 26.312 6.301 18.453 1 44.88 361 ASP B CA 1
ATOM 5691 C C . ASP B 1 361 ? 26.016 7.793 18.531 1 44.88 361 ASP B C 1
ATOM 5693 O O . ASP B 1 361 ? 26.734 8.609 17.953 1 44.88 361 ASP B O 1
ATOM 5697 N N . LEU B 1 362 ? 25 8.156 18.625 1 36.31 362 LEU B N 1
ATOM 5698 C CA . LEU B 1 362 ? 24.719 9.57 18.844 1 36.31 362 LEU B CA 1
ATOM 5699 C C . LEU B 1 362 ? 25.438 10.086 20.078 1 36.31 362 LEU B C 1
ATOM 5701 O O . LEU B 1 362 ? 25.516 9.383 21.094 1 36.31 362 LEU B O 1
#

Nearest PDB structures (foldseek):
  5yyc-assembly1_C  TM=7.975E-01  e=2.145E-25  Alkalihalophilus pseudofirmus OF4
  4y2w-assembly1_B  TM=7.754E-01  e=9.329E-24  Caldanaerobacter subterraneus subsp. tengcongensis MB4
  4lus-assembly2_D  TM=7.414E-01  e=1.978E-22  Clostridioides difficile 630
  4lut-assembly1_B  TM=7.617E-01  e=7.630E-21  Clostridioides difficile 630
  4lus-assembly1_A  TM=7.341E-01  e=3.429E-18  Clostridioides difficile 630